Protein AF-A0A936ER77-F1 (afdb_monomer_lite)

Radius of gyration: 37.89 Å; chains: 1; bounding box: 84×66×121 Å

Secondary structure (DSSP, 8-state):
-EE-TTTGGGT-EEPPPHHHHHHHTTS---EEEEEE----GGGGGGGGS-S--S-GGGSHHHHHTTHHHHHHHT-B-TTT--BSS-GGGEEEEEE---TTS-SSSPEEPTTSSEEPPHHHHHHHHHHHHHHH-HHHHHHHHTT---EEEEEEETHHHHHHHHHHHHS-HHHHTTEEEEEEE---TTHHHHHHHHHHHHHTPPEEETTEEE-HHHHSTTTHHHH----TTTS-GGGSTTTGGGB-HHHH-TT--HHHHHHHHHHHS-HHHHHHHHTGGGTT---GGGEEEEE---------------SSTHHHHHHHHHHHHHS-HHHHHHHHHHHHB-TTS--B-SSSBHHHHTTBTBS--EEEE-TT--THHHHTS-GGG--HHHHHHHHHHHHHHHHHTTTTSGGGSPPEEEEEEEEE-SSEEEEEEEEE-GGGTT-GGGGGGGEEEEEEEESSTTSPB-TT---EE-TTSEEEEEEEGGGS-SEEEEEEEEETTS-EEEEEEEEPPS------B-SSS--EEEE-TTSEEEEEEEEEEGGGTEEEEEEEEEE--SSTTPPEEEEEEEEEEETTEEE----EEEEEEEEPPPEEEETTEEEEEEEEEES--EEEEEETTEEEEEEEE-PPEEEES-SSS---EEEEEEESTTSSS-EEEEEEE-PPP-

pLDDT: mean 75.34, std 16.14, range [36.5, 98.31]

Foldseek 3Di:
DAQDPVCNVVVDDDDDDPVRVVVLLQQAAAEEEEEFEAAADVCLQAPPDPVVCPDLVVGPLLSCLCVLLVVLQQDADPPPRHGLFQNSNYHYHYDRDHQNFAAFDFDAPPPGDTDDHLLLVLQVVLVVCCVVSLLNVLCLVLVPNYLYEYEAEACSLSSVLSNLLNHDPSVNVNHQAYEYEYHALQALLLLLVLLCLVLQFWFDDPNDTDRSVPPDPPPSVSRHDPYLRRADQCLPPVNVVFWPCCVGGVVCDPVNSVVSSPSRHRPSLVCSLQCCVPRDDQCALRYEYEDEFAPAAQDDDDDDDDDDCPVVVVVSVVSLVVDGSLNVQLNSLCNTGDDVQSTDLSRYGPCSSQSPNGPHYDHHYPYNLSLCQQSVDDPVSHDPVNSVSSNVVSVVSCVSSVSSPQQSHGWAKAPWDWDDDDQKIKTKIFTDRSVCPVPLLQVVSFFPAKFKAPPDPVHDTLVQFHWDAGSSRIIMGMGGPVSDDAFKIWIWGQTSSRHTHIDIDGPHDLDDFDDWDWPDDDWDWDADSQQKIKIKDWDAPDVNQKIKIKIKIWHADPALPFWTKIKIFIWIDGNNHTDQDDKFFAKKWWWHAWHDPDPPWIKIFTDMDGRADWDWDQDPRHIMTIHTGNGDIDTDDDRPDDWTKIWIWMAQRRHDRDIDITITTGDDDD

Sequence (670 aa):
MVADPAQAKTGGRRPATAAELAAMARQPICNLVLLVHGHNEPEKRGNYVQGDAASPWMFSYKKLVWDQLYEQALSTDLITDQPLYPHACTAFYEFIYPSYRAIFSPVSAKGGGVQETLGEALGRLVGEEIKRNSQLSRMLDNGMPLNTVIVGHSQGGLVARAGLRFMPTKFKASVKRLVTWGTPHHGAALVSMRYAMQAGHDLVIDGHRMPLQNLLQAGVTWIQLDTPGTRDLRLSLRQKDKMNLRAMFPSLDAGAETALAPTLYSANLDEFNTNIGTREIDPGPHYSFLTGTKQRSASVELEDASGWWLKFRGQQVSKFKASTGTEQGTTLNRLLLKSPYQASDGAAPLFSQQAAGLYGPEAIDMGDTDHEQFYGAEPAQRNADSLRKGRLTAERTLHEGRLDRTENTCPSIQGLALSAGSGTVTVAGRAFFPALASAPAKTGALIARVEARAGTSSGSVIGALVFQHDASGQFSATASAAAVPTGTVAVVVVLKDGSELLASVEKASPSDFDAVRVFEQPWTVTENREGRMRAEMSRSYNGAALQCSLTVDWTLPSSHNQPLQMRIVRLLKRDGVTQNDTFFLKYLSYMSRVMPVGNGQFATRIGDVIDPSSTRTNTAQGNQLDLSYLAPERAESSYYERQPTLYIEVDGLCGGLTKTQIRFDYKPPG

Structure (mmCIF, N/CA/C/O backbone):
data_AF-A0A936ER77-F1
#
_entry.id   AF-A0A936ER77-F1
#
loop_
_atom_site.group_PDB
_atom_site.id
_atom_site.type_symbol
_atom_site.label_atom_id
_atom_site.label_alt_id
_atom_site.label_comp_id
_atom_site.label_asym_id
_atom_site.label_entity_id
_atom_site.label_seq_id
_atom_site.pdbx_PDB_ins_code
_atom_site.Cartn_x
_atom_site.Cartn_y
_atom_site.Cartn_z
_atom_site.occupancy
_atom_site.B_iso_or_equiv
_atom_site.auth_seq_id
_atom_site.auth_comp_id
_atom_site.auth_asym_id
_atom_site.auth_atom_id
_atom_site.pdbx_PDB_model_num
ATOM 1 N N . MET A 1 1 ? 11.651 -9.146 4.382 1.00 60.44 1 MET A N 1
ATOM 2 C CA . MET A 1 1 ? 12.754 -8.513 5.143 1.00 60.44 1 MET A CA 1
ATOM 3 C C . MET A 1 1 ? 12.128 -7.582 6.167 1.00 60.44 1 MET A C 1
ATOM 5 O O . MET A 1 1 ? 11.093 -7.011 5.859 1.00 60.44 1 MET A O 1
ATOM 9 N N . VAL A 1 2 ? 12.716 -7.438 7.349 1.00 64.75 2 VAL A N 1
ATOM 10 C CA . VAL A 1 2 ? 12.317 -6.457 8.376 1.00 64.75 2 VAL A CA 1
ATOM 11 C C . VAL A 1 2 ? 13.469 -5.488 8.615 1.00 64.75 2 VAL A C 1
ATOM 13 O O . VAL A 1 2 ? 14.614 -5.804 8.272 1.00 64.75 2 VAL A O 1
ATOM 16 N N . ALA A 1 3 ? 13.182 -4.313 9.179 1.00 64.56 3 ALA A N 1
ATOM 17 C CA . ALA A 1 3 ? 14.230 -3.398 9.620 1.00 64.56 3 ALA A CA 1
ATOM 18 C C . ALA A 1 3 ? 15.158 -4.128 10.602 1.00 64.56 3 ALA A C 1
ATOM 20 O O . ALA A 1 3 ? 14.692 -4.784 11.533 1.00 64.56 3 ALA A O 1
ATOM 21 N N . ASP A 1 4 ? 16.466 -4.055 10.369 1.00 69.50 4 ASP A N 1
ATOM 22 C CA . ASP A 1 4 ? 17.445 -4.595 11.304 1.00 69.50 4 ASP A CA 1
ATOM 23 C C . ASP A 1 4 ? 17.577 -3.618 12.477 1.00 69.50 4 ASP A C 1
ATOM 25 O O . ASP A 1 4 ? 18.067 -2.513 12.260 1.00 69.50 4 ASP A O 1
ATOM 29 N N . PRO A 1 5 ? 17.194 -3.978 13.715 1.00 72.12 5 PRO A N 1
ATOM 30 C CA . PRO A 1 5 ? 17.275 -3.062 14.851 1.00 72.12 5 PRO A CA 1
ATOM 31 C C . PRO A 1 5 ? 18.683 -2.487 15.074 1.00 72.12 5 PRO A C 1
ATOM 33 O O . PRO A 1 5 ? 18.813 -1.353 15.529 1.00 72.12 5 PRO A O 1
ATOM 36 N N . ALA A 1 6 ? 19.736 -3.232 14.715 1.00 70.06 6 ALA A N 1
ATOM 37 C CA . ALA A 1 6 ? 21.124 -2.800 14.866 1.00 70.06 6 ALA A CA 1
ATOM 38 C C . ALA A 1 6 ? 21.574 -1.802 13.785 1.00 70.06 6 ALA A C 1
ATOM 40 O O . ALA A 1 6 ? 22.541 -1.068 13.983 1.00 70.06 6 ALA A O 1
ATOM 41 N N . GLN A 1 7 ? 20.883 -1.764 12.642 1.00 54.34 7 GLN A N 1
ATOM 42 C CA . GLN A 1 7 ? 21.231 -0.937 11.480 1.00 54.34 7 GLN A CA 1
ATOM 43 C C . GLN A 1 7 ? 20.038 -0.121 10.949 1.00 54.34 7 GLN A C 1
ATOM 45 O O . GLN A 1 7 ? 20.095 0.434 9.854 1.00 54.34 7 GLN A O 1
ATOM 50 N N . ALA A 1 8 ? 18.950 -0.011 11.717 1.00 50.28 8 ALA A N 1
ATOM 51 C CA . ALA A 1 8 ? 17.698 0.595 11.263 1.00 50.28 8 ALA A CA 1
ATOM 52 C C . ALA A 1 8 ? 17.884 2.067 10.875 1.00 50.28 8 ALA A C 1
ATOM 54 O O . ALA A 1 8 ? 17.328 2.521 9.880 1.00 50.28 8 ALA A O 1
ATOM 55 N N . LYS A 1 9 ? 18.747 2.791 11.604 1.00 40.53 9 LYS A N 1
ATOM 56 C CA . LYS A 1 9 ? 19.084 4.200 11.331 1.00 40.53 9 LYS A CA 1
ATOM 57 C C . LYS A 1 9 ? 19.788 4.420 9.987 1.00 40.53 9 LYS A C 1
ATOM 59 O O . LYS A 1 9 ? 19.796 5.541 9.498 1.00 40.53 9 LYS A O 1
ATOM 64 N N . THR A 1 10 ? 20.384 3.380 9.402 1.00 42.66 10 THR A N 1
ATOM 65 C CA . THR A 1 10 ? 21.043 3.424 8.086 1.00 42.66 10 THR A CA 1
ATOM 66 C C . THR A 1 10 ? 20.256 2.658 7.018 1.00 42.66 10 THR A C 1
ATOM 68 O O . THR A 1 10 ? 20.802 2.337 5.963 1.00 42.66 10 THR A O 1
ATOM 71 N N . GLY A 1 11 ? 18.987 2.324 7.289 1.00 45.50 11 GLY A N 1
ATOM 72 C CA . GLY A 1 11 ? 18.130 1.575 6.367 1.00 45.50 11 GLY A CA 1
ATOM 73 C C . GLY A 1 11 ? 18.498 0.093 6.236 1.00 45.50 11 GLY A C 1
ATOM 74 O O . GLY A 1 11 ? 18.083 -0.571 5.285 1.00 45.50 11 GLY A O 1
ATOM 75 N N . GLY A 1 12 ? 19.292 -0.454 7.164 1.00 50.81 12 GLY A N 1
ATOM 76 C CA . GLY A 1 12 ? 19.636 -1.873 7.191 1.00 50.81 12 GLY A CA 1
ATOM 77 C C . GLY A 1 12 ? 18.395 -2.754 7.341 1.00 50.81 12 GLY A C 1
ATOM 78 O O . GLY A 1 12 ? 17.533 -2.506 8.185 1.00 50.81 12 GLY A O 1
ATOM 79 N N . ARG A 1 13 ? 18.301 -3.799 6.513 1.00 60.59 13 ARG A N 1
ATOM 80 C CA . ARG A 1 13 ? 17.217 -4.787 6.546 1.00 60.59 13 ARG A CA 1
ATOM 81 C C . ARG A 1 13 ? 17.801 -6.182 6.704 1.00 60.59 13 ARG A C 1
ATOM 83 O O . ARG A 1 13 ? 18.823 -6.491 6.093 1.00 60.59 13 ARG A O 1
ATOM 90 N N . ARG A 1 14 ? 17.108 -7.045 7.443 1.00 68.88 14 ARG A N 1
ATOM 91 C CA . ARG A 1 14 ? 17.451 -8.466 7.610 1.00 68.88 14 ARG A CA 1
ATOM 92 C C . ARG A 1 14 ? 16.256 -9.373 7.302 1.00 68.88 14 ARG A C 1
ATOM 94 O O . ARG A 1 14 ? 15.116 -8.897 7.281 1.00 68.88 14 ARG A O 1
ATOM 101 N N . PRO A 1 15 ? 16.465 -10.678 7.066 1.00 71.50 15 PRO A N 1
ATOM 102 C CA . PRO A 1 15 ? 15.365 -11.632 7.054 1.00 71.50 15 PRO A CA 1
ATOM 103 C C . PRO A 1 15 ? 14.565 -11.556 8.361 1.00 71.50 15 PRO A C 1
ATOM 105 O O . PRO A 1 15 ? 15.124 -11.345 9.442 1.00 71.50 15 PRO A O 1
ATOM 108 N N . ALA A 1 16 ? 13.247 -11.693 8.245 1.00 74.25 16 ALA A N 1
ATOM 109 C CA . ALA A 1 16 ? 12.366 -11.772 9.401 1.00 74.25 16 ALA A CA 1
ATOM 110 C C . ALA A 1 16 ? 12.601 -13.097 10.137 1.00 74.25 16 ALA A C 1
ATOM 112 O O . ALA A 1 16 ? 12.781 -14.142 9.511 1.00 74.25 16 ALA A O 1
ATOM 113 N N . THR A 1 17 ? 12.592 -13.054 11.463 1.00 83.12 17 THR A N 1
ATOM 114 C CA . THR A 1 17 ? 12.542 -14.251 12.304 1.00 83.12 17 THR A CA 1
ATOM 115 C C . THR A 1 17 ? 11.193 -14.953 12.140 1.00 83.12 17 THR A C 1
ATOM 117 O O . THR A 1 17 ? 10.215 -14.352 11.696 1.00 83.12 17 THR A O 1
ATOM 120 N N . ALA A 1 18 ? 11.100 -16.222 12.546 1.00 82.81 18 ALA A N 1
ATOM 121 C CA . ALA A 1 18 ? 9.833 -16.957 12.513 1.00 82.81 18 ALA A CA 1
ATOM 122 C C . ALA A 1 18 ? 8.724 -16.263 13.331 1.00 82.81 18 ALA A C 1
ATOM 124 O O . ALA A 1 18 ? 7.569 -16.254 12.915 1.00 82.81 18 ALA A O 1
ATOM 125 N N . ALA A 1 19 ? 9.079 -15.638 14.460 1.00 83.56 19 ALA A N 1
ATOM 126 C CA . ALA A 1 19 ? 8.141 -14.882 15.287 1.00 83.56 19 ALA A CA 1
ATOM 127 C C . ALA A 1 19 ? 7.652 -13.603 14.586 1.00 83.56 19 ALA A C 1
ATOM 129 O O . ALA A 1 19 ? 6.457 -13.320 14.596 1.00 83.56 19 ALA A O 1
ATOM 130 N N . GLU A 1 20 ? 8.551 -12.864 13.929 1.00 83.88 20 GLU A N 1
ATOM 131 C CA . GLU A 1 20 ? 8.187 -11.678 13.143 1.00 83.88 20 GLU A CA 1
ATOM 132 C C . GLU A 1 20 ? 7.315 -12.050 11.941 1.00 83.88 20 GLU A C 1
ATOM 134 O O . GLU A 1 20 ? 6.312 -11.391 11.703 1.00 83.88 20 GLU A O 1
ATOM 139 N N . LEU A 1 21 ? 7.624 -13.142 11.235 1.00 81.75 21 LEU A N 1
ATOM 140 C CA . LEU A 1 21 ? 6.772 -13.657 10.157 1.00 81.75 21 LEU A CA 1
ATOM 141 C C . LEU A 1 21 ? 5.381 -14.042 10.667 1.00 81.75 21 LEU A C 1
ATOM 143 O O . LEU A 1 21 ? 4.385 -13.709 10.031 1.00 81.75 21 LEU A O 1
ATOM 147 N N . ALA A 1 22 ? 5.297 -14.703 11.824 1.00 81.88 22 ALA A N 1
ATOM 148 C CA . ALA A 1 22 ? 4.021 -15.058 12.437 1.00 81.88 22 ALA A CA 1
ATOM 149 C C . ALA A 1 22 ? 3.213 -13.821 12.866 1.00 81.88 22 ALA A C 1
ATOM 151 O O . ALA A 1 22 ? 1.989 -13.835 12.762 1.00 81.88 22 ALA A O 1
ATOM 152 N N . ALA A 1 23 ? 3.877 -12.757 13.327 1.00 82.94 23 ALA A N 1
ATOM 153 C CA . ALA A 1 23 ? 3.233 -11.488 13.657 1.00 82.94 23 ALA A CA 1
ATOM 154 C C . ALA A 1 23 ? 2.762 -10.741 12.397 1.00 82.94 23 ALA A C 1
ATOM 156 O O . ALA A 1 23 ? 1.615 -10.304 12.343 1.00 82.94 23 ALA A O 1
ATOM 157 N N . MET A 1 24 ? 3.605 -10.658 11.364 1.00 83.31 24 MET A N 1
ATOM 158 C CA . MET A 1 24 ? 3.265 -10.053 10.071 1.00 83.31 24 MET A CA 1
ATOM 159 C C . MET A 1 24 ? 2.093 -10.775 9.398 1.00 83.31 24 MET A C 1
ATOM 161 O O . MET A 1 24 ? 1.203 -10.121 8.873 1.00 83.31 24 MET A O 1
ATOM 165 N N . ALA A 1 25 ? 2.030 -12.107 9.487 1.00 85.06 25 ALA A N 1
ATOM 166 C CA . ALA A 1 25 ? 0.930 -12.900 8.931 1.00 85.06 25 ALA A CA 1
ATOM 167 C C . ALA A 1 25 ? -0.437 -12.634 9.597 1.00 85.06 25 ALA A C 1
ATOM 169 O O . ALA A 1 25 ? -1.467 -13.049 9.066 1.00 85.06 25 ALA A O 1
ATOM 170 N N . ARG A 1 26 ? -0.462 -11.971 10.765 1.00 88.50 26 ARG A N 1
ATOM 171 C CA . ARG A 1 26 ? -1.700 -11.517 11.423 1.00 88.50 26 ARG A CA 1
ATOM 172 C C . ARG A 1 26 ? -2.106 -10.109 11.002 1.00 88.50 26 ARG A C 1
ATOM 174 O O . ARG A 1 26 ? -3.239 -9.722 11.263 1.00 88.50 26 ARG A O 1
ATOM 181 N N . GLN A 1 27 ? -1.223 -9.338 10.374 1.00 91.12 27 GLN A N 1
ATOM 182 C CA . GLN A 1 27 ? -1.553 -7.990 9.925 1.00 91.12 27 GLN A CA 1
ATOM 183 C C . GLN A 1 27 ? -2.417 -8.062 8.661 1.00 91.12 27 GLN A C 1
ATOM 185 O O . GLN A 1 27 ? -2.110 -8.845 7.757 1.00 91.12 27 GLN A O 1
ATOM 190 N N . PRO A 1 28 ? -3.503 -7.278 8.572 1.00 93.75 28 PRO A N 1
ATOM 191 C CA . PRO A 1 28 ? -4.310 -7.233 7.363 1.00 93.75 28 PRO A CA 1
ATOM 192 C C . PRO A 1 28 ? -3.503 -6.600 6.230 1.00 93.75 28 PRO A C 1
ATOM 194 O O . PRO A 1 28 ? -2.889 -5.552 6.414 1.00 93.75 28 PRO A O 1
ATOM 197 N N . ILE A 1 29 ? -3.532 -7.211 5.047 1.00 94.00 29 ILE A N 1
ATOM 198 C CA . ILE A 1 29 ? -2.879 -6.668 3.853 1.00 94.00 29 ILE A CA 1
ATOM 199 C C . ILE A 1 29 ? -3.962 -6.107 2.936 1.00 94.00 29 ILE A C 1
ATOM 201 O O . ILE A 1 29 ? -4.903 -6.809 2.579 1.00 94.00 29 ILE A O 1
ATOM 205 N N . CYS A 1 30 ? -3.826 -4.840 2.553 1.00 93.06 30 CYS A N 1
ATOM 206 C CA . CYS A 1 30 ? -4.753 -4.173 1.639 1.00 93.06 30 CYS A CA 1
ATOM 207 C C . CYS A 1 30 ? -4.073 -3.618 0.381 1.00 93.06 30 CYS A C 1
ATOM 209 O O . CYS A 1 30 ? -4.704 -3.499 -0.673 1.00 93.06 30 CYS A O 1
ATOM 211 N N . ASN A 1 31 ? -2.753 -3.426 0.447 1.00 95.06 31 ASN A N 1
ATOM 212 C CA . ASN A 1 31 ? -1.911 -3.095 -0.694 1.00 95.06 31 ASN A CA 1
ATOM 213 C C . ASN A 1 31 ? -0.804 -4.140 -0.852 1.00 95.06 31 ASN A C 1
ATOM 215 O O . ASN A 1 31 ? -0.164 -4.532 0.124 1.00 95.06 31 ASN A O 1
ATOM 219 N N . LEU A 1 32 ? -0.545 -4.556 -2.090 1.00 94.94 32 LEU A N 1
ATOM 220 C CA . LEU A 1 32 ? 0.610 -5.376 -2.445 1.00 94.94 32 LEU A CA 1
ATOM 221 C C . LEU A 1 32 ? 1.404 -4.649 -3.518 1.00 94.94 32 LEU A C 1
ATOM 223 O O . LEU A 1 32 ? 0.884 -4.402 -4.602 1.00 94.94 32 LEU A O 1
ATOM 227 N N . VAL A 1 33 ? 2.666 -4.349 -3.236 1.00 95.00 33 VAL A N 1
ATOM 228 C CA . VAL A 1 33 ? 3.574 -3.694 -4.175 1.00 95.00 33 VAL A CA 1
ATOM 229 C C . VAL A 1 33 ? 4.663 -4.681 -4.585 1.00 95.00 33 VAL A C 1
ATOM 231 O O . VAL A 1 33 ? 5.485 -5.091 -3.768 1.00 95.00 33 VAL A O 1
ATOM 234 N N . LEU A 1 34 ? 4.666 -5.075 -5.856 1.00 94.56 34 LEU A N 1
ATOM 235 C CA . LEU A 1 34 ? 5.691 -5.930 -6.450 1.00 94.56 34 LEU A CA 1
ATOM 236 C C . LEU A 1 34 ? 6.722 -5.069 -7.181 1.00 94.56 34 LEU A C 1
ATOM 238 O O . LEU A 1 34 ? 6.455 -4.546 -8.261 1.00 94.56 34 LEU A O 1
ATOM 242 N N . LEU A 1 35 ? 7.904 -4.950 -6.593 1.00 92.25 35 LEU A N 1
ATOM 243 C CA . LEU A 1 35 ? 9.039 -4.204 -7.115 1.00 92.25 35 LEU A CA 1
ATOM 244 C C . LEU A 1 35 ? 9.880 -5.104 -8.020 1.00 92.25 35 LEU A C 1
ATOM 246 O O . LEU A 1 35 ? 10.417 -6.125 -7.588 1.00 92.25 35 LEU A O 1
ATOM 250 N N . VAL A 1 36 ? 10.008 -4.727 -9.285 1.00 89.50 36 VAL A N 1
ATOM 251 C CA . VAL A 1 36 ? 10.768 -5.456 -10.299 1.00 89.50 36 VAL A CA 1
ATOM 252 C C . VAL A 1 36 ? 12.022 -4.660 -10.621 1.00 89.50 36 VAL A C 1
ATOM 254 O O . VAL A 1 36 ? 11.962 -3.565 -11.184 1.00 89.50 36 VAL A O 1
ATOM 257 N N . HIS A 1 37 ? 13.165 -5.211 -10.216 1.00 82.12 37 HIS A N 1
ATOM 258 C CA . HIS A 1 37 ? 14.458 -4.540 -10.315 1.00 82.12 37 HIS A CA 1
ATOM 259 C C . HIS A 1 37 ? 14.911 -4.350 -11.757 1.00 82.12 37 HIS A C 1
ATOM 261 O O . HIS A 1 37 ? 14.527 -5.105 -12.638 1.00 82.12 37 HIS A O 1
ATOM 267 N N . GLY A 1 38 ? 15.760 -3.351 -11.972 1.00 74.19 38 GLY A N 1
ATOM 268 C CA . GLY A 1 38 ? 16.434 -3.114 -13.242 1.00 74.19 38 GLY A CA 1
ATOM 269 C C . GLY A 1 38 ? 17.762 -3.857 -13.375 1.00 74.19 38 GLY A C 1
ATOM 270 O O . GLY A 1 38 ? 18.167 -4.649 -12.520 1.00 74.19 38 GLY A O 1
ATOM 271 N N . HIS A 1 39 ? 18.463 -3.555 -14.466 1.00 67.38 39 HIS A N 1
ATOM 272 C CA . HIS A 1 39 ? 19.821 -4.032 -14.709 1.00 67.38 39 HIS A CA 1
ATOM 273 C C . HIS A 1 39 ? 20.793 -3.470 -13.662 1.00 67.38 39 HIS A C 1
ATOM 275 O O . HIS A 1 39 ? 20.674 -2.314 -13.274 1.00 67.38 39 HIS A O 1
ATOM 281 N N . ASN A 1 40 ? 21.781 -4.258 -13.237 1.00 60.97 40 ASN A N 1
ATOM 282 C CA . ASN A 1 40 ? 22.775 -3.829 -12.254 1.00 60.97 40 ASN A CA 1
ATOM 283 C C . ASN A 1 40 ? 24.153 -3.546 -12.861 1.00 60.97 40 ASN A C 1
ATOM 285 O O . ASN A 1 40 ? 24.655 -4.277 -13.708 1.00 60.97 40 ASN A O 1
ATOM 289 N N . GLU A 1 41 ? 24.795 -2.489 -12.379 1.00 50.66 41 GLU A N 1
ATOM 290 C CA . GLU A 1 41 ? 25.992 -1.920 -12.983 1.00 50.66 41 GLU A CA 1
ATOM 291 C C . GLU A 1 41 ? 27.279 -2.760 -12.848 1.00 50.66 41 GLU A C 1
ATOM 293 O O . GLU A 1 41 ? 28.010 -2.883 -13.822 1.00 50.66 41 GLU A O 1
ATOM 298 N N . PRO A 1 42 ? 27.596 -3.422 -11.726 1.00 48.72 42 PRO A N 1
ATOM 299 C CA . PRO A 1 42 ? 28.717 -4.366 -11.677 1.00 48.72 42 PRO A CA 1
ATOM 300 C C . PRO A 1 42 ? 28.546 -5.597 -12.583 1.00 48.72 42 PRO A C 1
ATOM 302 O O . PRO A 1 42 ? 29.535 -6.237 -12.939 1.00 48.72 42 PRO A O 1
ATOM 305 N N . GLU A 1 43 ? 27.317 -5.911 -13.013 1.00 50.12 43 GLU A N 1
ATOM 306 C CA . GLU A 1 43 ? 27.040 -6.977 -13.985 1.00 50.12 43 GLU A CA 1
ATOM 307 C C . GLU A 1 43 ? 27.367 -6.538 -15.438 1.00 50.12 43 GLU A C 1
ATOM 309 O O . GLU A 1 43 ? 27.332 -7.381 -16.331 1.00 50.12 43 GLU A O 1
ATOM 314 N N . LYS A 1 44 ? 27.802 -5.276 -15.675 1.00 48.84 44 LYS A N 1
ATOM 315 C CA . LYS A 1 44 ? 28.220 -4.669 -16.973 1.00 48.84 44 LYS A CA 1
ATOM 316 C C . LYS A 1 44 ? 29.190 -5.521 -17.810 1.00 48.84 44 LYS A C 1
ATOM 318 O O . LYS A 1 44 ? 29.221 -5.393 -19.030 1.00 48.84 44 LYS A O 1
ATOM 323 N N . ARG A 1 45 ? 29.981 -6.394 -17.178 1.00 45.03 45 ARG A N 1
ATOM 324 C CA . ARG A 1 45 ? 30.941 -7.301 -17.845 1.00 45.03 45 ARG A CA 1
ATOM 325 C C . ARG A 1 45 ? 30.275 -8.496 -18.549 1.00 45.03 45 ARG A C 1
ATOM 327 O O . ARG A 1 45 ? 30.952 -9.254 -19.240 1.00 45.03 45 ARG A O 1
ATOM 334 N N . GLY A 1 46 ? 28.962 -8.664 -18.411 1.00 42.31 46 GLY A N 1
ATOM 335 C CA . GLY A 1 46 ? 28.178 -9.644 -19.154 1.00 42.31 46 GLY A CA 1
ATOM 336 C C . GLY A 1 46 ? 28.423 -11.095 -18.806 1.00 42.31 46 GLY A C 1
ATOM 337 O O . GLY A 1 46 ? 28.821 -11.410 -17.691 1.00 42.31 46 GLY A O 1
ATOM 338 N N . ASN A 1 47 ? 28.209 -11.972 -19.794 1.00 39.38 47 ASN A N 1
ATOM 339 C CA . ASN A 1 47 ? 28.400 -13.428 -19.702 1.00 39.38 47 ASN A CA 1
ATOM 340 C C . ASN A 1 47 ? 29.828 -13.857 -19.282 1.00 39.38 47 ASN A C 1
ATOM 342 O O . ASN A 1 47 ? 30.106 -15.054 -19.218 1.00 39.38 47 ASN A O 1
ATOM 346 N N . TYR A 1 48 ? 30.743 -12.904 -19.066 1.00 36.84 48 TYR A N 1
ATOM 347 C CA . TYR A 1 48 ? 32.153 -13.116 -18.745 1.00 36.84 48 TYR A CA 1
ATOM 348 C C . TYR A 1 48 ? 32.479 -13.019 -17.251 1.00 36.84 48 TYR A C 1
ATOM 350 O O . TYR A 1 48 ? 33.574 -13.416 -16.860 1.00 36.84 48 TYR A O 1
ATOM 358 N N . VAL A 1 49 ? 31.568 -12.524 -16.406 1.00 41.84 49 VAL A N 1
ATOM 359 C CA . VAL A 1 49 ? 31.685 -12.734 -14.955 1.00 41.84 49 VAL A CA 1
ATOM 360 C C . VAL A 1 49 ? 30.988 -14.052 -14.672 1.00 41.84 49 VAL A C 1
ATOM 362 O O . VAL A 1 49 ? 29.810 -14.200 -15.001 1.00 41.84 49 VAL A O 1
ATOM 365 N N . GLN A 1 50 ? 31.707 -15.024 -14.104 1.00 41.19 50 GLN A N 1
ATOM 366 C CA . GLN A 1 50 ? 31.037 -16.178 -13.514 1.00 41.19 50 GLN A CA 1
ATOM 367 C C . GLN A 1 50 ? 29.943 -15.656 -12.578 1.00 41.19 50 GLN A C 1
ATOM 369 O O . GLN A 1 50 ? 30.125 -14.640 -11.904 1.00 41.19 50 GLN A O 1
ATOM 374 N N . GLY A 1 51 ? 28.785 -16.312 -12.574 1.00 44.69 51 GLY A N 1
ATOM 375 C CA . GLY A 1 51 ? 27.674 -16.013 -11.672 1.00 44.69 51 GLY A CA 1
ATOM 376 C C . GLY A 1 51 ? 28.004 -16.305 -10.203 1.00 44.69 51 GLY A C 1
ATOM 377 O O . GLY A 1 51 ? 27.199 -16.924 -9.521 1.00 44.69 51 GLY A O 1
ATOM 378 N N . ASP A 1 52 ? 29.172 -15.880 -9.720 1.00 40.56 52 ASP A N 1
ATOM 379 C CA . ASP A 1 52 ? 29.722 -16.178 -8.398 1.00 40.56 52 ASP A CA 1
ATOM 380 C C . ASP A 1 52 ? 29.032 -15.385 -7.289 1.00 40.56 52 ASP A C 1
ATOM 382 O O . ASP A 1 52 ? 29.154 -15.713 -6.109 1.00 40.56 52 ASP A O 1
ATOM 386 N N . ALA A 1 53 ? 28.235 -14.372 -7.634 1.00 46.84 53 ALA A N 1
ATOM 387 C CA . ALA A 1 53 ? 27.273 -13.845 -6.687 1.00 46.84 53 ALA A CA 1
ATOM 388 C C . ALA A 1 53 ? 26.086 -14.816 -6.615 1.00 46.84 53 ALA A C 1
ATOM 390 O O . ALA A 1 53 ? 25.078 -14.623 -7.293 1.00 46.84 53 ALA A O 1
ATOM 391 N N . ALA A 1 54 ? 26.166 -15.800 -5.712 1.00 49.72 54 ALA A N 1
ATOM 392 C CA . ALA A 1 54 ? 25.041 -16.644 -5.273 1.00 49.72 54 ALA A CA 1
ATOM 393 C C . ALA A 1 54 ? 23.810 -15.837 -4.782 1.00 49.72 54 ALA A C 1
ATOM 395 O O . ALA A 1 54 ? 22.759 -16.395 -4.475 1.00 49.72 54 ALA A O 1
ATOM 396 N N . SER A 1 55 ? 23.954 -14.512 -4.723 1.00 57.06 55 SER A N 1
ATOM 397 C CA . SER A 1 55 ? 23.123 -13.566 -4.011 1.00 57.06 55 SER A CA 1
ATOM 398 C C . SER A 1 55 ? 23.045 -12.242 -4.790 1.00 57.06 55 SER A C 1
ATOM 400 O O . SER A 1 55 ? 23.799 -11.314 -4.490 1.00 57.06 55 SER A O 1
ATOM 402 N N . PRO A 1 56 ? 22.154 -12.089 -5.790 1.00 53.50 56 PRO A N 1
ATOM 403 C CA . PRO A 1 56 ? 22.016 -10.847 -6.560 1.00 53.50 56 PRO A CA 1
ATOM 404 C C . PRO A 1 56 ? 21.596 -9.628 -5.711 1.00 53.50 56 PRO A C 1
ATOM 406 O O . PRO A 1 56 ? 21.660 -8.504 -6.198 1.00 53.50 56 PRO A O 1
ATOM 409 N N . TRP A 1 57 ? 21.215 -9.821 -4.443 1.00 56.50 57 TRP A N 1
ATOM 410 C CA . TRP A 1 57 ? 20.986 -8.764 -3.447 1.00 56.50 57 TRP A CA 1
ATOM 411 C C . TRP A 1 57 ? 22.271 -8.171 -2.837 1.00 56.50 57 TRP A C 1
ATOM 413 O O . TRP A 1 57 ? 22.199 -7.185 -2.111 1.00 56.50 57 TRP A O 1
ATOM 423 N N . MET A 1 58 ? 23.449 -8.741 -3.116 1.00 51.44 58 MET A N 1
ATOM 424 C CA . MET A 1 58 ? 24.739 -8.240 -2.608 1.00 51.44 58 MET A CA 1
ATOM 425 C C . MET A 1 58 ? 25.209 -6.951 -3.296 1.00 51.44 58 MET A C 1
ATOM 427 O O . MET A 1 58 ? 26.182 -6.335 -2.863 1.00 51.44 58 MET A O 1
ATOM 431 N N . PHE A 1 59 ? 24.537 -6.528 -4.365 1.00 59.75 59 PHE A N 1
ATOM 432 C CA . PHE A 1 59 ? 24.903 -5.329 -5.104 1.00 59.75 59 PHE A CA 1
ATOM 433 C C . PHE A 1 59 ? 24.224 -4.085 -4.525 1.00 59.75 59 PHE A C 1
ATOM 435 O O . PHE A 1 59 ? 23.000 -4.031 -4.392 1.00 59.75 59 PHE A O 1
ATOM 442 N N . SER A 1 60 ? 25.032 -3.062 -4.229 1.00 60.09 60 SER A N 1
ATOM 443 C CA . SER A 1 60 ? 24.595 -1.800 -3.617 1.00 60.09 60 SER A CA 1
ATOM 444 C C . SER A 1 60 ? 23.472 -1.122 -4.398 1.00 60.09 60 SER A C 1
ATOM 446 O O . SER A 1 60 ? 22.513 -0.658 -3.797 1.00 60.09 60 SER A O 1
ATOM 448 N N . TYR A 1 61 ? 23.530 -1.125 -5.730 1.00 62.69 61 TYR A N 1
ATOM 449 C CA . TYR A 1 61 ? 22.480 -0.551 -6.571 1.00 62.69 61 TYR A CA 1
ATOM 450 C C . TYR A 1 61 ? 21.107 -1.198 -6.331 1.00 62.69 61 TYR A C 1
ATOM 452 O O . TYR A 1 61 ? 20.144 -0.482 -6.068 1.00 62.69 61 TYR A O 1
ATOM 460 N N . LYS A 1 62 ? 21.017 -2.539 -6.333 1.00 65.44 62 LYS A N 1
ATOM 461 C CA . LYS A 1 62 ? 19.746 -3.245 -6.084 1.00 65.44 62 LYS A CA 1
ATOM 462 C C . LYS A 1 62 ? 19.259 -3.029 -4.652 1.00 65.44 62 LYS A C 1
ATOM 464 O O . LYS A 1 62 ? 18.064 -2.949 -4.425 1.00 65.44 62 LYS A O 1
ATOM 469 N N . LYS A 1 63 ? 20.159 -2.854 -3.683 1.00 63.88 63 LYS A N 1
ATOM 470 C CA . LYS A 1 63 ? 19.757 -2.465 -2.325 1.00 63.88 63 LYS A CA 1
ATOM 471 C C . LYS A 1 63 ? 19.143 -1.058 -2.289 1.00 63.88 63 LYS A C 1
ATOM 473 O O . LYS A 1 63 ? 18.117 -0.865 -1.655 1.00 63.88 63 LYS A O 1
ATOM 478 N N . LEU A 1 64 ? 19.762 -0.099 -2.978 1.00 69.19 64 LEU A N 1
ATOM 479 C CA . LEU A 1 64 ? 19.462 1.327 -2.820 1.00 69.19 64 LEU A CA 1
ATOM 480 C C . LEU A 1 64 ? 18.322 1.840 -3.716 1.00 69.19 64 LEU A C 1
ATOM 482 O O . LEU A 1 64 ? 17.750 2.890 -3.432 1.00 69.19 64 LEU A O 1
ATOM 486 N N . VAL A 1 65 ? 18.003 1.144 -4.811 1.00 73.31 65 VAL A N 1
ATOM 487 C CA . VAL A 1 65 ? 17.039 1.621 -5.822 1.00 73.31 65 VAL A CA 1
ATOM 488 C C . VAL A 1 65 ? 15.619 1.809 -5.277 1.00 73.31 65 VAL A C 1
ATOM 490 O O . VAL A 1 65 ? 14.866 2.630 -5.782 1.00 73.31 65 VAL A O 1
ATOM 493 N N . TRP A 1 66 ? 15.242 1.098 -4.218 1.00 81.81 66 TRP A N 1
ATOM 494 C CA . TRP A 1 66 ? 13.907 1.224 -3.631 1.00 81.81 66 TRP A CA 1
ATOM 495 C C . TRP A 1 66 ? 13.890 2.007 -2.321 1.00 81.81 66 TRP A C 1
ATOM 497 O O . TRP A 1 66 ? 12.814 2.241 -1.784 1.00 81.81 66 TRP A O 1
ATOM 507 N N . ASP A 1 67 ? 15.036 2.462 -1.808 1.00 78.94 67 ASP A N 1
ATOM 508 C CA . ASP A 1 67 ? 15.095 3.103 -0.488 1.00 78.94 67 ASP A CA 1
ATOM 509 C C . ASP A 1 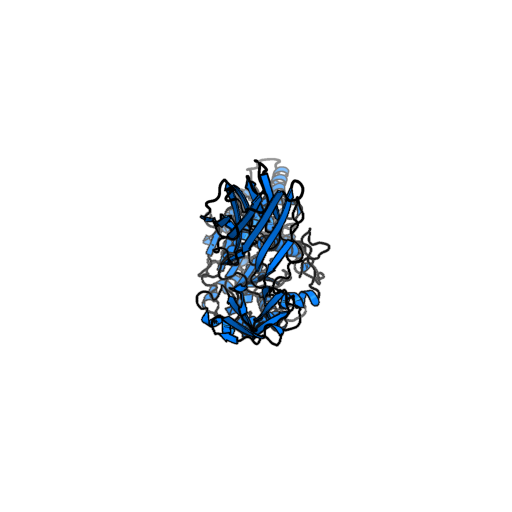67 ? 14.246 4.369 -0.410 1.00 78.94 67 ASP A C 1
ATOM 511 O O . ASP A 1 67 ? 13.483 4.518 0.535 1.00 78.94 67 ASP A O 1
ATOM 515 N N . GLN A 1 68 ? 14.276 5.222 -1.437 1.00 81.69 68 GLN A N 1
ATOM 516 C CA . GLN A 1 68 ? 13.407 6.405 -1.470 1.00 81.69 68 GLN A CA 1
ATOM 517 C C . GLN A 1 68 ? 11.919 6.038 -1.571 1.00 81.69 68 GLN A C 1
ATOM 519 O O . GLN A 1 68 ? 11.086 6.755 -1.029 1.00 81.69 68 GLN A O 1
ATOM 524 N N . LEU A 1 69 ? 11.573 4.911 -2.207 1.00 86.38 69 LEU A N 1
ATOM 525 C CA . LEU A 1 69 ? 10.191 4.422 -2.241 1.00 86.38 69 LEU A CA 1
ATOM 526 C C . LEU A 1 69 ? 9.740 3.961 -0.852 1.00 86.38 69 LEU A C 1
ATOM 528 O O . LEU A 1 69 ? 8.640 4.297 -0.424 1.00 86.38 69 LEU A O 1
ATOM 532 N N . TYR A 1 70 ? 10.597 3.228 -0.141 1.00 85.56 70 TYR A N 1
ATOM 533 C CA . TYR A 1 70 ? 10.324 2.779 1.220 1.00 85.56 70 TYR A CA 1
ATOM 534 C C . TYR A 1 70 ? 10.253 3.942 2.211 1.00 85.56 70 TYR A C 1
ATOM 536 O O . TYR A 1 70 ? 9.317 3.998 3.002 1.00 85.56 70 TYR A O 1
ATOM 544 N N . GLU A 1 71 ? 11.198 4.882 2.151 1.00 84.00 71 GLU A N 1
ATOM 545 C CA . GLU A 1 71 ? 11.180 6.102 2.966 1.00 84.00 71 GLU A CA 1
ATOM 546 C C . GLU A 1 71 ? 9.904 6.907 2.720 1.00 84.00 71 GLU A C 1
ATOM 548 O O . GLU A 1 71 ? 9.234 7.301 3.672 1.00 84.00 71 GLU A O 1
ATOM 553 N N . GLN A 1 72 ? 9.518 7.085 1.454 1.00 87.56 72 GLN A N 1
ATOM 554 C CA . GLN A 1 72 ? 8.298 7.807 1.119 1.00 87.56 72 GLN A CA 1
ATOM 555 C C . GLN A 1 72 ? 7.042 7.058 1.578 1.00 87.56 72 GLN A C 1
ATOM 557 O O . GLN A 1 72 ? 6.132 7.681 2.115 1.00 87.56 72 GLN A O 1
ATOM 562 N N . ALA A 1 73 ? 6.983 5.730 1.453 1.00 87.88 73 ALA A N 1
ATOM 563 C CA . ALA A 1 73 ? 5.845 4.948 1.940 1.00 87.88 73 ALA A CA 1
ATOM 564 C C . ALA A 1 73 ? 5.672 5.034 3.471 1.00 87.88 73 ALA A C 1
ATOM 566 O O . ALA A 1 73 ? 4.559 4.893 3.970 1.00 87.88 73 ALA A O 1
ATOM 567 N N . LEU A 1 74 ? 6.758 5.277 4.212 1.00 87.69 74 LEU A N 1
ATOM 568 C CA . LEU A 1 74 ? 6.760 5.442 5.671 1.00 87.69 74 LEU A CA 1
ATOM 569 C C . LEU A 1 74 ? 6.611 6.900 6.132 1.00 87.69 74 LEU A C 1
ATOM 571 O O . LEU A 1 74 ? 6.618 7.158 7.334 1.00 87.69 74 LEU A O 1
ATOM 575 N N . SER A 1 75 ? 6.507 7.849 5.203 1.00 83.88 75 SER A N 1
ATOM 576 C CA . SER A 1 75 ? 6.433 9.271 5.536 1.00 83.88 75 SER A CA 1
ATOM 577 C C . SER A 1 75 ? 5.125 9.642 6.244 1.00 83.88 75 SER A C 1
ATOM 579 O O . SER A 1 75 ? 4.069 9.043 6.009 1.00 83.88 75 SER A O 1
ATOM 581 N N . THR A 1 76 ? 5.205 10.644 7.118 1.00 84.31 76 THR A N 1
ATOM 582 C CA . THR A 1 76 ? 4.068 11.227 7.834 1.00 84.31 76 THR A CA 1
ATOM 583 C C . THR A 1 76 ? 3.839 12.671 7.405 1.00 84.31 76 THR A C 1
ATOM 585 O O . THR A 1 76 ? 4.750 13.366 6.945 1.00 84.31 76 THR A O 1
ATOM 588 N N . ASP A 1 77 ? 2.595 13.118 7.527 1.00 83.62 77 ASP A N 1
ATOM 589 C CA . ASP A 1 77 ? 2.221 14.510 7.354 1.00 83.62 77 ASP A CA 1
ATOM 590 C C . ASP A 1 77 ? 2.808 15.345 8.500 1.00 83.62 77 ASP A C 1
ATOM 592 O O . ASP A 1 77 ? 2.626 15.033 9.676 1.00 83.62 77 ASP A O 1
ATOM 596 N N . LEU A 1 78 ? 3.511 16.427 8.159 1.00 79.25 78 LEU A N 1
ATOM 597 C CA . LEU A 1 78 ? 4.261 17.231 9.130 1.00 79.25 78 LEU A CA 1
ATOM 598 C C . LEU A 1 78 ? 3.375 17.988 10.132 1.00 79.25 78 LEU A C 1
ATOM 600 O O . LEU A 1 78 ? 3.887 18.466 11.142 1.00 79.25 78 LEU A O 1
ATOM 604 N N . ILE A 1 79 ? 2.079 18.151 9.847 1.00 79.25 79 ILE A N 1
ATOM 605 C CA . ILE A 1 79 ? 1.145 18.914 10.685 1.00 79.25 79 ILE A CA 1
ATOM 606 C C . ILE A 1 79 ? 0.366 17.975 11.606 1.00 79.25 79 ILE A C 1
ATOM 608 O O . ILE A 1 79 ? 0.149 18.285 12.775 1.00 79.25 79 ILE A O 1
ATOM 612 N N . THR A 1 80 ? -0.078 16.839 11.076 1.00 81.31 80 THR A N 1
ATOM 613 C CA . THR A 1 80 ? -0.980 15.906 11.765 1.00 81.31 80 THR A CA 1
ATOM 614 C C . THR A 1 80 ? -0.270 14.689 12.358 1.00 81.31 80 THR A C 1
ATOM 616 O O . THR A 1 80 ? -0.900 13.930 13.097 1.00 81.31 80 THR A O 1
ATOM 619 N N . ASP A 1 81 ? 1.010 14.489 12.021 1.00 81.75 81 ASP A N 1
ATOM 620 C CA . ASP A 1 81 ? 1.815 13.295 12.325 1.00 81.75 81 ASP A CA 1
ATOM 621 C C . ASP A 1 81 ? 1.157 11.980 11.857 1.00 81.75 81 ASP A C 1
ATOM 623 O O . ASP A 1 81 ? 1.481 10.883 12.311 1.00 81.75 81 ASP A O 1
ATOM 627 N N . GLN A 1 82 ? 0.198 12.075 10.930 1.00 81.88 82 GLN A N 1
ATOM 628 C CA . GLN A 1 82 ? -0.485 10.916 10.372 1.00 81.88 82 GLN A CA 1
ATOM 629 C C . GLN A 1 82 ? 0.319 10.327 9.213 1.00 81.88 82 GLN A C 1
ATOM 631 O O . GLN A 1 82 ? 0.903 11.079 8.430 1.00 81.88 82 GLN A O 1
ATOM 636 N N . PRO A 1 83 ? 0.333 8.995 9.039 1.00 85.75 83 PRO A N 1
ATOM 637 C CA . PRO A 1 83 ? 0.946 8.374 7.871 1.00 85.75 83 PRO A CA 1
ATOM 638 C C . PRO A 1 83 ? 0.351 8.905 6.560 1.00 85.75 83 PRO A C 1
ATOM 640 O O . PRO A 1 83 ? -0.866 8.889 6.387 1.00 85.75 83 PRO A O 1
ATOM 643 N N . LEU A 1 84 ? 1.206 9.313 5.616 1.00 86.38 84 LEU A N 1
ATOM 644 C CA . LEU A 1 84 ? 0.777 9.729 4.272 1.00 86.38 84 LEU A CA 1
ATOM 645 C C . LEU A 1 84 ? 0.286 8.543 3.434 1.00 86.38 84 LEU A C 1
ATOM 647 O O . LEU A 1 84 ? -0.573 8.695 2.569 1.00 86.38 84 LEU A O 1
ATOM 651 N N . TYR A 1 85 ? 0.816 7.352 3.717 1.00 91.44 85 TYR A N 1
ATOM 652 C CA . TYR A 1 85 ? 0.454 6.106 3.052 1.00 91.44 85 TYR A CA 1
ATOM 653 C C . TYR A 1 85 ? 0.136 5.016 4.086 1.00 91.44 85 TYR A C 1
ATOM 655 O O . TYR A 1 85 ? 0.705 5.008 5.185 1.00 91.44 85 TYR A O 1
ATOM 663 N N . PRO A 1 86 ? -0.729 4.043 3.743 1.00 90.56 86 PRO A N 1
ATOM 664 C CA . PRO A 1 86 ? -1.171 2.973 4.637 1.00 90.56 86 PRO A CA 1
ATOM 665 C C . PRO A 1 86 ? -0.106 1.871 4.784 1.00 90.56 86 PRO A C 1
ATOM 667 O O . PRO A 1 86 ? -0.342 0.694 4.495 1.00 90.56 86 PRO A O 1
ATOM 670 N N . HIS A 1 87 ? 1.098 2.232 5.232 1.00 86.56 87 HIS A N 1
ATOM 671 C CA . HIS A 1 87 ? 2.233 1.313 5.334 1.00 86.56 87 HIS A CA 1
ATOM 672 C C . HIS A 1 87 ? 1.957 0.114 6.255 1.00 86.56 87 HIS A C 1
ATOM 674 O O . HIS A 1 87 ? 2.475 -0.970 6.007 1.00 86.56 87 HIS A O 1
ATOM 680 N N . ALA A 1 88 ? 1.082 0.266 7.255 1.00 86.56 88 ALA A N 1
ATOM 681 C CA . ALA A 1 88 ? 0.700 -0.807 8.174 1.00 86.56 88 ALA A CA 1
ATOM 682 C C . ALA A 1 88 ? -0.105 -1.957 7.525 1.00 86.56 88 ALA A C 1
ATOM 684 O O . ALA A 1 88 ? -0.129 -3.046 8.092 1.00 86.56 88 ALA A O 1
ATOM 685 N N . CYS A 1 89 ? -0.739 -1.747 6.358 1.00 92.00 89 CYS A N 1
ATOM 686 C CA . CYS A 1 89 ? -1.396 -2.810 5.570 1.00 92.00 89 CYS A CA 1
ATOM 687 C C . CYS A 1 89 ? -0.707 -3.072 4.215 1.00 92.00 89 CYS A C 1
ATOM 689 O O . CYS A 1 89 ? -1.288 -3.725 3.339 1.00 92.00 89 CYS A O 1
ATOM 691 N N . THR A 1 90 ? 0.483 -2.511 3.979 1.00 92.62 90 THR A N 1
ATOM 692 C CA . THR A 1 90 ? 1.152 -2.591 2.673 1.00 92.62 90 THR A CA 1
ATOM 693 C C . THR A 1 90 ? 2.260 -3.635 2.697 1.00 92.62 90 THR A C 1
ATOM 695 O O . THR A 1 90 ? 3.222 -3.520 3.452 1.00 92.62 90 THR A O 1
ATOM 698 N N . ALA A 1 91 ? 2.153 -4.640 1.829 1.00 91.12 91 ALA A N 1
ATOM 699 C CA . ALA A 1 91 ? 3.176 -5.660 1.647 1.00 91.12 91 ALA A CA 1
ATOM 700 C C . ALA A 1 91 ? 4.042 -5.357 0.419 1.00 91.12 91 ALA A C 1
ATOM 702 O O . ALA A 1 91 ? 3.525 -5.201 -0.687 1.00 91.12 91 ALA A O 1
ATOM 703 N N . PHE A 1 92 ? 5.363 -5.333 0.601 1.00 89.31 92 PHE A N 1
ATOM 704 C CA . PHE A 1 92 ? 6.327 -5.169 -0.487 1.00 89.31 92 PHE A CA 1
ATOM 705 C C . PHE A 1 92 ? 7.012 -6.495 -0.820 1.00 89.31 92 PHE A C 1
ATOM 707 O O . PHE A 1 92 ? 7.545 -7.174 0.060 1.00 89.31 92 PHE A O 1
ATOM 714 N N . TYR A 1 93 ? 7.029 -6.830 -2.106 1.00 89.94 93 TYR A N 1
ATOM 715 C CA . TYR A 1 93 ? 7.748 -7.968 -2.666 1.00 89.94 93 TYR A CA 1
ATOM 716 C C . TYR A 1 93 ? 8.786 -7.456 -3.651 1.00 89.94 93 TYR A C 1
ATOM 718 O O . TYR A 1 93 ? 8.494 -6.572 -4.448 1.00 89.94 93 TYR A O 1
ATOM 726 N N . GLU A 1 94 ? 9.984 -8.029 -3.634 1.00 87.12 94 GLU A N 1
ATOM 727 C CA . GLU A 1 94 ? 11.049 -7.645 -4.558 1.00 87.12 94 GLU A CA 1
ATOM 728 C C . GLU A 1 94 ? 11.427 -8.824 -5.450 1.00 87.12 94 GLU A C 1
ATOM 730 O O . GLU A 1 94 ? 11.882 -9.863 -4.968 1.00 87.12 94 GLU A O 1
ATOM 735 N N . PHE A 1 95 ? 11.288 -8.654 -6.764 1.00 87.12 95 PHE A N 1
ATOM 736 C CA . PHE A 1 95 ? 11.864 -9.570 -7.736 1.00 87.12 95 PHE A CA 1
ATOM 737 C C . PHE A 1 95 ? 13.256 -9.092 -8.141 1.00 87.12 95 PHE A C 1
ATOM 739 O O . PHE A 1 95 ? 13.421 -8.194 -8.972 1.00 87.12 95 PHE A O 1
ATOM 746 N N . ILE A 1 96 ? 14.263 -9.720 -7.537 1.00 79.56 96 ILE A N 1
ATOM 747 C CA . ILE A 1 96 ? 15.678 -9.469 -7.799 1.00 79.56 96 ILE A CA 1
ATOM 748 C C . ILE A 1 96 ? 16.200 -10.581 -8.708 1.00 79.56 96 ILE A C 1
ATOM 750 O O . ILE A 1 96 ? 16.218 -11.750 -8.325 1.00 79.56 96 ILE A O 1
ATOM 754 N N . TYR A 1 97 ? 16.668 -10.223 -9.902 1.00 74.44 97 TYR A N 1
ATOM 755 C CA . TYR A 1 97 ? 17.144 -11.183 -10.897 1.00 74.44 97 TYR A CA 1
ATOM 756 C C . TYR A 1 97 ? 18.535 -10.821 -11.435 1.00 74.44 97 TYR A C 1
ATOM 758 O O . TYR A 1 97 ? 18.937 -9.657 -11.364 1.00 74.44 97 TYR A O 1
ATOM 766 N N . PRO A 1 98 ? 19.303 -11.795 -11.958 1.00 66.69 98 PRO A N 1
ATOM 767 C CA . PRO A 1 98 ? 20.544 -11.515 -12.673 1.00 66.69 98 PRO A CA 1
ATOM 768 C C . PRO A 1 98 ? 20.257 -10.912 -14.052 1.00 66.69 98 PRO A C 1
ATOM 770 O O . PRO A 1 98 ? 19.478 -11.454 -14.837 1.00 66.69 98 PRO A O 1
ATOM 773 N N . SER A 1 99 ? 20.924 -9.810 -14.370 1.00 63.34 99 SER A N 1
ATOM 774 C CA . SER A 1 99 ? 20.614 -8.955 -15.521 1.00 63.34 99 SER A CA 1
ATOM 775 C C . SER A 1 99 ? 21.137 -9.494 -16.861 1.00 63.34 99 SER A C 1
ATOM 777 O O . SER A 1 99 ? 20.843 -8.924 -17.908 1.00 63.34 99 SER A O 1
ATOM 779 N N . TYR A 1 100 ? 21.906 -10.590 -16.843 1.00 60.66 100 TYR A N 1
ATOM 780 C CA . TYR A 1 100 ? 22.429 -11.268 -18.038 1.00 60.66 100 TYR A CA 1
ATOM 781 C C . TYR A 1 100 ? 21.451 -12.288 -18.654 1.00 60.66 100 TYR A C 1
ATOM 783 O O . TYR A 1 100 ? 21.704 -12.791 -19.747 1.00 60.66 100 TYR A O 1
ATOM 791 N N . ARG A 1 101 ? 20.339 -12.622 -17.979 1.00 63.75 101 ARG A N 1
ATOM 792 C CA . ARG A 1 101 ? 19.309 -13.524 -18.528 1.00 63.75 101 ARG A CA 1
ATOM 793 C C . ARG A 1 101 ? 18.461 -12.807 -19.578 1.00 63.75 101 ARG A C 1
ATOM 795 O O . ARG A 1 101 ? 18.158 -11.622 -19.454 1.00 63.75 101 ARG A O 1
ATOM 802 N N . ALA A 1 102 ? 18.020 -13.542 -20.595 1.00 65.50 102 ALA A N 1
ATOM 803 C CA . ALA A 1 102 ? 17.130 -12.984 -21.605 1.00 65.50 102 ALA A CA 1
ATOM 804 C C . ALA A 1 102 ? 15.728 -12.695 -21.045 1.00 65.50 102 ALA A C 1
ATOM 806 O O . ALA A 1 102 ? 15.164 -13.473 -20.275 1.00 65.50 102 ALA A O 1
ATOM 807 N N . ILE A 1 103 ? 15.153 -11.569 -21.479 1.00 66.94 103 ILE A N 1
ATOM 808 C CA . ILE A 1 103 ? 13.805 -11.136 -21.086 1.00 66.94 103 ILE A CA 1
ATOM 809 C C . ILE A 1 103 ? 12.721 -11.883 -21.876 1.00 66.94 103 ILE A C 1
ATOM 811 O O . ILE A 1 103 ? 11.742 -12.317 -21.277 1.00 66.94 103 ILE A O 1
ATOM 815 N N . PHE A 1 104 ? 12.890 -12.022 -23.200 1.00 59.03 104 PHE A N 1
ATOM 816 C CA . PHE A 1 104 ? 11.815 -12.455 -24.113 1.00 59.03 104 PHE A CA 1
ATOM 817 C C . PHE A 1 104 ? 12.072 -13.773 -24.844 1.00 59.03 104 PHE A C 1
ATOM 819 O O . PHE A 1 104 ? 11.118 -14.431 -25.243 1.00 59.03 104 PHE A O 1
ATOM 826 N N . SER A 1 105 ? 13.336 -14.140 -25.063 1.00 56.31 105 SER A N 1
ATOM 827 C CA . SER A 1 105 ? 13.688 -15.274 -25.918 1.00 56.31 105 SER A CA 1
ATOM 828 C C . SER A 1 105 ? 14.458 -16.318 -25.126 1.00 56.31 105 SER A C 1
ATOM 830 O O . SER A 1 105 ? 15.424 -15.955 -24.451 1.00 56.31 105 SER A O 1
ATOM 832 N N . PRO A 1 106 ? 14.083 -17.600 -25.229 1.00 51.91 106 PRO A N 1
ATOM 833 C CA . PRO A 1 106 ? 14.872 -18.665 -24.653 1.00 51.91 106 PRO A CA 1
ATOM 834 C C . PRO A 1 106 ? 16.255 -18.692 -25.315 1.00 51.91 106 PRO A C 1
ATOM 836 O O . PRO A 1 106 ? 16.371 -18.828 -26.532 1.00 51.91 106 PRO A O 1
ATOM 839 N N . VAL A 1 107 ? 17.314 -18.531 -24.523 1.00 46.78 107 VAL A N 1
ATOM 840 C CA . VAL A 1 107 ? 18.701 -18.664 -24.996 1.00 46.78 107 VAL A CA 1
ATOM 841 C C . VAL A 1 107 ? 19.171 -20.080 -24.716 1.00 46.78 107 VAL A C 1
ATOM 843 O O . VAL A 1 107 ? 18.894 -20.637 -23.650 1.00 46.78 107 VAL A O 1
ATOM 846 N N . SER A 1 108 ? 19.898 -20.664 -25.668 1.00 41.03 108 SER A N 1
ATOM 847 C CA . SER A 1 108 ? 20.583 -21.934 -25.432 1.00 41.03 108 SER A CA 1
ATOM 848 C C . SER A 1 108 ? 21.595 -21.744 -24.300 1.00 41.03 108 SER A C 1
ATOM 850 O O . SER A 1 108 ? 22.501 -20.916 -24.402 1.00 41.03 108 SER A O 1
ATOM 852 N N . ALA A 1 109 ? 21.425 -22.486 -23.207 1.00 44.12 109 ALA A N 1
ATOM 853 C CA . ALA A 1 109 ? 22.369 -22.516 -22.104 1.00 44.12 109 ALA A CA 1
ATOM 854 C C . ALA A 1 109 ? 23.724 -23.024 -22.610 1.00 44.12 109 ALA A C 1
ATOM 856 O O . ALA A 1 109 ? 23.798 -23.981 -23.388 1.00 44.12 109 ALA A O 1
ATOM 857 N N . LYS A 1 110 ? 24.813 -22.425 -22.125 1.00 37.78 110 LYS A N 1
ATOM 858 C CA . LYS A 1 110 ? 26.160 -22.963 -22.331 1.00 37.78 110 LYS A CA 1
ATOM 859 C C . LYS A 1 110 ? 26.226 -24.324 -21.613 1.00 37.78 110 LYS A C 1
ATOM 861 O O . LYS A 1 110 ? 26.297 -24.353 -20.391 1.00 37.78 110 LYS A O 1
ATOM 866 N N . GLY A 1 111 ? 26.118 -25.426 -22.363 1.00 45.41 111 GLY A N 1
ATOM 867 C CA . GLY A 1 111 ? 26.031 -26.793 -21.817 1.00 45.41 111 GLY A CA 1
ATOM 868 C C . GLY A 1 111 ? 24.832 -27.633 -22.283 1.00 45.41 111 GLY A C 1
ATOM 869 O O . GLY A 1 111 ? 24.748 -28.794 -21.902 1.00 45.41 111 GLY A O 1
ATOM 870 N N . GLY A 1 112 ? 23.947 -27.091 -23.131 1.00 40.12 112 GLY A N 1
ATOM 871 C CA . GLY A 1 112 ? 22.778 -27.807 -23.654 1.00 40.12 112 GLY A CA 1
ATOM 872 C C . GLY A 1 112 ? 21.549 -27.639 -22.756 1.00 40.12 112 GLY A C 1
ATOM 873 O O . GLY A 1 112 ? 21.584 -27.934 -21.568 1.00 40.12 112 GLY A O 1
ATOM 874 N N . GLY A 1 113 ? 20.464 -27.116 -23.330 1.00 54.28 113 GLY A N 1
ATOM 875 C CA . GLY A 1 113 ? 19.219 -26.793 -22.627 1.00 54.28 113 GLY A CA 1
ATOM 876 C C . GLY A 1 113 ? 18.737 -25.375 -22.930 1.00 54.28 113 GLY A C 1
ATOM 877 O O . GLY A 1 113 ? 19.513 -24.515 -23.342 1.00 54.28 113 GLY A O 1
ATOM 878 N N . VAL A 1 114 ? 17.444 -25.129 -22.747 1.00 58.38 114 VAL A N 1
ATOM 879 C CA . VAL A 1 114 ? 16.820 -23.815 -22.930 1.00 58.38 114 VAL A CA 1
ATOM 880 C C . VAL A 1 114 ? 16.746 -23.110 -21.574 1.00 58.38 114 VAL A C 1
ATOM 882 O O . VAL A 1 114 ? 16.166 -23.656 -20.638 1.00 58.38 114 VAL A O 1
ATOM 885 N N . GLN A 1 115 ? 17.337 -21.917 -21.441 1.00 62.00 115 GLN A N 1
ATOM 886 C CA . GLN A 1 115 ? 17.181 -21.123 -20.218 1.00 62.00 115 GLN A CA 1
ATOM 887 C C . GLN A 1 115 ? 15.807 -20.446 -20.182 1.00 62.00 115 GLN A C 1
ATOM 889 O O . GLN A 1 115 ? 15.426 -19.767 -21.135 1.00 62.00 115 GLN A O 1
ATOM 894 N N . GLU A 1 116 ? 15.110 -20.594 -19.052 1.00 72.06 116 GLU A N 1
ATOM 895 C CA . GLU A 1 116 ? 13.886 -19.856 -18.714 1.00 72.06 116 GLU A CA 1
ATOM 896 C C . GLU A 1 116 ? 14.128 -18.340 -18.854 1.00 72.06 116 GLU A C 1
ATOM 898 O O . GLU A 1 116 ? 15.153 -17.812 -18.397 1.00 72.06 116 GLU A O 1
ATOM 903 N N . THR A 1 117 ? 13.180 -17.628 -19.456 1.00 76.38 117 THR A N 1
ATOM 904 C CA . THR A 1 117 ? 13.229 -16.168 -19.599 1.00 76.38 117 THR A CA 1
ATOM 905 C C . THR A 1 117 ? 12.924 -15.457 -18.277 1.00 76.38 117 THR A C 1
ATOM 907 O O . THR A 1 117 ? 12.346 -16.030 -17.354 1.00 76.38 117 THR A O 1
ATOM 910 N N . LEU A 1 118 ? 13.289 -14.179 -18.150 1.00 79.19 118 LEU A N 1
ATOM 911 C CA . LEU A 1 118 ? 12.987 -13.406 -16.936 1.00 79.19 118 LEU A CA 1
ATOM 912 C C . LEU A 1 118 ? 11.478 -13.223 -16.700 1.00 79.19 118 LEU A C 1
ATOM 914 O O . LEU A 1 118 ? 11.050 -13.189 -15.548 1.00 79.19 118 LEU A O 1
ATOM 918 N N . GLY A 1 119 ? 10.674 -13.144 -17.766 1.00 80.25 119 GLY A N 1
ATOM 919 C CA . GLY A 1 119 ? 9.213 -13.105 -17.654 1.00 80.25 119 GLY A CA 1
ATOM 920 C C . GLY A 1 119 ? 8.635 -14.409 -17.092 1.00 80.25 119 GLY A C 1
ATOM 921 O O . GLY A 1 119 ? 7.838 -14.372 -16.155 1.00 80.25 119 GLY A O 1
ATOM 922 N N . GLU A 1 120 ? 9.072 -15.559 -17.611 1.00 82.19 120 GLU A N 1
ATOM 923 C CA . GLU A 1 120 ? 8.675 -16.879 -17.093 1.00 82.19 120 GLU A CA 1
ATOM 924 C C . GLU A 1 120 ? 9.113 -17.060 -15.637 1.00 82.19 120 GLU A C 1
ATOM 926 O O . GLU A 1 120 ? 8.308 -17.471 -14.801 1.00 82.19 120 GLU A O 1
ATOM 931 N N . ALA A 1 121 ? 10.346 -16.658 -15.311 1.00 86.12 121 ALA A N 1
ATOM 932 C CA . ALA A 1 121 ? 10.878 -16.714 -13.954 1.00 86.12 121 ALA A CA 1
ATOM 933 C C . ALA A 1 121 ? 10.033 -15.900 -12.969 1.00 86.12 121 ALA A C 1
ATOM 935 O O . ALA A 1 121 ? 9.705 -16.390 -11.889 1.00 86.12 121 ALA A O 1
ATOM 936 N N . LEU A 1 122 ? 9.659 -14.671 -13.344 1.00 88.75 122 LEU A N 1
ATOM 937 C CA . LEU A 1 122 ? 8.790 -13.823 -12.532 1.00 88.75 122 LEU A CA 1
ATOM 938 C C . LEU A 1 122 ? 7.420 -14.484 -12.321 1.00 88.75 122 LEU A C 1
ATOM 940 O O . LEU A 1 122 ? 6.959 -14.586 -11.185 1.00 88.75 122 LEU A O 1
ATOM 944 N N . GLY A 1 123 ? 6.789 -14.981 -13.389 1.00 88.75 123 GLY A N 1
ATOM 945 C CA . GLY A 1 123 ? 5.502 -15.677 -13.300 1.00 88.75 123 GLY A CA 1
ATOM 946 C C . GLY A 1 123 ? 5.553 -16.912 -12.397 1.00 88.75 123 GLY A C 1
ATOM 947 O O . GLY A 1 123 ? 4.697 -17.078 -11.523 1.00 88.75 123 GLY A O 1
ATOM 948 N N . ARG A 1 124 ? 6.595 -17.741 -12.544 1.00 91.38 124 ARG A N 1
ATOM 949 C CA . ARG A 1 124 ? 6.832 -18.918 -11.700 1.00 91.38 124 ARG A CA 1
ATOM 950 C C . ARG A 1 124 ? 7.022 -18.535 -10.237 1.00 91.38 124 ARG A C 1
ATOM 952 O O . ARG A 1 124 ? 6.382 -19.140 -9.384 1.00 91.38 124 ARG A O 1
ATOM 959 N N . LEU A 1 125 ? 7.862 -17.543 -9.938 1.00 91.88 125 LEU A N 1
ATOM 960 C CA . LEU A 1 125 ? 8.142 -17.128 -8.560 1.00 91.88 125 LEU A CA 1
ATOM 961 C C . LEU A 1 125 ? 6.922 -16.513 -7.876 1.00 91.88 125 LEU A C 1
ATOM 963 O O . LEU A 1 125 ? 6.684 -16.810 -6.712 1.00 91.88 125 LEU A O 1
ATOM 967 N N . VAL A 1 126 ? 6.100 -15.743 -8.597 1.00 92.62 126 VAL A N 1
ATOM 968 C CA . VAL A 1 126 ? 4.789 -15.309 -8.084 1.00 92.62 126 VAL A CA 1
ATOM 969 C C . VAL A 1 126 ? 3.914 -16.526 -7.768 1.00 92.62 126 VAL A C 1
ATOM 971 O O . VAL A 1 126 ? 3.301 -16.589 -6.706 1.00 92.62 126 VAL A O 1
ATOM 974 N N . GLY A 1 127 ? 3.886 -17.529 -8.650 1.00 93.12 127 GLY A N 1
ATOM 975 C CA . GLY A 1 127 ? 3.164 -18.779 -8.405 1.00 93.12 127 GLY A CA 1
ATOM 976 C C . GLY A 1 127 ? 3.686 -19.578 -7.204 1.00 93.12 127 GLY A C 1
ATOM 977 O O . GLY A 1 127 ? 2.895 -20.163 -6.467 1.00 93.12 127 GLY A O 1
ATOM 978 N N . GLU A 1 128 ? 4.998 -19.609 -6.987 1.00 93.12 128 GLU A N 1
ATOM 979 C CA . GLU A 1 128 ? 5.618 -20.239 -5.818 1.00 93.12 128 GLU A CA 1
ATOM 980 C C . GLU A 1 128 ? 5.320 -19.474 -4.529 1.00 93.12 128 GLU A C 1
ATOM 982 O O . GLU A 1 128 ? 5.012 -20.103 -3.518 1.00 93.12 128 GLU A O 1
ATOM 987 N N . GLU A 1 129 ? 5.360 -18.143 -4.566 1.00 91.19 129 GLU A N 1
ATOM 988 C CA . GLU A 1 129 ? 5.050 -17.304 -3.410 1.00 91.19 129 GLU A CA 1
ATOM 989 C C . GLU A 1 129 ? 3.596 -17.486 -2.979 1.00 91.19 129 GLU A C 1
ATOM 991 O O . GLU A 1 129 ? 3.341 -17.729 -1.806 1.00 91.19 129 GLU A O 1
ATOM 996 N N . ILE A 1 130 ? 2.647 -17.506 -3.920 1.00 93.31 130 ILE A N 1
ATOM 997 C CA . ILE A 1 130 ? 1.237 -17.802 -3.616 1.00 93.31 130 ILE A CA 1
ATOM 998 C C . ILE A 1 130 ? 1.095 -19.169 -2.931 1.00 93.31 130 ILE A C 1
ATOM 1000 O O . ILE A 1 130 ? 0.311 -19.305 -2.001 1.00 93.31 130 ILE A O 1
ATOM 1004 N N . LYS A 1 131 ? 1.869 -20.184 -3.340 1.00 92.81 131 LYS A N 1
ATOM 1005 C CA . LYS A 1 131 ? 1.827 -21.520 -2.715 1.00 92.81 131 LYS A CA 1
ATOM 1006 C C . LYS A 1 131 ? 2.439 -21.548 -1.313 1.00 92.81 131 LYS A C 1
ATOM 1008 O O . LYS A 1 131 ? 1.982 -22.316 -0.472 1.00 92.81 131 LYS A O 1
ATOM 1013 N N . ARG A 1 132 ? 3.502 -20.775 -1.073 1.00 90.00 132 ARG A N 1
ATOM 1014 C CA . ARG A 1 132 ? 4.242 -20.766 0.203 1.00 90.00 132 ARG A CA 1
ATOM 1015 C C . ARG A 1 132 ? 3.620 -19.825 1.232 1.00 90.00 132 ARG A C 1
ATOM 1017 O O . ARG A 1 132 ? 3.693 -20.095 2.428 1.00 90.00 132 ARG A O 1
ATOM 1024 N N . ASN A 1 133 ? 3.000 -18.745 0.776 1.00 89.88 133 ASN A N 1
ATOM 1025 C CA . ASN A 1 133 ? 2.394 -17.724 1.610 1.00 89.88 133 ASN A CA 1
ATOM 1026 C C . ASN A 1 133 ? 0.894 -17.992 1.777 1.00 89.88 133 ASN A C 1
ATOM 1028 O O . ASN A 1 133 ? 0.063 -17.614 0.949 1.00 89.88 133 ASN A O 1
ATOM 1032 N N . SER A 1 134 ? 0.543 -18.655 2.880 1.00 91.31 134 SER A N 1
ATOM 1033 C CA . SER A 1 134 ? -0.837 -19.057 3.171 1.00 91.31 134 SER A CA 1
ATOM 1034 C C . SER A 1 134 ? -1.796 -17.877 3.348 1.00 91.31 134 SER A C 1
ATOM 1036 O O . SER A 1 134 ? -2.991 -18.029 3.089 1.00 91.31 134 SER A O 1
ATOM 1038 N N . GLN A 1 135 ? -1.311 -16.706 3.772 1.00 93.00 135 GLN A N 1
ATOM 1039 C CA . GLN A 1 135 ? -2.126 -15.496 3.822 1.00 93.00 135 GLN A CA 1
ATOM 1040 C C . GLN A 1 135 ? -2.457 -15.040 2.401 1.00 93.00 135 GLN A C 1
ATOM 1042 O O . GLN A 1 135 ? -3.633 -14.975 2.060 1.00 93.00 135 GLN A O 1
ATOM 1047 N N . LEU A 1 136 ? -1.450 -14.833 1.544 1.00 92.50 136 LEU A N 1
ATOM 1048 C CA . LEU A 1 136 ? -1.660 -14.400 0.158 1.00 92.50 136 LEU A CA 1
ATOM 1049 C C . LEU A 1 136 ? -2.550 -15.375 -0.629 1.00 92.50 136 LEU A C 1
ATOM 1051 O O . LEU A 1 136 ? -3.463 -14.932 -1.324 1.00 92.50 136 LEU A O 1
ATOM 1055 N N . SER A 1 137 ? -2.343 -16.692 -0.490 1.00 94.19 137 SER A N 1
ATOM 1056 C CA . SER A 1 137 ? -3.232 -17.686 -1.115 1.00 94.19 137 SER A CA 1
ATOM 1057 C C . SER A 1 137 ? -4.675 -17.485 -0.674 1.00 94.19 137 SER A C 1
ATOM 1059 O O . SER A 1 137 ? -5.560 -17.331 -1.511 1.00 94.19 137 SER A O 1
ATOM 1061 N N . ARG A 1 138 ? -4.921 -17.423 0.642 1.00 95.06 138 ARG A N 1
ATOM 1062 C CA . ARG A 1 138 ? -6.276 -17.254 1.177 1.00 95.06 138 ARG A CA 1
ATOM 1063 C C . ARG A 1 138 ? -6.875 -15.902 0.812 1.00 95.06 138 ARG A C 1
ATOM 1065 O O . ARG A 1 138 ? -8.084 -15.843 0.612 1.00 95.06 138 ARG A O 1
ATOM 1072 N N . MET A 1 139 ? -6.074 -14.845 0.693 1.00 94.81 139 MET A N 1
ATOM 1073 C CA . MET A 1 139 ? -6.549 -13.548 0.216 1.00 94.81 139 MET A CA 1
ATOM 1074 C C . MET A 1 139 ? -7.121 -13.658 -1.196 1.00 94.81 139 MET A C 1
ATOM 1076 O O . MET A 1 139 ? -8.246 -13.224 -1.440 1.00 94.81 139 MET A O 1
ATOM 1080 N N . LEU A 1 140 ? -6.369 -14.287 -2.103 1.00 94.19 140 LEU A N 1
ATOM 1081 C CA . LEU A 1 140 ? -6.791 -14.500 -3.487 1.00 94.19 140 LEU A CA 1
ATOM 1082 C C . LEU A 1 140 ? -7.980 -15.470 -3.580 1.00 94.19 140 LEU A C 1
ATOM 1084 O O . LEU A 1 140 ? -8.899 -15.235 -4.360 1.00 94.19 140 LEU A O 1
ATOM 1088 N N . ASP A 1 141 ? -7.992 -16.536 -2.777 1.00 94.62 141 ASP A N 1
ATOM 1089 C CA . ASP A 1 141 ? -9.048 -17.556 -2.790 1.00 94.62 141 ASP A CA 1
ATOM 1090 C C . ASP A 1 141 ? -10.376 -17.057 -2.206 1.00 94.62 141 ASP A C 1
ATOM 1092 O O . ASP A 1 141 ? -11.440 -17.449 -2.682 1.00 94.62 141 ASP A O 1
ATOM 1096 N N . ASN A 1 142 ? -10.329 -16.172 -1.205 1.00 94.44 142 ASN A N 1
ATOM 1097 C CA . ASN A 1 142 ? -11.519 -15.592 -0.575 1.00 94.44 142 ASN A CA 1
ATOM 1098 C C . ASN A 1 142 ? -11.929 -14.239 -1.176 1.00 94.44 142 ASN A C 1
ATOM 1100 O O . ASN A 1 142 ? -12.866 -13.618 -0.677 1.00 94.44 142 ASN A O 1
ATOM 1104 N N . GLY A 1 143 ? -11.248 -13.774 -2.230 1.00 92.69 143 GLY A N 1
ATOM 1105 C CA . GLY A 1 143 ? -11.559 -12.500 -2.880 1.00 92.69 143 GLY A CA 1
ATOM 1106 C C . GLY A 1 143 ? -11.417 -11.297 -1.945 1.00 92.69 143 GLY A C 1
ATOM 1107 O O . GLY A 1 143 ? -12.221 -10.366 -2.020 1.00 92.69 143 GLY A O 1
ATOM 1108 N N . MET A 1 144 ? -10.425 -11.325 -1.049 1.00 94.81 144 MET A N 1
ATOM 1109 C CA . MET A 1 144 ? -10.129 -10.197 -0.166 1.00 94.81 144 MET A CA 1
ATOM 1110 C C . MET A 1 144 ? -9.801 -8.953 -1.014 1.00 94.81 144 MET A C 1
ATOM 1112 O O . MET A 1 144 ? -9.085 -9.080 -2.014 1.00 94.81 144 MET A O 1
ATOM 1116 N N . PRO A 1 145 ? -10.293 -7.751 -0.653 1.00 92.88 145 PRO A N 1
ATOM 1117 C CA . PRO A 1 145 ? -9.956 -6.527 -1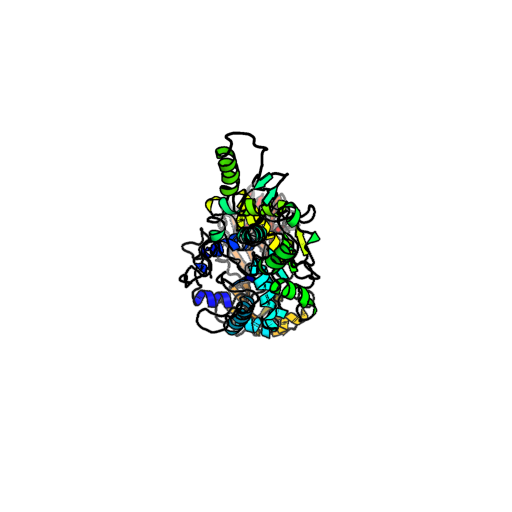.370 1.00 92.88 145 PRO A CA 1
ATOM 1118 C C . PRO A 1 145 ? -8.444 -6.294 -1.359 1.00 92.88 145 PRO A C 1
ATOM 1120 O O . PRO A 1 145 ? -7.840 -6.179 -0.296 1.00 92.88 145 PRO A O 1
ATOM 1123 N N . LEU A 1 146 ? -7.841 -6.238 -2.547 1.00 92.56 146 LEU A N 1
ATOM 1124 C CA . LEU A 1 146 ? -6.398 -6.109 -2.706 1.00 92.56 146 LEU A CA 1
ATOM 1125 C C . LEU A 1 146 ? -6.063 -5.144 -3.844 1.00 92.56 146 LEU A C 1
ATOM 1127 O O . LEU A 1 146 ? -6.437 -5.371 -4.999 1.00 92.56 146 LEU A O 1
ATOM 1131 N N . ASN A 1 147 ? -5.322 -4.089 -3.514 1.00 93.00 147 ASN A N 1
ATOM 1132 C CA . ASN A 1 147 ? -4.692 -3.207 -4.486 1.00 93.00 147 ASN A CA 1
ATOM 1133 C C . ASN A 1 147 ? -3.300 -3.750 -4.835 1.00 93.00 147 ASN A C 1
ATOM 1135 O O . ASN A 1 147 ? -2.330 -3.500 -4.118 1.00 93.00 147 ASN A O 1
ATOM 1139 N N . THR A 1 148 ? -3.195 -4.546 -5.904 1.00 93.25 148 THR A N 1
ATOM 1140 C CA . THR A 1 148 ? -1.894 -5.031 -6.383 1.00 93.25 148 THR A CA 1
ATOM 1141 C C . THR A 1 148 ? -1.294 -4.049 -7.386 1.00 93.25 148 THR A C 1
ATOM 1143 O O . THR A 1 148 ? -1.846 -3.829 -8.466 1.00 93.25 148 THR A O 1
ATOM 1146 N N . VAL A 1 149 ? -0.134 -3.498 -7.045 1.00 93.38 149 VAL A N 1
ATOM 1147 C CA . VAL A 1 149 ? 0.654 -2.586 -7.874 1.00 93.38 149 VAL A CA 1
ATOM 1148 C C . VAL A 1 149 ? 1.958 -3.274 -8.249 1.00 93.38 149 VAL A C 1
ATOM 1150 O O . VAL A 1 149 ? 2.649 -3.821 -7.393 1.00 93.38 149 VAL A O 1
ATOM 1153 N N . ILE A 1 150 ? 2.315 -3.240 -9.527 1.00 93.31 150 ILE A N 1
ATOM 1154 C CA . ILE A 1 150 ? 3.633 -3.673 -9.991 1.00 93.31 150 ILE A CA 1
ATOM 1155 C C . ILE A 1 150 ? 4.432 -2.421 -10.330 1.00 93.31 150 ILE A C 1
ATOM 1157 O O . ILE A 1 150 ? 3.959 -1.584 -11.094 1.00 93.31 150 ILE A O 1
ATOM 1161 N N . VAL A 1 151 ? 5.633 -2.294 -9.772 1.00 92.12 151 VAL A N 1
ATOM 1162 C CA . VAL A 1 151 ? 6.547 -1.186 -10.056 1.00 92.12 151 VAL A CA 1
ATOM 1163 C C . VAL A 1 151 ? 7.796 -1.745 -10.715 1.00 92.12 151 VAL A C 1
ATOM 1165 O O . VAL A 1 151 ? 8.495 -2.559 -10.119 1.00 92.12 151 VAL A O 1
ATOM 1168 N N . GLY A 1 152 ? 8.079 -1.335 -11.946 1.00 88.94 152 GLY A N 1
ATOM 1169 C CA . GLY A 1 152 ? 9.266 -1.770 -12.679 1.00 88.94 152 GLY A CA 1
ATOM 1170 C C . GLY A 1 152 ? 10.255 -0.633 -12.876 1.00 88.94 152 GLY A C 1
ATOM 1171 O O . GLY A 1 152 ? 9.897 0.383 -13.466 1.00 88.94 152 GLY A O 1
ATOM 1172 N N . HIS A 1 153 ? 11.499 -0.829 -12.442 1.00 83.19 153 HIS A N 1
ATOM 1173 C CA . HIS A 1 153 ? 12.584 0.109 -12.719 1.00 83.19 153 HIS A CA 1
ATOM 1174 C C . HIS A 1 153 ? 13.427 -0.345 -13.917 1.00 83.19 153 HIS A C 1
ATOM 1176 O O . HIS A 1 153 ? 13.869 -1.495 -13.956 1.00 83.19 153 HIS A O 1
ATOM 1182 N N . SER A 1 154 ? 13.727 0.553 -14.858 1.00 77.06 154 SER A N 1
ATOM 1183 C CA . SER A 1 154 ? 14.606 0.295 -16.002 1.00 77.06 154 SER A CA 1
ATOM 1184 C C . SER A 1 154 ? 14.135 -0.947 -16.779 1.00 77.06 154 SER A C 1
ATOM 1186 O O . SER A 1 154 ? 12.949 -1.087 -17.087 1.00 77.06 154 SER A O 1
ATOM 1188 N N . GLN A 1 155 ? 15.017 -1.913 -17.061 1.00 75.44 155 GLN A N 1
ATOM 1189 C CA . GLN A 1 155 ? 14.634 -3.188 -17.694 1.00 75.44 155 GLN A CA 1
ATOM 1190 C C . GLN A 1 155 ? 13.579 -3.986 -16.908 1.00 75.44 155 GLN A C 1
ATOM 1192 O O . GLN A 1 155 ? 12.885 -4.817 -17.497 1.00 75.44 155 GLN A O 1
ATOM 1197 N N . GLY A 1 156 ? 13.414 -3.710 -15.614 1.00 80.44 156 GLY A N 1
ATOM 1198 C CA . GLY A 1 156 ? 12.376 -4.296 -14.781 1.00 80.44 156 GLY A CA 1
ATOM 1199 C C . GLY A 1 156 ? 10.966 -3.980 -15.274 1.00 80.44 156 GLY A C 1
ATOM 1200 O O . GLY A 1 156 ? 10.081 -4.821 -15.149 1.00 80.44 156 GLY A O 1
ATOM 1201 N N . GLY A 1 157 ? 10.754 -2.834 -15.933 1.00 81.31 157 GLY A N 1
ATOM 1202 C CA . GLY A 1 157 ? 9.479 -2.524 -16.585 1.00 81.31 157 GLY A CA 1
ATOM 1203 C C . GLY A 1 157 ? 9.133 -3.510 -17.706 1.00 81.31 157 GLY A C 1
ATOM 1204 O O . GLY A 1 157 ? 8.011 -4.013 -17.777 1.00 81.31 157 GLY A O 1
ATOM 1205 N N . LEU A 1 158 ? 10.111 -3.876 -18.541 1.00 76.88 158 LEU A N 1
ATOM 1206 C CA . LEU A 1 158 ? 9.932 -4.894 -19.583 1.00 76.88 158 LEU A CA 1
ATOM 1207 C C . LEU A 1 158 ? 9.718 -6.290 -18.993 1.00 76.88 158 LEU A C 1
ATOM 1209 O O . LEU A 1 158 ? 8.862 -7.035 -19.470 1.00 76.88 158 LEU A O 1
ATOM 1213 N N . VAL A 1 159 ? 10.466 -6.633 -17.943 1.00 81.44 159 VAL A N 1
ATOM 1214 C CA . VAL A 1 159 ? 10.318 -7.911 -17.235 1.00 81.44 159 VAL A CA 1
ATOM 1215 C C . VAL A 1 159 ? 8.942 -8.023 -16.584 1.00 81.44 159 VAL A C 1
ATOM 1217 O O . VAL A 1 159 ? 8.306 -9.063 -16.715 1.00 81.44 159 VAL A O 1
ATOM 1220 N N . ALA A 1 160 ? 8.439 -6.960 -15.954 1.00 84.94 160 ALA A N 1
ATOM 1221 C CA . ALA A 1 160 ? 7.100 -6.909 -15.375 1.00 84.94 160 ALA A CA 1
ATOM 1222 C C . ALA A 1 160 ? 6.017 -7.147 -16.439 1.00 84.94 160 ALA A C 1
ATOM 1224 O O . ALA A 1 160 ? 5.151 -8.008 -16.272 1.00 84.94 160 ALA A O 1
ATOM 1225 N N . ARG A 1 161 ? 6.115 -6.444 -17.575 1.00 79.88 161 ARG A N 1
ATOM 1226 C CA . ARG A 1 161 ? 5.199 -6.611 -18.715 1.00 79.88 161 ARG A CA 1
ATOM 1227 C C . ARG A 1 161 ? 5.241 -8.032 -19.275 1.00 79.88 161 ARG A C 1
ATOM 1229 O O . ARG A 1 161 ? 4.198 -8.593 -19.604 1.00 79.88 161 ARG A O 1
ATOM 1236 N N . ALA A 1 162 ? 6.429 -8.625 -19.387 1.00 77.50 162 ALA A N 1
ATOM 1237 C CA . ALA A 1 162 ? 6.578 -10.006 -19.835 1.00 77.50 162 ALA A CA 1
ATOM 1238 C C . ALA A 1 162 ? 6.017 -10.999 -18.810 1.00 77.50 162 ALA A C 1
ATOM 1240 O O . ALA A 1 162 ? 5.286 -11.915 -19.179 1.00 77.50 162 ALA A O 1
ATOM 1241 N N . GLY A 1 163 ? 6.299 -10.784 -17.525 1.00 81.12 163 GLY A N 1
ATOM 1242 C CA . GLY A 1 163 ? 5.868 -11.640 -16.427 1.00 81.12 163 GLY A CA 1
ATOM 1243 C C . GLY A 1 163 ? 4.356 -11.712 -16.268 1.00 81.12 163 GLY A C 1
ATOM 1244 O O . GLY A 1 163 ? 3.842 -12.796 -16.011 1.00 81.12 163 GLY A O 1
ATOM 1245 N N . LEU A 1 164 ? 3.623 -10.622 -16.523 1.00 79.94 164 LEU A N 1
ATOM 1246 C CA . LEU A 1 164 ? 2.152 -10.619 -16.514 1.00 79.94 164 LEU A CA 1
ATOM 1247 C C . LEU A 1 164 ? 1.539 -11.720 -17.400 1.00 79.94 164 LEU A C 1
ATOM 1249 O O . LEU A 1 164 ? 0.472 -12.247 -17.081 1.00 79.94 164 LEU A O 1
ATOM 1253 N N . ARG A 1 165 ? 2.222 -12.127 -18.480 1.00 76.88 165 ARG A N 1
ATOM 1254 C CA . ARG A 1 165 ? 1.790 -13.235 -19.353 1.00 76.88 165 ARG A CA 1
ATOM 1255 C C . ARG A 1 165 ? 1.807 -14.583 -18.636 1.00 76.88 165 ARG A C 1
ATOM 1257 O O . ARG A 1 165 ? 0.917 -15.396 -18.861 1.00 76.88 165 ARG A O 1
ATOM 1264 N N . PHE A 1 166 ? 2.773 -14.778 -17.746 1.00 82.44 166 PHE A N 1
ATOM 1265 C CA . PHE A 1 166 ? 3.043 -16.038 -17.057 1.00 82.44 166 PHE A CA 1
ATOM 1266 C C . PHE A 1 166 ? 2.529 -16.067 -15.612 1.00 82.44 166 PHE A C 1
ATOM 1268 O O . PHE A 1 166 ? 2.483 -17.131 -15.000 1.00 82.44 166 PHE A O 1
ATOM 1275 N N . MET A 1 167 ? 2.137 -14.918 -15.051 1.00 87.31 167 MET A N 1
ATOM 1276 C CA . MET A 1 167 ? 1.566 -14.852 -13.707 1.00 87.31 167 MET A CA 1
ATOM 1277 C C . MET A 1 167 ? 0.239 -15.629 -13.622 1.00 87.31 167 MET A C 1
ATOM 1279 O O . MET A 1 167 ? -0.574 -15.558 -14.554 1.00 87.31 167 MET A O 1
ATOM 1283 N N . PRO A 1 168 ? -0.029 -16.313 -12.491 1.00 89.94 168 PRO A N 1
ATOM 1284 C CA . PRO A 1 168 ? -1.289 -17.017 -12.270 1.00 89.94 168 PRO A CA 1
ATOM 1285 C C . PRO A 1 168 ? -2.509 -16.106 -12.442 1.00 89.94 168 PRO A C 1
ATOM 1287 O O . PRO A 1 168 ? -2.518 -14.978 -11.950 1.00 89.94 168 PRO A O 1
ATOM 1290 N N . THR A 1 169 ? -3.574 -16.613 -13.072 1.00 87.12 169 THR A N 1
ATOM 1291 C CA . THR A 1 169 ? -4.788 -15.837 -13.398 1.00 87.12 169 THR A CA 1
ATOM 1292 C C . THR A 1 169 ? -5.402 -15.139 -12.184 1.00 87.12 169 THR A C 1
ATOM 1294 O O . THR A 1 169 ? -5.772 -13.972 -12.279 1.00 87.12 169 THR A O 1
ATOM 1297 N N . LYS A 1 170 ? -5.453 -15.810 -11.023 1.00 88.38 170 LYS A N 1
ATOM 1298 C CA . LYS A 1 170 ? -5.988 -15.229 -9.778 1.00 88.38 170 LYS A CA 1
ATOM 1299 C C . LYS A 1 170 ? -5.209 -13.991 -9.321 1.00 88.38 170 LYS A C 1
ATOM 1301 O O . LYS A 1 170 ? -5.817 -12.995 -8.960 1.00 88.38 170 LYS A O 1
ATOM 1306 N N . PHE A 1 171 ? -3.878 -14.043 -9.376 1.00 90.25 171 PHE A N 1
ATOM 1307 C CA . PHE A 1 171 ? -3.027 -12.898 -9.039 1.00 90.25 171 PHE A CA 1
ATOM 1308 C C . PHE A 1 171 ? -3.132 -11.804 -10.099 1.00 90.25 171 PHE A C 1
ATOM 1310 O O . PHE A 1 171 ? -3.269 -10.630 -9.790 1.00 90.25 171 PHE A O 1
ATOM 1317 N N . LYS A 1 172 ? -3.141 -12.189 -11.377 1.00 85.62 172 LYS A N 1
ATOM 1318 C CA . LYS A 1 172 ? -3.294 -11.250 -12.491 1.00 85.62 172 LYS A CA 1
ATOM 1319 C C . LYS A 1 172 ? -4.576 -10.416 -12.370 1.00 85.62 172 LYS A C 1
ATOM 1321 O O . LYS A 1 172 ? -4.537 -9.219 -12.615 1.00 85.62 172 LYS A O 1
ATOM 1326 N N . ALA A 1 173 ? -5.677 -11.020 -11.918 1.00 84.44 173 ALA A N 1
ATOM 1327 C CA . ALA A 1 173 ? -6.948 -10.332 -11.684 1.00 84.44 173 ALA A CA 1
ATOM 1328 C C . ALA A 1 173 ? -6.912 -9.303 -10.531 1.00 84.44 173 ALA A C 1
ATOM 1330 O O . ALA A 1 173 ? -7.761 -8.406 -10.482 1.00 84.44 173 ALA A O 1
ATOM 1331 N N . SER A 1 174 ? -5.951 -9.402 -9.602 1.00 87.38 174 SER A N 1
ATOM 1332 C CA . SER A 1 174 ? -5.777 -8.416 -8.529 1.00 87.38 174 SER A CA 1
ATOM 1333 C C . SER A 1 174 ? -4.906 -7.225 -8.939 1.00 87.38 174 SER A C 1
ATOM 1335 O O . SER A 1 174 ? -4.986 -6.186 -8.284 1.00 87.38 174 SER A O 1
ATOM 1337 N N . VAL A 1 175 ? -4.127 -7.328 -10.027 1.00 89.06 175 VAL A N 1
ATOM 1338 C CA . VAL A 1 175 ? -3.277 -6.239 -10.543 1.00 89.06 175 VAL A CA 1
ATOM 1339 C C . VAL A 1 175 ? -4.140 -5.050 -10.968 1.00 89.06 175 VAL A C 1
ATOM 1341 O O . VAL A 1 175 ? -4.946 -5.144 -11.890 1.00 89.06 175 VAL A O 1
ATOM 1344 N N . LYS A 1 176 ? -3.974 -3.917 -10.278 1.00 87.12 176 LYS A N 1
ATOM 1345 C CA . LYS A 1 176 ? -4.697 -2.661 -10.534 1.00 87.12 176 LYS A CA 1
ATOM 1346 C C . LYS A 1 176 ? -3.880 -1.657 -11.323 1.00 87.12 176 LYS A C 1
ATOM 1348 O O . LYS A 1 176 ? -4.466 -0.836 -12.029 1.00 87.12 176 LYS A O 1
ATOM 1353 N N . ARG A 1 177 ? -2.555 -1.690 -11.165 1.00 88.06 177 ARG A N 1
ATOM 1354 C CA . ARG A 1 177 ? -1.622 -0.746 -11.783 1.00 88.06 177 ARG A CA 1
ATOM 1355 C C . ARG A 1 177 ? -0.289 -1.410 -12.098 1.00 88.06 177 ARG A C 1
ATOM 1357 O O . ARG A 1 177 ? 0.233 -2.188 -11.299 1.00 88.06 177 ARG A O 1
ATOM 1364 N N . LEU A 1 178 ? 0.273 -1.036 -13.240 1.00 88.38 178 LEU A N 1
ATOM 1365 C CA . LEU A 1 178 ? 1.679 -1.220 -13.564 1.00 88.38 178 LEU A CA 1
ATOM 1366 C C . LEU A 1 178 ? 2.296 0.170 -13.729 1.00 88.38 178 LEU A C 1
ATOM 1368 O O . LEU A 1 178 ? 1.925 0.904 -14.641 1.00 88.38 178 LEU A O 1
ATOM 1372 N N . VAL A 1 179 ? 3.232 0.520 -12.855 1.00 89.12 179 VAL A N 1
ATOM 1373 C CA . VAL A 1 179 ? 3.978 1.777 -12.921 1.00 89.12 179 VAL A CA 1
ATOM 1374 C C . VAL A 1 179 ? 5.406 1.449 -13.315 1.00 89.12 179 VAL A C 1
ATOM 1376 O O . VAL A 1 179 ? 6.047 0.598 -12.704 1.00 89.12 179 VAL A O 1
ATOM 1379 N N . THR A 1 180 ? 5.923 2.087 -14.357 1.00 85.81 180 THR A N 1
ATOM 1380 C CA . THR A 1 180 ? 7.311 1.863 -14.777 1.00 85.81 180 THR A CA 1
ATOM 1381 C C . THR A 1 180 ? 8.031 3.172 -15.002 1.00 85.81 180 THR A C 1
ATOM 1383 O O . THR A 1 180 ? 7.419 4.155 -15.410 1.00 85.81 180 THR A O 1
ATOM 1386 N N . TRP A 1 181 ? 9.324 3.177 -14.715 1.00 82.25 181 TRP A N 1
ATOM 1387 C CA . TRP A 1 181 ? 10.208 4.322 -14.891 1.00 82.25 181 TRP A CA 1
ATOM 1388 C C . TRP A 1 181 ? 11.654 3.838 -14.979 1.00 82.25 181 TRP A C 1
ATOM 1390 O O . TRP A 1 181 ? 11.941 2.680 -14.674 1.00 82.25 181 TRP A O 1
ATOM 1400 N N . GLY A 1 182 ? 12.565 4.706 -15.401 1.00 70.50 182 GLY A N 1
ATOM 1401 C CA . GLY A 1 182 ? 13.959 4.361 -15.660 1.00 70.50 182 GLY A CA 1
ATOM 1402 C C . GLY A 1 182 ? 14.164 3.703 -17.014 1.00 70.50 182 GLY A C 1
ATOM 1403 O O . GLY A 1 182 ? 13.271 3.057 -17.577 1.00 70.50 182 GLY A O 1
ATOM 1404 N N . THR A 1 183 ? 15.384 3.805 -17.521 1.00 60.31 183 THR A N 1
ATOM 1405 C CA . THR A 1 183 ? 15.808 3.090 -18.724 1.00 60.31 183 THR A CA 1
ATOM 1406 C C . THR A 1 183 ? 17.234 2.534 -18.552 1.00 60.31 183 THR A C 1
ATOM 1408 O O . THR A 1 183 ? 17.883 2.753 -17.532 1.00 60.31 183 THR A O 1
ATOM 1411 N N . PRO A 1 184 ? 17.740 1.657 -19.437 1.00 57.50 184 PRO A N 1
ATOM 1412 C CA . PRO A 1 184 ? 19.063 1.056 -19.234 1.00 57.50 184 PRO A CA 1
ATOM 1413 C C . PRO A 1 184 ? 20.185 2.088 -19.439 1.00 57.50 184 PRO A C 1
ATOM 1415 O O . PRO A 1 184 ? 20.299 2.619 -20.537 1.00 57.50 184 PRO A O 1
ATOM 1418 N N . HIS A 1 185 ? 21.074 2.296 -18.458 1.00 50.41 185 HIS A N 1
ATOM 1419 C CA . HIS A 1 185 ? 22.043 3.418 -18.394 1.00 50.41 185 HIS A CA 1
ATOM 1420 C C . HIS A 1 185 ? 23.062 3.562 -19.553 1.00 50.41 185 HIS A C 1
ATOM 1422 O O . HIS A 1 185 ? 23.830 4.520 -19.570 1.00 50.41 185 HIS A O 1
ATOM 1428 N N . HIS A 1 186 ? 23.096 2.636 -20.519 1.00 52.44 186 HIS A N 1
ATOM 1429 C CA . HIS A 1 186 ? 23.953 2.734 -21.710 1.00 52.44 18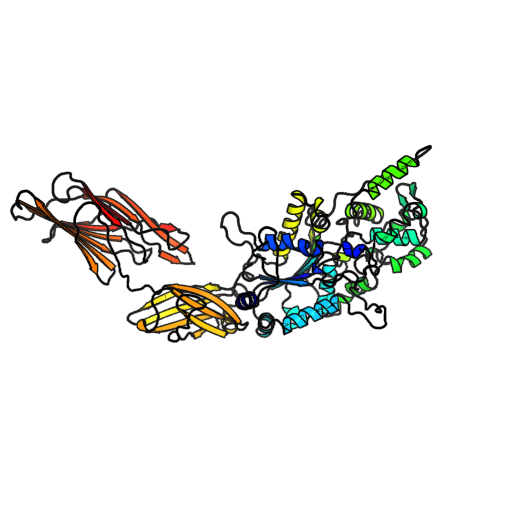6 HIS A CA 1
ATOM 1430 C C . HIS A 1 186 ? 23.194 2.722 -23.043 1.00 52.44 186 HIS A C 1
ATOM 1432 O O . HIS A 1 186 ? 23.830 2.819 -24.077 1.00 52.44 186 HIS A O 1
ATOM 1438 N N . GLY A 1 187 ? 21.865 2.637 -23.065 1.00 55.03 187 GLY A N 1
ATOM 1439 C CA . GLY A 1 187 ? 21.048 3.013 -24.224 1.00 55.03 187 GLY A CA 1
ATOM 1440 C C . GLY A 1 187 ? 21.249 2.335 -25.564 1.00 55.03 187 GLY A C 1
ATOM 1441 O O . GLY A 1 187 ? 22.264 1.729 -25.890 1.00 55.03 187 GLY A O 1
ATOM 1442 N N . ALA A 1 188 ? 20.255 2.520 -26.418 1.00 57.16 188 ALA A N 1
ATOM 1443 C CA . ALA A 1 188 ? 20.335 2.063 -27.792 1.00 57.16 188 ALA A CA 1
ATOM 1444 C C . ALA A 1 188 ? 21.311 2.866 -28.656 1.00 57.16 188 ALA A C 1
ATOM 1446 O O . ALA A 1 188 ? 21.806 2.345 -29.651 1.00 57.16 188 ALA A O 1
ATOM 1447 N N . ALA A 1 189 ? 21.619 4.114 -28.292 1.00 58.16 189 ALA A N 1
ATOM 1448 C CA . ALA A 1 189 ? 22.562 4.940 -29.038 1.00 58.16 189 ALA A CA 1
ATOM 1449 C C . ALA A 1 189 ? 24.006 4.417 -28.956 1.00 58.16 189 ALA A C 1
ATOM 1451 O O . ALA A 1 189 ? 24.667 4.330 -29.989 1.00 58.16 189 ALA A O 1
ATOM 1452 N N . LEU A 1 190 ? 24.485 3.997 -27.774 1.00 59.88 190 LEU A N 1
ATOM 1453 C CA . LEU A 1 190 ? 25.816 3.381 -27.654 1.00 59.88 190 LEU A CA 1
ATOM 1454 C C . LEU A 1 190 ? 25.851 1.992 -28.300 1.00 59.88 190 LEU A C 1
ATOM 1456 O O . LEU A 1 190 ? 26.838 1.670 -28.959 1.00 59.88 190 LEU A O 1
ATOM 1460 N N . VAL A 1 191 ? 24.758 1.217 -28.217 1.00 63.09 191 VAL A N 1
ATOM 1461 C CA . VAL A 1 191 ? 24.609 -0.033 -28.985 1.00 63.09 191 VAL A CA 1
ATOM 1462 C C . VAL A 1 191 ? 24.746 0.265 -30.478 1.00 63.09 191 VAL A C 1
ATOM 1464 O O . VAL A 1 191 ? 25.463 -0.433 -31.195 1.00 63.09 191 VAL A O 1
ATOM 1467 N N . SER A 1 192 ? 24.115 1.347 -30.933 1.00 62.06 192 SER A N 1
ATOM 1468 C CA . SER A 1 192 ? 24.140 1.744 -32.335 1.00 62.06 192 SER A CA 1
ATOM 1469 C C . SER A 1 192 ? 25.516 2.159 -32.809 1.00 62.06 192 SER A C 1
ATOM 1471 O O . SER A 1 192 ? 25.989 1.673 -33.836 1.00 62.06 192 SER A O 1
ATOM 1473 N N . MET A 1 193 ? 26.200 2.988 -32.024 1.00 65.50 193 MET A N 1
ATOM 1474 C CA . MET A 1 193 ? 27.584 3.347 -32.294 1.00 65.50 193 MET A CA 1
ATOM 1475 C C . MET A 1 193 ? 28.502 2.134 -32.267 1.00 65.50 193 MET A C 1
ATOM 1477 O O . MET A 1 193 ? 29.345 2.012 -33.145 1.00 65.50 193 MET A O 1
ATOM 1481 N N . ARG A 1 194 ? 28.333 1.206 -31.319 1.00 68.38 194 ARG A N 1
ATOM 1482 C CA . ARG A 1 194 ? 29.125 -0.026 -31.265 1.00 68.38 194 ARG A CA 1
ATOM 1483 C C . ARG A 1 194 ? 28.981 -0.834 -32.547 1.00 68.38 194 ARG A C 1
ATOM 1485 O O . ARG A 1 194 ? 29.993 -1.247 -33.109 1.00 68.38 194 ARG A O 1
ATOM 1492 N N . TYR A 1 195 ? 27.756 -1.081 -33.004 1.00 67.38 195 TYR A N 1
ATOM 1493 C CA . TYR A 1 195 ? 27.552 -1.863 -34.220 1.00 67.38 195 TYR A CA 1
ATOM 1494 C C . TYR A 1 195 ? 28.049 -1.119 -35.462 1.00 67.38 195 TYR A C 1
ATOM 1496 O O . TYR A 1 195 ? 28.712 -1.729 -36.296 1.00 67.38 195 TYR A O 1
ATOM 1504 N N . ALA A 1 196 ? 27.857 0.202 -35.539 1.00 64.19 196 ALA A N 1
ATOM 1505 C CA . ALA A 1 196 ? 28.442 1.024 -36.599 1.00 64.19 196 ALA A CA 1
ATOM 1506 C C . ALA A 1 196 ? 29.985 0.982 -36.590 1.00 64.19 196 ALA A C 1
ATOM 1508 O O . ALA A 1 196 ? 30.609 0.876 -37.645 1.00 64.19 196 ALA A O 1
ATOM 1509 N N . MET A 1 197 ? 30.610 0.980 -35.406 1.00 65.56 197 MET A N 1
ATOM 1510 C CA . MET A 1 197 ? 32.060 0.835 -35.236 1.00 65.56 197 MET A CA 1
ATOM 1511 C C . MET A 1 197 ? 32.566 -0.539 -35.675 1.00 65.56 197 MET A C 1
ATOM 1513 O O . MET A 1 197 ? 33.640 -0.632 -36.266 1.00 65.56 197 MET A O 1
ATOM 1517 N N . GLN A 1 198 ? 31.810 -1.604 -35.395 1.00 63.56 198 GLN A N 1
ATOM 1518 C CA . GLN A 1 198 ? 32.138 -2.958 -35.847 1.00 63.56 198 GLN A CA 1
ATOM 1519 C C . GLN A 1 198 ? 31.970 -3.120 -37.364 1.00 63.56 198 GLN A C 1
ATOM 1521 O O . GLN A 1 198 ? 32.732 -3.864 -37.972 1.00 63.56 198 GLN A O 1
ATOM 1526 N N . ALA A 1 199 ? 31.020 -2.404 -37.970 1.00 65.56 199 ALA A N 1
ATOM 1527 C CA . ALA A 1 199 ? 30.808 -2.386 -39.418 1.00 65.56 199 ALA A CA 1
ATOM 1528 C C . ALA A 1 199 ? 31.750 -1.433 -40.177 1.00 65.56 199 ALA A C 1
ATOM 1530 O O . ALA A 1 199 ? 31.877 -1.540 -41.391 1.00 65.56 199 ALA A O 1
ATOM 1531 N N . GLY A 1 200 ? 32.456 -0.545 -39.468 1.00 68.00 200 GLY A N 1
ATOM 1532 C CA . GLY A 1 200 ? 33.507 0.300 -40.033 1.00 68.00 200 GLY A CA 1
ATOM 1533 C C . GLY A 1 200 ? 33.043 1.613 -40.651 1.00 68.00 200 GLY A C 1
ATOM 1534 O O . GLY A 1 200 ? 33.675 2.106 -41.581 1.00 68.00 200 GLY A O 1
ATOM 1535 N N . HIS A 1 201 ? 31.965 2.195 -40.127 1.00 75.38 201 HIS A N 1
ATOM 1536 C CA . HIS A 1 201 ? 31.472 3.492 -40.583 1.00 75.38 201 HIS A CA 1
ATOM 1537 C C . HIS A 1 201 ? 32.046 4.646 -39.757 1.00 75.38 201 HIS A C 1
ATOM 1539 O O . HIS A 1 201 ? 32.106 4.587 -38.526 1.00 75.38 201 HIS A O 1
ATOM 1545 N N . ASP A 1 202 ? 32.407 5.729 -40.443 1.00 71.31 202 ASP A N 1
ATOM 1546 C CA . ASP A 1 202 ? 32.835 6.966 -39.795 1.00 71.31 202 ASP A CA 1
ATOM 1547 C C . ASP A 1 202 ? 31.642 7.843 -39.437 1.00 71.31 202 ASP A C 1
ATOM 1549 O O . ASP A 1 202 ? 30.710 7.997 -40.231 1.00 71.31 202 ASP A O 1
ATOM 1553 N N . LEU A 1 203 ? 31.709 8.440 -38.249 1.00 71.56 203 LEU A N 1
ATOM 1554 C CA . LEU A 1 203 ? 30.715 9.386 -37.763 1.00 71.56 203 LEU A CA 1
ATOM 1555 C C . LEU A 1 203 ? 31.019 10.780 -38.310 1.00 71.56 203 LEU A C 1
ATOM 1557 O O . LEU A 1 203 ? 32.165 11.227 -38.259 1.00 71.56 203 LEU A O 1
ATOM 1561 N N . VAL A 1 204 ? 29.998 11.470 -38.803 1.00 72.06 204 VAL A N 1
ATOM 1562 C CA . VAL A 1 204 ? 30.077 12.851 -39.276 1.00 72.06 204 VAL A CA 1
ATOM 1563 C C . VAL A 1 204 ? 29.134 13.714 -38.452 1.00 72.06 204 VAL A C 1
ATOM 1565 O O . VAL A 1 204 ? 27.936 13.455 -38.409 1.00 72.06 204 VAL A O 1
ATOM 1568 N N . ILE A 1 205 ? 29.675 14.742 -37.803 1.00 69.62 205 ILE A N 1
ATOM 1569 C CA . ILE A 1 205 ? 28.904 15.749 -37.061 1.00 69.62 205 ILE A CA 1
ATOM 1570 C C . ILE A 1 205 ? 29.328 17.110 -37.610 1.00 69.62 205 ILE A C 1
ATOM 1572 O O . ILE A 1 205 ? 30.523 17.372 -37.725 1.00 69.62 205 ILE A O 1
ATOM 1576 N N . ASP A 1 206 ? 28.364 17.936 -38.017 1.00 67.94 206 ASP A N 1
ATOM 1577 C CA . ASP A 1 206 ? 28.596 19.286 -38.555 1.00 67.94 206 ASP A CA 1
ATOM 1578 C C . ASP A 1 206 ? 29.687 19.344 -39.642 1.00 67.94 206 ASP A C 1
ATOM 1580 O O . ASP A 1 206 ? 30.562 20.203 -39.635 1.00 67.94 206 ASP A O 1
ATOM 1584 N N . GLY A 1 207 ? 29.685 18.370 -40.561 1.00 64.75 207 GLY A N 1
ATOM 1585 C CA . GLY A 1 207 ? 30.655 18.273 -41.664 1.00 64.75 207 GLY A CA 1
ATOM 1586 C C . GLY A 1 207 ? 32.022 17.681 -41.294 1.00 64.75 207 GLY A C 1
ATOM 1587 O O . GLY A 1 207 ? 32.819 17.378 -42.182 1.00 64.75 207 GLY A O 1
ATOM 1588 N N . HIS A 1 208 ? 32.286 17.428 -40.012 1.00 66.44 208 HIS A N 1
ATOM 1589 C CA . HIS A 1 208 ? 33.560 16.903 -39.531 1.00 66.44 208 HIS A CA 1
ATOM 1590 C C . HIS A 1 208 ? 33.528 15.379 -39.419 1.00 66.44 208 HIS A C 1
ATOM 1592 O O . HIS A 1 208 ? 32.695 14.809 -38.715 1.00 66.44 208 HIS A O 1
ATOM 1598 N N . ARG A 1 209 ? 34.476 14.708 -40.084 1.00 66.69 209 ARG A N 1
ATOM 1599 C CA . ARG A 1 209 ? 34.602 13.244 -40.077 1.00 66.69 209 ARG A CA 1
ATOM 1600 C C . ARG A 1 209 ? 35.441 12.762 -38.893 1.00 66.69 209 ARG A C 1
ATOM 1602 O O . ARG A 1 209 ? 36.621 13.098 -38.769 1.00 66.69 209 ARG A O 1
ATOM 1609 N N . MET A 1 210 ? 34.844 11.922 -38.057 1.00 65.06 210 MET A N 1
ATOM 1610 C CA . MET A 1 210 ? 35.485 11.244 -36.938 1.00 65.06 210 MET A CA 1
ATOM 1611 C C . MET A 1 210 ? 35.746 9.773 -37.305 1.00 65.06 210 MET A C 1
ATOM 1613 O O . MET A 1 210 ? 34.794 8.992 -37.385 1.00 65.06 210 MET A O 1
ATOM 1617 N N . PRO A 1 211 ? 37.018 9.369 -37.515 1.00 60.75 211 PRO A N 1
ATOM 1618 C CA . PRO A 1 211 ? 37.365 7.984 -37.810 1.00 60.75 211 PRO A CA 1
ATOM 1619 C C . PRO A 1 211 ? 37.233 7.126 -36.547 1.00 60.75 211 PRO A C 1
ATOM 1621 O O . PRO A 1 211 ? 38.170 6.992 -35.752 1.00 60.75 211 PRO A O 1
ATOM 1624 N N . LEU A 1 212 ? 36.033 6.586 -36.327 1.00 58.66 212 LEU A N 1
ATOM 1625 C CA . LEU A 1 212 ? 35.657 5.917 -35.079 1.00 58.66 212 LEU A CA 1
ATOM 1626 C C . LEU A 1 212 ? 36.427 4.611 -34.840 1.00 58.66 212 LEU A C 1
ATOM 1628 O O . LEU A 1 212 ? 36.673 4.256 -33.683 1.00 58.66 212 LEU A O 1
ATOM 1632 N N . GLN A 1 213 ? 36.849 3.928 -35.910 1.00 56.16 213 GLN A N 1
ATOM 1633 C CA . GLN A 1 213 ? 37.605 2.673 -35.829 1.00 56.16 213 GLN A CA 1
ATOM 1634 C C . GLN A 1 213 ? 38.912 2.809 -35.031 1.00 56.16 213 GLN A C 1
ATOM 1636 O O . GLN A 1 213 ? 39.274 1.885 -34.312 1.00 56.16 213 GLN A O 1
ATOM 1641 N N . ASN A 1 214 ? 39.581 3.967 -35.079 1.00 52.03 214 ASN A N 1
ATOM 1642 C CA . ASN A 1 214 ? 40.914 4.138 -34.485 1.00 52.03 214 ASN A CA 1
ATOM 1643 C C . ASN A 1 214 ? 40.900 4.675 -33.041 1.00 52.03 214 ASN A C 1
ATOM 1645 O O . ASN A 1 214 ? 41.890 4.547 -32.328 1.00 52.03 214 ASN A O 1
ATOM 1649 N N . LEU A 1 215 ? 39.801 5.295 -32.596 1.00 50.25 215 LEU A N 1
ATOM 1650 C CA . LEU A 1 215 ? 39.750 6.048 -31.332 1.00 50.25 215 LEU A CA 1
ATOM 1651 C C . LEU A 1 215 ? 39.133 5.270 -30.159 1.00 50.25 215 LEU A C 1
ATOM 1653 O O . LEU A 1 215 ? 39.427 5.574 -29.003 1.00 50.25 215 LEU A O 1
ATOM 1657 N N . LEU A 1 216 ? 38.256 4.296 -30.427 1.00 51.19 216 LEU A N 1
ATOM 1658 C CA . LEU A 1 216 ? 37.335 3.768 -29.408 1.00 51.19 216 LEU A CA 1
ATOM 1659 C C . LEU A 1 216 ? 37.160 2.240 -29.429 1.00 51.19 216 LEU A C 1
ATOM 1661 O O . LEU A 1 216 ? 36.430 1.708 -28.589 1.00 51.19 216 LEU A O 1
ATOM 1665 N N . GLN A 1 217 ? 37.844 1.522 -30.328 1.00 48.03 217 GLN A N 1
ATOM 1666 C CA . GLN A 1 217 ? 37.693 0.070 -30.517 1.00 48.03 217 GLN A CA 1
ATOM 1667 C C . GLN A 1 217 ? 37.991 -0.748 -29.251 1.00 48.03 217 GLN A C 1
ATOM 1669 O O . GLN A 1 217 ? 37.410 -1.814 -29.074 1.00 48.03 217 GLN A O 1
ATOM 1674 N N . ALA A 1 218 ? 38.841 -0.225 -28.359 1.00 48.06 218 ALA A N 1
ATOM 1675 C CA . ALA A 1 218 ? 39.148 -0.820 -27.061 1.00 48.06 218 ALA A CA 1
ATOM 1676 C C . ALA A 1 218 ? 38.249 -0.321 -25.918 1.00 48.06 218 ALA A C 1
ATOM 1678 O O . ALA A 1 218 ? 38.223 -0.958 -24.882 1.00 48.06 218 ALA A O 1
ATOM 1679 N N . GLY A 1 219 ? 37.548 0.812 -26.052 1.00 48.59 219 GLY A N 1
ATOM 1680 C CA . GLY A 1 219 ? 36.689 1.366 -24.994 1.00 48.59 219 GLY A CA 1
ATOM 1681 C C . GLY A 1 219 ? 35.244 0.881 -25.096 1.00 48.59 219 GLY A C 1
ATOM 1682 O O . GLY A 1 219 ? 34.658 0.454 -24.110 1.00 48.59 219 GLY A O 1
ATOM 1683 N N . VAL A 1 220 ? 34.684 0.882 -26.307 1.00 49.12 220 VAL A N 1
ATOM 1684 C CA . VAL A 1 220 ? 33.267 0.567 -26.569 1.00 49.12 220 VAL A CA 1
ATOM 1685 C C . VAL A 1 220 ? 32.962 -0.933 -26.448 1.00 49.12 220 VAL A C 1
ATOM 1687 O O . VAL A 1 220 ? 31.843 -1.314 -26.112 1.00 49.12 220 VAL A O 1
ATOM 1690 N N . THR A 1 221 ? 33.962 -1.801 -26.623 1.00 47.50 221 THR A N 1
ATOM 1691 C CA . THR A 1 221 ? 33.861 -3.253 -26.378 1.00 47.50 221 THR A CA 1
ATOM 1692 C C . THR A 1 221 ? 33.614 -3.604 -24.909 1.00 47.50 221 THR A C 1
ATOM 1694 O O . THR A 1 221 ? 32.966 -4.615 -24.650 1.00 47.50 221 THR A O 1
ATOM 1697 N N . TRP A 1 222 ? 34.074 -2.782 -23.956 1.00 45.12 222 TRP A N 1
ATOM 1698 C CA . TRP A 1 222 ? 33.878 -3.010 -22.513 1.00 45.12 222 TRP A CA 1
ATOM 1699 C C . TRP A 1 222 ? 32.615 -2.360 -21.941 1.00 45.12 222 TRP A C 1
ATOM 1701 O O . TRP A 1 222 ? 32.217 -2.696 -20.829 1.00 45.12 222 TRP A O 1
ATOM 1711 N N . ILE A 1 223 ? 32.002 -1.419 -22.664 1.00 46.94 223 ILE A N 1
ATOM 1712 C CA . ILE A 1 223 ? 30.959 -0.542 -22.110 1.00 46.94 223 ILE A CA 1
ATOM 1713 C C . ILE A 1 223 ? 29.564 -1.187 -22.138 1.00 46.94 223 ILE A C 1
ATOM 1715 O O . ILE A 1 223 ? 28.683 -0.720 -21.417 1.00 46.94 223 ILE A O 1
ATOM 1719 N N . GLN A 1 224 ? 29.320 -2.263 -22.909 1.00 50.59 224 GLN A N 1
ATOM 1720 C CA . GLN A 1 224 ? 27.930 -2.676 -23.127 1.00 50.59 224 GLN A CA 1
ATOM 1721 C C . GLN A 1 224 ? 27.632 -4.164 -23.338 1.00 50.59 224 GLN A C 1
ATOM 1723 O O . GLN A 1 224 ? 28.260 -4.874 -24.127 1.00 50.59 224 GLN A O 1
ATOM 1728 N N . LEU A 1 225 ? 26.552 -4.580 -22.678 1.00 50.41 225 LEU A N 1
ATOM 1729 C CA . LEU A 1 225 ? 25.879 -5.864 -22.786 1.00 50.41 225 LEU A CA 1
ATOM 1730 C C . LEU A 1 225 ? 24.752 -5.830 -23.827 1.00 50.41 225 LEU A C 1
ATOM 1732 O O . LEU A 1 225 ? 23.906 -4.933 -23.815 1.00 50.41 225 LEU A O 1
ATOM 1736 N N . ASP A 1 226 ? 24.711 -6.846 -24.689 1.00 51.66 226 ASP A N 1
ATOM 1737 C CA . ASP A 1 226 ? 23.586 -7.103 -25.590 1.00 51.66 226 ASP A CA 1
ATOM 1738 C C . ASP A 1 226 ? 22.445 -7.744 -24.788 1.00 51.66 226 ASP A C 1
ATOM 1740 O O . ASP A 1 226 ? 22.406 -8.957 -24.586 1.00 51.66 226 ASP A O 1
ATOM 1744 N N . THR A 1 227 ? 21.560 -6.907 -24.242 1.00 54.62 227 THR A N 1
ATOM 1745 C CA . THR A 1 227 ? 20.369 -7.354 -23.510 1.00 54.62 227 THR A CA 1
ATOM 1746 C C . THR A 1 227 ? 19.117 -6.925 -24.269 1.00 54.62 227 THR A C 1
ATOM 1748 O O . THR A 1 227 ? 19.107 -5.863 -24.888 1.00 54.62 227 THR A O 1
ATOM 1751 N N . PRO A 1 228 ? 18.012 -7.686 -24.221 1.00 50.53 228 PRO A N 1
ATOM 1752 C CA . PRO A 1 228 ? 16.840 -7.390 -25.049 1.00 50.53 228 PRO A CA 1
ATOM 1753 C C . PRO A 1 228 ? 16.197 -6.009 -24.823 1.00 50.53 228 PRO A C 1
ATOM 1755 O O . PRO A 1 228 ? 15.431 -5.561 -25.671 1.00 50.53 228 PRO A O 1
ATOM 1758 N N . GLY A 1 229 ? 16.497 -5.338 -23.702 1.00 52.56 229 GLY A N 1
ATOM 1759 C CA . GLY A 1 229 ? 16.021 -3.989 -23.387 1.00 52.56 229 GLY A CA 1
ATOM 1760 C C . GLY A 1 229 ? 16.942 -2.841 -23.820 1.00 52.56 229 GLY A C 1
ATOM 1761 O O . GLY A 1 229 ? 16.537 -1.692 -23.669 1.00 52.56 229 GLY A O 1
ATOM 1762 N N . THR A 1 230 ? 18.158 -3.109 -24.319 1.00 56.88 230 THR A N 1
ATOM 1763 C CA . THR A 1 230 ? 19.098 -2.063 -24.781 1.00 56.88 230 THR A CA 1
ATOM 1764 C C . THR A 1 230 ? 18.962 -1.723 -26.266 1.00 56.88 230 THR A C 1
ATOM 1766 O O . THR A 1 230 ? 19.516 -0.717 -26.693 1.00 56.88 230 THR A O 1
ATOM 1769 N N . ARG A 1 231 ? 18.218 -2.507 -27.056 1.00 62.88 231 ARG A N 1
ATOM 1770 C CA . ARG A 1 231 ? 17.967 -2.257 -28.489 1.00 62.88 231 ARG A CA 1
ATOM 1771 C C . ARG A 1 231 ? 16.694 -1.415 -28.688 1.00 62.88 231 ARG A C 1
ATOM 1773 O O . ARG A 1 231 ? 15.684 -1.684 -28.043 1.00 62.88 231 ARG A O 1
ATOM 1780 N N . ASP A 1 232 ? 16.724 -0.415 -29.576 1.00 61.38 232 ASP A N 1
ATOM 1781 C CA . ASP A 1 232 ? 15.589 0.501 -29.820 1.00 61.38 232 ASP A CA 1
ATOM 1782 C C . ASP A 1 232 ? 14.654 -0.025 -30.913 1.00 61.38 232 ASP A C 1
ATOM 1784 O O . ASP A 1 232 ? 15.082 -0.353 -32.018 1.00 61.38 232 ASP A O 1
ATOM 1788 N N . LEU A 1 233 ? 13.351 -0.000 -30.661 1.00 61.72 233 LEU A N 1
ATOM 1789 C CA . LEU A 1 233 ? 12.305 -0.230 -31.654 1.00 61.72 233 LEU A CA 1
ATOM 1790 C C . LEU A 1 233 ? 12.281 0.819 -32.765 1.00 61.72 233 LEU A C 1
ATOM 1792 O O . LEU A 1 233 ? 11.819 0.525 -33.865 1.00 61.72 233 LEU A O 1
ATOM 1796 N N . ARG A 1 234 ? 12.802 2.029 -32.536 1.00 62.22 234 ARG A N 1
ATOM 1797 C CA . ARG A 1 234 ? 12.916 3.051 -33.595 1.00 62.22 234 ARG A CA 1
ATOM 1798 C C . ARG A 1 234 ? 13.961 2.720 -34.651 1.00 62.22 234 ARG A C 1
ATOM 1800 O O . ARG A 1 234 ? 13.911 3.287 -35.736 1.00 62.22 234 ARG A O 1
ATOM 1807 N N . LEU A 1 235 ? 14.846 1.768 -34.359 1.00 61.72 235 LEU A N 1
ATOM 1808 C CA . LEU A 1 235 ? 15.787 1.199 -35.323 1.00 61.72 235 LEU A CA 1
ATOM 1809 C C . LEU A 1 235 ? 15.117 0.145 -36.222 1.00 61.72 235 LEU A C 1
ATOM 1811 O O . LEU A 1 235 ? 15.759 -0.400 -37.116 1.00 61.72 235 LEU A O 1
ATOM 1815 N N . SER A 1 236 ? 13.820 -0.130 -36.024 1.00 67.06 236 SER A N 1
ATOM 1816 C CA . SER A 1 236 ? 13.009 -0.860 -36.998 1.00 67.06 236 SER A CA 1
ATOM 1817 C C . SER A 1 236 ? 13.040 -0.141 -38.344 1.00 67.06 236 SER A C 1
ATOM 1819 O O . SER A 1 236 ? 12.867 1.078 -38.411 1.00 67.06 236 SER A O 1
ATOM 1821 N N . LEU A 1 237 ? 13.122 -0.902 -39.439 1.00 61.66 237 LEU A N 1
ATOM 1822 C CA . LEU A 1 237 ? 12.964 -0.371 -40.799 1.00 61.66 237 LEU A CA 1
ATOM 1823 C C . LEU A 1 237 ? 11.658 0.431 -40.970 1.00 61.66 237 LEU A C 1
ATOM 1825 O O . LEU A 1 237 ? 11.603 1.341 -41.794 1.00 61.66 237 LEU A O 1
ATOM 1829 N N . ARG A 1 238 ? 10.624 0.137 -40.164 1.00 66.50 238 ARG A N 1
ATOM 1830 C CA . ARG A 1 238 ? 9.329 0.845 -40.149 1.00 66.50 238 ARG A CA 1
ATOM 1831 C C . ARG A 1 238 ? 9.382 2.229 -39.494 1.00 66.50 238 ARG A C 1
ATOM 1833 O O . ARG A 1 238 ? 8.449 3.005 -39.643 1.00 66.50 238 ARG A O 1
ATOM 1840 N N . GLN A 1 239 ? 10.431 2.519 -38.729 1.00 70.44 239 GLN A N 1
ATOM 1841 C CA . GLN A 1 239 ? 10.591 3.741 -37.936 1.00 70.44 239 GLN A CA 1
ATOM 1842 C C . GLN A 1 239 ? 11.866 4.517 -38.313 1.00 70.44 239 GLN A C 1
ATOM 1844 O O . GLN A 1 239 ? 12.173 5.526 -37.677 1.00 70.44 239 GLN A O 1
ATOM 1849 N N . LYS A 1 240 ? 12.572 4.093 -39.375 1.00 68.56 240 LYS A N 1
ATOM 1850 C CA . LYS A 1 240 ? 13.833 4.680 -39.864 1.00 68.56 240 LYS A CA 1
ATOM 1851 C C . LYS A 1 240 ? 13.772 6.195 -40.070 1.00 68.56 240 LYS A C 1
ATOM 1853 O O . LYS A 1 240 ? 14.759 6.888 -39.850 1.00 68.56 240 LYS A O 1
ATOM 1858 N N . ASP A 1 241 ? 12.600 6.728 -40.412 1.00 74.12 241 ASP A N 1
ATOM 1859 C CA . ASP A 1 241 ? 12.413 8.159 -40.654 1.00 74.12 241 ASP A CA 1
ATOM 1860 C C . ASP A 1 241 ? 12.548 9.006 -39.383 1.00 74.12 241 ASP A C 1
ATOM 1862 O O . ASP A 1 241 ? 12.718 10.221 -39.485 1.00 74.12 241 ASP A O 1
ATOM 1866 N N . LYS A 1 242 ? 12.533 8.385 -38.197 1.00 76.19 242 LYS A N 1
ATOM 1867 C CA . LYS A 1 242 ? 12.795 9.029 -36.901 1.00 76.19 242 LYS A CA 1
ATOM 1868 C C . LYS A 1 242 ? 14.290 9.174 -36.600 1.00 76.19 242 LYS A C 1
ATOM 1870 O O . LYS A 1 242 ? 14.665 9.983 -35.749 1.00 76.19 242 LYS A O 1
ATOM 1875 N N . MET A 1 243 ? 15.128 8.410 -37.297 1.00 74.50 243 MET A N 1
ATOM 1876 C CA . MET A 1 243 ? 16.573 8.351 -37.107 1.00 74.50 243 MET A CA 1
ATOM 1877 C C . MET A 1 243 ? 17.303 9.320 -38.046 1.00 74.50 243 MET A C 1
ATOM 1879 O O . MET A 1 243 ? 16.842 9.622 -39.147 1.00 74.50 243 MET A O 1
ATOM 1883 N N . ASN A 1 244 ? 18.486 9.761 -37.631 1.00 77.75 244 ASN A N 1
ATOM 1884 C CA . ASN A 1 244 ? 19.409 10.591 -38.404 1.00 77.75 244 ASN A CA 1
ATOM 1885 C C . ASN A 1 244 ? 20.632 9.793 -38.912 1.00 77.75 244 ASN A C 1
ATOM 1887 O O . ASN A 1 244 ? 21.697 10.354 -39.165 1.00 77.75 244 ASN A O 1
ATOM 1891 N N . LEU A 1 245 ? 20.495 8.465 -39.042 1.00 74.75 245 LEU A N 1
ATOM 1892 C CA . LEU A 1 245 ? 21.611 7.542 -39.299 1.00 74.75 245 LEU A CA 1
ATOM 1893 C C . LEU A 1 245 ? 22.414 7.890 -40.556 1.00 74.75 245 LEU A C 1
ATOM 1895 O O . LEU A 1 245 ? 23.633 7.879 -40.497 1.00 74.75 245 LEU A O 1
ATOM 1899 N N . ARG A 1 246 ? 21.766 8.253 -41.668 1.00 76.56 246 ARG A N 1
ATOM 1900 C CA . ARG A 1 246 ? 22.474 8.589 -42.919 1.00 76.56 246 ARG A CA 1
ATOM 1901 C C . ARG A 1 246 ? 23.229 9.914 -42.866 1.00 76.56 246 ARG A C 1
ATOM 1903 O O . ARG A 1 246 ? 24.244 10.050 -43.536 1.00 76.56 246 ARG A O 1
ATOM 1910 N N . ALA A 1 247 ? 22.753 10.883 -42.083 1.00 78.31 247 ALA A N 1
ATOM 1911 C CA . ALA A 1 247 ? 23.489 12.131 -41.889 1.00 78.31 247 ALA A CA 1
ATOM 1912 C C . ALA A 1 247 ? 24.712 11.908 -40.992 1.00 78.31 247 ALA A C 1
ATOM 1914 O O . ALA A 1 247 ? 25.772 12.469 -41.243 1.00 78.31 247 ALA A O 1
ATOM 1915 N N . MET A 1 248 ? 24.562 11.056 -39.973 1.00 76.56 248 MET A N 1
ATOM 1916 C CA . MET A 1 248 ? 25.631 10.715 -39.034 1.00 76.56 248 MET A CA 1
ATOM 1917 C C . MET A 1 248 ? 26.644 9.733 -39.621 1.00 76.56 248 MET A C 1
ATOM 1919 O O . MET A 1 248 ? 27.822 9.817 -39.305 1.00 76.56 248 MET A O 1
ATOM 1923 N N . PHE A 1 249 ? 26.225 8.839 -40.511 1.00 78.06 249 PHE A N 1
ATOM 1924 C CA . PHE A 1 249 ? 27.085 7.871 -41.185 1.00 78.06 249 PHE A CA 1
ATOM 1925 C C . PHE A 1 249 ? 26.867 7.959 -42.701 1.00 78.06 249 PHE A C 1
ATOM 1927 O O . PHE A 1 249 ? 26.201 7.100 -43.275 1.00 78.06 249 PHE A O 1
ATOM 1934 N N . PRO A 1 250 ? 27.437 8.963 -43.394 1.00 77.38 250 PRO A N 1
ATOM 1935 C CA . PRO A 1 250 ? 27.238 9.133 -44.839 1.00 77.38 250 PRO A CA 1
ATOM 1936 C C . PRO A 1 250 ? 27.764 7.965 -45.684 1.00 77.38 250 PRO A C 1
ATOM 1938 O O . PRO A 1 250 ? 27.379 7.807 -46.837 1.00 77.38 250 PRO A O 1
ATOM 1941 N N . SER A 1 251 ? 28.651 7.145 -45.108 1.00 77.38 251 SER A N 1
ATOM 1942 C CA . SER A 1 251 ? 29.165 5.910 -45.715 1.00 77.38 251 SER A CA 1
ATOM 1943 C C . SER A 1 251 ? 28.230 4.703 -45.556 1.00 77.38 251 SER A C 1
ATOM 1945 O O . SER A 1 251 ? 28.541 3.629 -46.066 1.00 77.38 251 SER A O 1
ATOM 1947 N N . LEU A 1 252 ? 27.114 4.847 -44.835 1.00 78.19 252 LEU A N 1
ATOM 1948 C CA . LEU A 1 252 ? 26.120 3.798 -44.642 1.00 78.19 252 LEU A CA 1
ATOM 1949 C C . LEU A 1 252 ? 25.153 3.776 -45.834 1.00 78.19 252 LEU A C 1
ATOM 1951 O O . LEU A 1 252 ? 24.239 4.598 -45.927 1.00 78.19 252 LEU A O 1
ATOM 1955 N N . ASP A 1 253 ? 25.352 2.832 -46.751 1.00 79.62 253 ASP A N 1
ATOM 1956 C CA . ASP A 1 253 ? 24.406 2.571 -47.836 1.00 79.62 253 ASP A CA 1
ATOM 1957 C C . ASP A 1 253 ? 23.220 1.698 -47.377 1.00 79.62 253 ASP A C 1
ATOM 1959 O O . ASP A 1 253 ? 23.176 1.197 -46.253 1.00 79.62 253 ASP A O 1
ATOM 1963 N N . ALA A 1 254 ? 22.227 1.508 -48.252 1.00 77.25 254 ALA A N 1
ATOM 1964 C CA . ALA A 1 254 ? 21.027 0.733 -47.926 1.00 77.25 254 ALA A CA 1
ATOM 1965 C C . ALA A 1 254 ? 21.312 -0.756 -47.632 1.00 77.25 254 ALA A C 1
ATOM 1967 O O . ALA A 1 254 ? 20.572 -1.380 -46.866 1.00 77.25 254 ALA A O 1
ATOM 1968 N N . GLY A 1 255 ? 22.361 -1.333 -48.226 1.00 76.81 255 GLY A N 1
ATOM 1969 C CA . GLY A 1 255 ? 22.768 -2.717 -47.989 1.00 76.81 255 GLY A CA 1
ATOM 1970 C C . GLY A 1 255 ? 23.429 -2.879 -46.621 1.00 76.81 255 GLY A C 1
ATOM 1971 O O . GLY A 1 255 ? 23.048 -3.762 -45.854 1.00 76.81 255 GLY A O 1
ATOM 1972 N N . ALA A 1 256 ? 24.346 -1.975 -46.276 1.00 74.12 256 ALA A N 1
ATOM 1973 C CA . ALA A 1 256 ? 24.995 -1.904 -44.971 1.00 74.12 256 ALA A CA 1
ATOM 1974 C C . ALA A 1 256 ? 23.992 -1.581 -43.849 1.00 74.12 256 ALA A C 1
ATOM 1976 O O . ALA A 1 256 ? 24.024 -2.204 -42.789 1.00 74.12 256 ALA A O 1
ATOM 1977 N N . GLU A 1 257 ? 23.036 -0.681 -44.101 1.00 73.19 257 GLU A N 1
ATOM 1978 C CA . GLU A 1 257 ? 21.927 -0.376 -43.188 1.00 73.19 257 GLU A CA 1
ATOM 1979 C C . GLU A 1 257 ? 21.072 -1.627 -42.918 1.00 73.19 257 GLU A C 1
ATOM 1981 O O . GLU A 1 257 ? 20.761 -1.936 -41.767 1.00 73.19 257 GLU A O 1
ATOM 1986 N N . THR A 1 258 ? 20.764 -2.406 -43.961 1.00 73.81 258 THR A N 1
ATOM 1987 C CA . THR A 1 258 ? 20.025 -3.675 -43.837 1.00 73.81 258 THR A CA 1
ATOM 1988 C C . THR A 1 258 ? 20.825 -4.734 -43.073 1.00 73.81 258 THR A C 1
ATOM 1990 O O . THR A 1 258 ? 20.248 -5.470 -42.277 1.00 73.81 258 THR A O 1
ATOM 1993 N N . ALA A 1 259 ? 22.145 -4.798 -43.264 1.00 72.81 259 ALA A N 1
ATOM 1994 C CA . ALA A 1 259 ? 23.021 -5.727 -42.548 1.00 72.81 259 ALA A CA 1
ATOM 1995 C C . ALA A 1 259 ? 23.172 -5.377 -41.055 1.00 72.81 259 ALA A C 1
ATOM 1997 O O . ALA A 1 259 ? 23.292 -6.272 -40.218 1.00 72.81 259 ALA A O 1
ATOM 1998 N N . LEU A 1 260 ? 23.130 -4.086 -40.712 1.00 67.75 260 LEU A N 1
ATOM 1999 C CA . LEU A 1 260 ? 23.174 -3.599 -39.332 1.00 67.75 260 LEU A CA 1
ATOM 2000 C C . LEU A 1 260 ? 21.814 -3.663 -38.623 1.00 67.75 260 LEU A C 1
ATOM 2002 O O . LEU A 1 260 ? 21.761 -3.767 -37.400 1.00 67.75 260 LEU A O 1
ATOM 2006 N N . ALA A 1 261 ? 20.697 -3.619 -39.350 1.00 67.19 261 ALA A N 1
ATOM 2007 C CA . ALA A 1 261 ? 19.369 -3.562 -38.738 1.00 67.19 261 ALA A CA 1
ATOM 2008 C C . ALA A 1 261 ? 19.097 -4.684 -37.700 1.00 67.19 261 ALA A C 1
ATOM 2010 O O . ALA A 1 261 ? 18.643 -4.357 -36.604 1.00 67.19 261 ALA A O 1
ATOM 2011 N N . PRO A 1 262 ? 19.421 -5.975 -37.931 1.00 64.00 262 PRO A N 1
ATOM 2012 C CA . PRO A 1 262 ? 19.164 -7.047 -36.959 1.00 64.00 262 PRO A CA 1
ATOM 2013 C C . PRO A 1 262 ? 19.986 -6.957 -35.665 1.00 64.00 262 PRO A C 1
ATOM 2015 O O . PRO A 1 262 ? 19.624 -7.572 -34.658 1.00 64.00 262 PRO A O 1
ATOM 2018 N N . THR A 1 263 ? 21.105 -6.228 -35.683 1.00 62.47 263 THR A N 1
ATOM 2019 C CA . THR A 1 263 ? 21.944 -6.021 -34.497 1.00 62.47 263 THR A CA 1
ATOM 2020 C C . THR A 1 263 ? 21.455 -4.821 -33.686 1.00 62.47 263 THR A C 1
ATOM 2022 O O . THR A 1 263 ? 21.429 -4.863 -32.460 1.00 62.47 263 THR A O 1
ATOM 2025 N N . LEU A 1 264 ? 20.958 -3.793 -34.371 1.00 63.41 264 LEU A N 1
ATOM 2026 C CA . LEU A 1 264 ? 20.449 -2.545 -33.806 1.00 63.41 264 LEU A CA 1
ATOM 2027 C C . LEU A 1 264 ? 19.031 -2.649 -33.228 1.00 63.41 264 LEU A C 1
ATOM 2029 O O . LEU A 1 264 ? 18.707 -2.000 -32.231 1.00 63.41 264 LEU A O 1
ATOM 2033 N N . TYR A 1 265 ? 18.188 -3.470 -33.847 1.00 67.81 265 TYR A N 1
ATOM 2034 C CA . TYR A 1 265 ? 16.769 -3.607 -33.538 1.00 67.81 265 TYR A CA 1
ATOM 2035 C C . TYR A 1 265 ? 16.460 -4.938 -32.834 1.00 67.81 265 TYR A C 1
ATOM 2037 O O . TYR A 1 265 ? 17.127 -5.958 -33.023 1.00 67.81 265 TYR A O 1
ATOM 2045 N N . SER A 1 266 ? 15.429 -4.927 -31.986 1.00 67.81 266 SER A N 1
ATOM 2046 C CA . SER A 1 266 ? 14.914 -6.124 -31.318 1.00 67.81 266 SER A CA 1
ATOM 2047 C C . SER A 1 266 ? 13.578 -6.531 -31.930 1.00 67.81 266 SER A C 1
ATOM 2049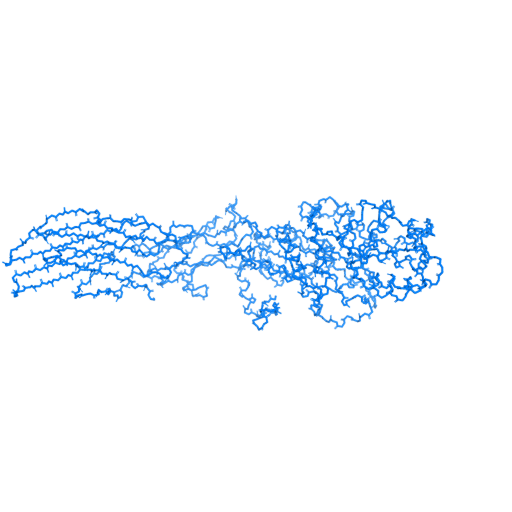 O O . SER A 1 266 ? 12.527 -6.033 -31.526 1.00 67.81 266 SER A O 1
ATOM 2051 N N . ALA A 1 267 ? 13.621 -7.478 -32.873 1.00 64.81 267 ALA A N 1
ATOM 2052 C CA . ALA A 1 267 ? 12.422 -8.079 -33.463 1.00 64.81 267 ALA A CA 1
ATOM 2053 C C . ALA A 1 267 ? 11.512 -8.701 -32.394 1.00 64.81 267 ALA A C 1
ATOM 2055 O O . ALA A 1 267 ? 10.298 -8.552 -32.449 1.00 64.81 267 ALA A O 1
ATOM 2056 N N . ASN A 1 268 ? 12.112 -9.303 -31.364 1.00 62.03 268 ASN A N 1
ATOM 2057 C CA . ASN A 1 268 ? 11.379 -9.900 -30.251 1.00 62.03 268 ASN A CA 1
ATOM 2058 C C . ASN A 1 268 ? 10.642 -8.852 -29.410 1.00 62.03 268 ASN A C 1
ATOM 2060 O O . ASN A 1 268 ? 9.532 -9.115 -28.964 1.00 62.03 268 ASN A O 1
ATOM 2064 N N . LEU A 1 269 ? 11.235 -7.672 -29.180 1.00 65.81 269 LEU A N 1
ATOM 2065 C CA . LEU A 1 269 ? 10.570 -6.588 -28.448 1.00 65.81 269 LEU A CA 1
ATOM 2066 C C . LEU A 1 269 ? 9.452 -5.948 -29.289 1.00 65.81 269 LEU A C 1
ATOM 2068 O O . LEU A 1 269 ? 8.422 -5.560 -28.743 1.00 65.81 269 LEU A O 1
ATOM 2072 N N . ASP A 1 270 ? 9.635 -5.853 -30.607 1.00 67.62 270 ASP A N 1
ATOM 2073 C CA . ASP A 1 270 ? 8.615 -5.320 -31.517 1.00 67.62 270 ASP A CA 1
ATOM 2074 C C . ASP A 1 270 ? 7.427 -6.273 -31.629 1.00 67.62 270 ASP A C 1
ATOM 2076 O O . ASP A 1 270 ? 6.284 -5.861 -31.470 1.00 67.62 270 ASP A O 1
ATOM 2080 N N . GLU A 1 271 ? 7.683 -7.571 -31.802 1.00 64.69 271 GLU A N 1
ATOM 2081 C CA . GLU A 1 271 ? 6.658 -8.615 -31.739 1.00 64.69 271 GLU A CA 1
ATOM 2082 C C . GLU A 1 271 ? 5.970 -8.617 -30.368 1.00 64.69 271 GLU A C 1
ATOM 2084 O O . GLU A 1 271 ? 4.742 -8.675 -30.264 1.00 64.69 271 GLU A O 1
ATOM 2089 N N . PHE A 1 272 ? 6.762 -8.486 -29.299 1.00 64.50 272 PHE A N 1
ATOM 2090 C CA . PHE A 1 272 ? 6.253 -8.389 -27.941 1.00 64.50 272 PHE A CA 1
ATOM 2091 C C . PHE A 1 272 ? 5.308 -7.202 -27.769 1.00 64.50 272 PHE A C 1
ATOM 2093 O O . PHE A 1 272 ? 4.307 -7.390 -27.087 1.00 64.50 272 PHE A O 1
ATOM 2100 N N . ASN A 1 273 ? 5.592 -6.037 -28.363 1.00 64.38 273 ASN A N 1
ATOM 2101 C CA . ASN A 1 273 ? 4.749 -4.840 -28.296 1.00 64.38 273 ASN A CA 1
ATOM 2102 C C . ASN A 1 273 ? 3.563 -4.880 -29.272 1.00 64.38 273 ASN A C 1
ATOM 2104 O O . ASN A 1 273 ? 2.494 -4.389 -28.941 1.00 64.38 273 ASN A O 1
ATOM 2108 N N . THR A 1 274 ? 3.705 -5.465 -30.457 1.00 60.88 274 THR A N 1
ATOM 2109 C CA . THR A 1 274 ? 2.660 -5.440 -31.499 1.00 60.88 274 THR A CA 1
ATOM 2110 C C . THR A 1 274 ? 1.571 -6.492 -31.290 1.00 60.88 274 THR A C 1
ATOM 2112 O O . THR A 1 274 ? 0.415 -6.244 -31.623 1.00 60.88 274 THR A O 1
ATOM 2115 N N . ASN A 1 275 ? 1.887 -7.633 -30.669 1.00 57.16 275 ASN A N 1
ATOM 2116 C CA . ASN A 1 275 ? 0.930 -8.731 -30.474 1.00 57.16 275 ASN A CA 1
ATOM 2117 C C . ASN A 1 275 ? 0.164 -8.694 -29.136 1.00 57.16 275 ASN A C 1
ATOM 2119 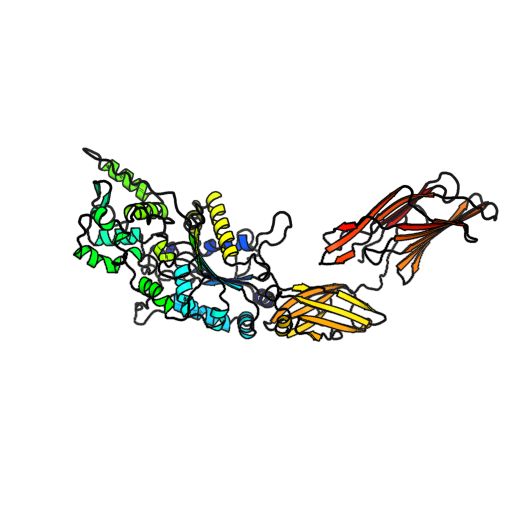O O . ASN A 1 275 ? -0.554 -9.642 -28.816 1.00 57.16 275 ASN A O 1
ATOM 2123 N N . ILE A 1 276 ? 0.270 -7.615 -28.353 1.00 51.22 276 ILE A N 1
ATOM 2124 C CA . ILE A 1 276 ? -0.408 -7.486 -27.045 1.00 51.22 276 ILE A CA 1
ATOM 2125 C C . ILE A 1 276 ? -1.935 -7.489 -27.181 1.00 51.22 276 ILE A C 1
ATOM 2127 O O . ILE A 1 276 ? -2.609 -8.132 -26.383 1.00 51.22 276 ILE A O 1
ATOM 2131 N N . GLY A 1 277 ? -2.480 -6.905 -28.253 1.00 42.78 277 GLY A N 1
ATOM 2132 C CA . GLY A 1 277 ? -3.927 -6.882 -28.509 1.00 42.78 277 GLY A CA 1
ATOM 2133 C C . GLY A 1 277 ? -4.562 -8.239 -28.849 1.00 42.78 277 GLY A C 1
ATOM 2134 O O . GLY A 1 277 ? -5.780 -8.326 -28.928 1.00 42.78 277 GLY A O 1
ATOM 2135 N N . THR A 1 278 ? -3.770 -9.301 -29.048 1.00 44.34 278 THR A N 1
ATOM 2136 C CA . THR A 1 278 ? -4.276 -10.641 -29.429 1.00 44.34 278 THR A CA 1
ATOM 2137 C C . THR A 1 278 ? -4.164 -11.688 -28.316 1.00 44.34 278 THR A C 1
ATOM 2139 O O . THR A 1 278 ? -4.639 -12.809 -28.484 1.00 44.34 278 THR A O 1
ATOM 2142 N N . ARG A 1 279 ? -3.548 -11.353 -27.171 1.00 47.00 279 ARG A N 1
ATOM 2143 C CA . ARG A 1 279 ? -3.315 -12.279 -26.049 1.00 47.00 279 ARG A CA 1
ATOM 2144 C C . ARG A 1 279 ? -3.688 -11.634 -24.714 1.00 47.00 279 ARG A C 1
ATOM 2146 O O . ARG A 1 279 ? -2.804 -11.118 -24.047 1.00 47.00 279 ARG A O 1
ATOM 2153 N N . GLU A 1 280 ? -4.974 -11.674 -24.354 1.00 45.62 280 GLU A N 1
ATOM 2154 C CA . GLU A 1 280 ? -5.573 -11.594 -22.993 1.00 45.62 280 GLU A CA 1
ATOM 2155 C C . GLU A 1 280 ? -4.995 -10.618 -21.938 1.00 45.62 280 GLU A C 1
ATOM 2157 O O . GLU A 1 280 ? -5.282 -10.749 -20.749 1.00 45.62 280 GLU A O 1
ATOM 2162 N N . ILE A 1 281 ? -4.175 -9.639 -22.312 1.00 46.62 281 ILE A N 1
ATOM 2163 C CA . ILE A 1 281 ? -3.604 -8.646 -21.402 1.00 46.62 281 ILE A CA 1
ATOM 2164 C C . ILE A 1 281 ? -3.476 -7.349 -22.185 1.00 46.62 281 ILE A C 1
ATOM 2166 O O . ILE A 1 281 ? -2.413 -7.018 -22.702 1.00 46.62 281 ILE A O 1
ATOM 2170 N N . ASP A 1 282 ? -4.574 -6.610 -22.258 1.00 48.34 282 ASP A N 1
ATOM 2171 C CA . ASP A 1 282 ? -4.483 -5.173 -22.441 1.00 48.34 282 ASP A CA 1
ATOM 2172 C C . ASP A 1 282 ? -4.067 -4.594 -21.076 1.00 48.34 282 ASP A C 1
ATOM 2174 O O . ASP A 1 282 ? -4.835 -4.725 -20.116 1.00 48.34 282 ASP A O 1
ATOM 2178 N N . PRO A 1 283 ? -2.865 -4.002 -20.912 1.00 50.34 283 PRO A N 1
ATOM 2179 C CA . PRO A 1 283 ? -2.590 -3.208 -19.718 1.00 50.34 283 PRO A CA 1
ATOM 2180 C C . PRO A 1 283 ? -3.616 -2.073 -19.542 1.00 50.34 283 PRO A C 1
ATOM 2182 O O . PRO A 1 283 ? -3.720 -1.518 -18.449 1.00 50.34 283 PRO A O 1
ATOM 2185 N N . GLY A 1 284 ? -4.396 -1.757 -20.584 1.00 49.19 284 GLY A N 1
ATOM 2186 C CA . GLY A 1 284 ? -5.547 -0.873 -20.544 1.00 49.19 284 GLY A CA 1
ATOM 2187 C C . GLY A 1 284 ? -5.166 0.522 -20.044 1.00 49.19 284 GLY A C 1
ATOM 2188 O O . GLY A 1 284 ? -3.994 0.899 -20.091 1.00 49.19 284 GLY A O 1
ATOM 2189 N N . PRO A 1 285 ? -6.110 1.284 -19.468 1.00 51.44 285 PRO A N 1
ATOM 2190 C CA . PRO A 1 285 ? -5.832 2.556 -18.787 1.00 51.44 285 PRO A CA 1
ATOM 2191 C C . PRO A 1 285 ? -5.079 2.373 -17.448 1.00 51.44 285 PRO A C 1
ATOM 2193 O O . PRO A 1 285 ? -5.178 3.209 -16.544 1.00 51.44 285 PRO A O 1
ATOM 2196 N N . HIS A 1 286 ? -4.397 1.239 -17.250 1.00 67.06 286 HIS A N 1
ATOM 2197 C CA . HIS A 1 286 ? -3.770 0.838 -15.991 1.00 67.06 286 HIS A CA 1
ATOM 2198 C C . HIS A 1 286 ? -2.243 0.801 -16.023 1.00 67.06 286 HIS A C 1
ATOM 2200 O O . HIS A 1 286 ? -1.629 0.411 -15.025 1.00 67.06 286 HIS A O 1
ATOM 2206 N N . TYR A 1 287 ? -1.643 1.256 -17.123 1.00 80.50 287 TYR A N 1
ATOM 2207 C CA . TYR A 1 287 ? -0.202 1.386 -17.277 1.00 80.50 287 TYR A CA 1
ATOM 2208 C C . TYR A 1 287 ? 0.239 2.849 -17.304 1.00 80.50 287 TYR A C 1
ATOM 2210 O O . TYR A 1 287 ? -0.136 3.603 -18.201 1.00 80.50 287 TYR A O 1
ATOM 2218 N N . SER A 1 288 ? 1.082 3.206 -16.337 1.00 83.88 288 SER A N 1
ATOM 2219 C CA . SER A 1 288 ? 1.703 4.526 -16.239 1.00 83.88 288 SER A CA 1
ATOM 2220 C C . SER A 1 288 ? 3.205 4.395 -16.495 1.00 83.88 288 SER A C 1
ATOM 2222 O O . SER A 1 288 ? 3.894 3.594 -15.849 1.00 83.88 288 SER A O 1
ATOM 2224 N N . PHE A 1 289 ? 3.727 5.190 -17.427 1.00 82.62 289 PHE A N 1
ATOM 2225 C CA . PHE A 1 289 ? 5.167 5.316 -17.654 1.00 82.62 289 PHE A CA 1
ATOM 2226 C C . PHE A 1 289 ? 5.619 6.701 -17.206 1.00 82.62 289 PHE A C 1
ATOM 2228 O O . PHE A 1 289 ? 5.256 7.699 -17.828 1.00 82.62 289 PHE A O 1
ATOM 2235 N N . LEU A 1 290 ? 6.385 6.770 -16.114 1.00 82.81 290 LEU A N 1
ATOM 2236 C CA . LEU A 1 290 ? 6.905 8.045 -15.627 1.00 82.81 290 LEU A CA 1
ATOM 2237 C C . LEU A 1 290 ? 8.143 8.409 -16.439 1.00 82.81 290 LEU A C 1
ATOM 2239 O O . LEU A 1 290 ? 9.144 7.687 -16.425 1.00 82.81 290 LEU A O 1
ATOM 2243 N N . THR A 1 291 ? 8.086 9.541 -17.129 1.00 76.19 291 THR A N 1
ATOM 2244 C CA . THR A 1 291 ? 9.195 10.053 -17.929 1.00 76.19 291 THR A CA 1
ATOM 2245 C C . THR A 1 291 ? 9.847 11.220 -17.210 1.00 76.19 291 THR A C 1
ATOM 2247 O O . THR A 1 291 ? 9.171 12.172 -16.842 1.00 76.19 291 THR A O 1
ATOM 2250 N N . GLY A 1 292 ? 11.163 11.165 -17.030 1.00 69.94 292 GLY A N 1
ATOM 2251 C CA . GLY A 1 292 ? 11.979 12.341 -16.732 1.00 69.94 292 GLY A CA 1
ATOM 2252 C C . GLY A 1 292 ? 12.784 12.681 -17.978 1.00 69.94 292 GLY A C 1
ATOM 2253 O O . GLY A 1 292 ? 13.291 11.771 -18.635 1.00 69.94 292 GLY A O 1
ATOM 2254 N N . THR A 1 293 ? 12.887 13.958 -18.343 1.00 64.25 293 THR A N 1
ATOM 2255 C CA . THR A 1 293 ? 13.715 14.355 -19.491 1.00 64.25 293 THR A CA 1
ATOM 2256 C C . THR A 1 293 ? 15.027 14.957 -19.018 1.00 64.25 293 THR A C 1
ATOM 2258 O O . THR A 1 293 ? 15.076 15.835 -18.157 1.00 64.25 293 THR A O 1
ATOM 2261 N N . LYS A 1 294 ? 16.135 14.475 -19.586 1.00 64.50 294 LYS A N 1
ATOM 2262 C CA . LYS A 1 294 ? 17.462 14.971 -19.240 1.00 64.50 294 LYS A CA 1
ATOM 2263 C C . LYS A 1 294 ? 17.824 16.167 -20.114 1.00 64.50 294 LYS A C 1
ATOM 2265 O O . LYS A 1 294 ? 18.107 16.032 -21.306 1.00 64.50 294 LYS A O 1
ATOM 2270 N N . GLN A 1 295 ? 17.893 17.353 -19.509 1.00 58.31 295 GLN A N 1
ATOM 2271 C CA . GLN A 1 295 ? 18.347 18.557 -20.215 1.00 58.31 295 GLN A CA 1
ATOM 2272 C C . GLN A 1 295 ? 19.874 18.594 -20.424 1.00 58.31 295 GLN A C 1
ATOM 2274 O O . GLN A 1 295 ? 20.344 19.164 -21.414 1.00 58.31 295 GLN A O 1
ATOM 2279 N N . ARG A 1 296 ? 20.659 17.963 -19.533 1.00 61.44 296 ARG A N 1
ATOM 2280 C CA . ARG A 1 296 ? 22.134 17.968 -19.581 1.00 61.44 296 ARG A CA 1
ATOM 2281 C C . ARG A 1 296 ? 22.690 16.958 -20.587 1.00 61.44 296 ARG A C 1
ATOM 2283 O O . ARG A 1 296 ? 22.438 15.759 -20.487 1.00 61.44 296 ARG A O 1
ATOM 2290 N N . SER A 1 297 ? 23.497 17.453 -21.516 1.00 63.75 297 SER A N 1
ATOM 2291 C CA . SER A 1 297 ? 24.215 16.688 -22.539 1.00 63.75 297 SER A CA 1
ATOM 2292 C C . SER A 1 297 ? 25.718 16.909 -22.392 1.00 63.75 297 SER A C 1
ATOM 2294 O O . SER A 1 297 ? 26.140 18.033 -22.122 1.00 63.75 297 SER A O 1
ATOM 2296 N N . ALA A 1 298 ? 26.527 15.875 -22.619 1.00 67.31 298 ALA A N 1
ATOM 2297 C CA . ALA A 1 298 ? 27.964 16.055 -22.804 1.00 67.31 298 ALA A CA 1
ATOM 2298 C C . ALA A 1 298 ? 28.217 16.946 -24.032 1.00 67.31 298 ALA A C 1
ATOM 2300 O O . ALA A 1 298 ? 27.611 16.724 -25.085 1.00 67.31 298 ALA A O 1
ATOM 2301 N N . SER A 1 299 ? 29.092 17.946 -23.925 1.00 60.56 299 SER A N 1
ATOM 2302 C CA . SER A 1 299 ? 29.463 18.749 -25.090 1.00 60.56 299 SER A CA 1
ATOM 2303 C C . SER A 1 299 ? 30.290 17.908 -26.065 1.00 60.56 299 SER A C 1
ATOM 2305 O O . SER A 1 299 ? 31.262 17.250 -25.690 1.00 60.56 299 SER A O 1
ATOM 2307 N N . VAL A 1 300 ? 29.876 17.919 -27.330 1.00 60.81 300 VAL A N 1
ATOM 2308 C CA . VAL A 1 300 ? 30.645 17.396 -28.461 1.00 60.81 300 VAL A CA 1
ATOM 2309 C C . VAL A 1 300 ? 30.802 18.570 -29.416 1.00 60.81 300 VAL A C 1
ATOM 2311 O O . VAL A 1 300 ? 29.993 18.761 -30.312 1.00 60.81 300 VAL A O 1
ATOM 2314 N N . GLU A 1 301 ? 31.792 19.417 -29.149 1.00 55.38 301 GLU A N 1
ATOM 2315 C CA . GLU A 1 301 ? 32.168 20.512 -30.046 1.00 55.38 301 GLU A CA 1
ATOM 2316 C C . GLU A 1 301 ? 33.288 20.010 -30.959 1.00 55.38 301 GLU A C 1
ATOM 2318 O O . GLU A 1 301 ? 34.369 19.632 -30.492 1.00 55.38 301 GLU A O 1
ATOM 2323 N N . LEU A 1 302 ? 33.001 19.952 -32.261 1.00 53.62 302 LEU A N 1
ATOM 2324 C CA . LEU A 1 302 ? 33.987 19.673 -33.297 1.00 53.62 302 LEU A CA 1
ATOM 2325 C C . LEU A 1 302 ? 34.364 21.005 -33.947 1.00 53.62 302 LEU A C 1
ATOM 2327 O O . LEU A 1 302 ? 33.570 21.579 -34.682 1.00 53.62 302 LEU A O 1
ATOM 2331 N N . GLU A 1 303 ? 35.553 21.517 -33.636 1.00 47.31 303 GLU A N 1
ATOM 2332 C CA . GLU A 1 303 ? 36.087 22.717 -34.288 1.00 47.31 303 GLU A CA 1
ATOM 2333 C C . GLU A 1 303 ? 36.863 22.364 -35.565 1.00 47.31 303 GLU A C 1
ATOM 2335 O O . GLU A 1 303 ? 37.559 21.340 -35.636 1.00 47.31 303 GLU A O 1
ATOM 2340 N N . ASP A 1 304 ? 36.760 23.259 -36.550 1.00 44.84 304 ASP A N 1
ATOM 2341 C CA . ASP A 1 304 ? 37.404 23.167 -37.859 1.00 44.84 304 ASP A CA 1
ATOM 2342 C C . ASP A 1 304 ? 38.921 23.350 -37.712 1.00 44.84 304 ASP A C 1
ATOM 2344 O O . ASP A 1 304 ? 39.404 24.350 -37.177 1.00 44.84 304 ASP A O 1
ATOM 2348 N N . ALA A 1 305 ? 39.697 22.343 -38.116 1.00 44.91 305 ALA A N 1
ATOM 2349 C CA . ALA A 1 305 ? 41.101 22.232 -37.726 1.00 44.91 305 ALA A CA 1
ATOM 2350 C C . ALA A 1 305 ? 42.049 22.255 -38.929 1.00 44.91 305 ALA A C 1
ATOM 2352 O O . ALA A 1 305 ? 42.243 21.244 -39.607 1.00 44.91 305 ALA A O 1
ATOM 2353 N N . SER A 1 306 ? 42.756 23.373 -39.095 1.00 41.66 306 SER A N 1
ATOM 2354 C CA . SER A 1 306 ? 44.033 23.429 -39.813 1.00 41.66 306 SER A CA 1
ATOM 2355 C C . SER A 1 306 ? 45.208 23.531 -38.823 1.00 41.66 306 SER A C 1
ATOM 2357 O O . SER A 1 306 ? 45.255 24.451 -38.007 1.00 41.66 306 SER A O 1
ATOM 2359 N N . GLY A 1 307 ? 46.188 22.620 -38.914 1.00 48.00 307 GLY A N 1
ATOM 2360 C CA . GLY A 1 307 ? 47.454 22.639 -38.145 1.00 48.00 307 GLY A CA 1
ATOM 2361 C C . GLY A 1 307 ? 47.463 21.771 -36.875 1.00 48.00 307 GLY A C 1
ATOM 2362 O O . GLY A 1 307 ? 46.478 21.099 -36.636 1.00 48.00 307 GLY A O 1
ATOM 2363 N N . TRP A 1 308 ? 48.570 21.777 -36.102 1.00 42.94 308 TRP A N 1
ATOM 2364 C CA . TRP A 1 308 ? 49.034 21.043 -34.875 1.00 42.94 308 TRP A CA 1
ATOM 2365 C C . TRP A 1 308 ? 48.054 20.470 -33.793 1.00 42.94 308 TRP A C 1
ATOM 2367 O O . TRP A 1 308 ? 48.470 20.036 -32.716 1.00 42.94 308 TRP A O 1
ATOM 2377 N N . TRP A 1 309 ? 46.764 20.385 -34.091 1.00 43.56 309 TRP A N 1
ATOM 2378 C CA . TRP A 1 309 ? 45.586 20.195 -33.245 1.00 43.56 309 TRP A CA 1
ATOM 2379 C C . TRP A 1 309 ? 45.254 18.747 -32.824 1.00 43.56 309 TRP A C 1
ATOM 2381 O O . TRP A 1 309 ? 44.205 18.506 -32.219 1.00 43.56 309 TRP A O 1
ATOM 2391 N N . LEU A 1 310 ? 46.129 17.757 -33.060 1.00 47.97 310 LEU A N 1
ATOM 2392 C CA . LEU A 1 310 ? 45.876 16.360 -32.646 1.00 47.97 310 LEU A CA 1
ATOM 2393 C C . LEU A 1 310 ? 45.705 16.221 -31.115 1.00 47.97 310 LEU A C 1
ATOM 2395 O O . LEU A 1 310 ? 44.893 15.422 -30.648 1.00 47.97 310 LEU A O 1
ATOM 2399 N N . LYS A 1 311 ? 46.415 17.047 -30.328 1.00 46.12 311 LYS A N 1
ATOM 2400 C CA . LYS A 1 311 ? 46.255 17.131 -28.861 1.00 46.12 311 LYS A CA 1
ATOM 2401 C C . LYS A 1 311 ? 44.900 17.717 -28.443 1.00 46.12 311 LYS A C 1
ATOM 2403 O O . LYS A 1 311 ? 44.346 17.282 -27.438 1.00 46.12 311 LYS A O 1
ATOM 2408 N N . PHE A 1 312 ? 44.347 18.646 -29.222 1.00 43.34 312 PHE A N 1
ATOM 2409 C CA . PHE A 1 312 ? 43.064 19.295 -28.936 1.00 43.34 312 PHE A CA 1
ATOM 2410 C C . PHE A 1 312 ? 41.871 18.377 -29.253 1.00 43.34 312 PHE A C 1
ATOM 2412 O O . PHE A 1 312 ? 40.948 18.279 -28.444 1.00 43.34 312 PHE A O 1
ATOM 2419 N N . ARG A 1 313 ? 41.936 17.587 -30.344 1.00 49.38 313 ARG A N 1
ATOM 2420 C CA . ARG A 1 313 ? 40.978 16.482 -30.587 1.00 49.38 313 ARG A CA 1
ATOM 2421 C C . ARG A 1 313 ? 40.992 15.465 -29.442 1.00 49.38 313 ARG A C 1
ATOM 2423 O O . ARG A 1 313 ? 39.936 15.016 -29.003 1.00 49.38 313 ARG A O 1
ATOM 2430 N N . GLY A 1 314 ? 42.182 15.147 -28.923 1.00 50.38 314 GLY A N 1
ATOM 2431 C CA . GLY A 1 314 ? 42.351 14.309 -27.734 1.00 50.38 314 GLY A CA 1
ATOM 2432 C C . GLY A 1 314 ? 41.673 14.896 -26.493 1.00 50.38 314 GLY A C 1
ATOM 2433 O O . GLY A 1 314 ? 41.002 14.162 -25.775 1.00 50.38 314 GLY A O 1
ATOM 2434 N N . GLN A 1 315 ? 41.782 16.210 -26.269 1.00 45.91 315 GLN A N 1
ATOM 2435 C CA . GLN A 1 315 ? 41.172 16.896 -25.124 1.00 45.91 315 GLN A CA 1
ATOM 2436 C C . GLN A 1 315 ? 39.638 16.975 -25.201 1.00 45.91 315 GLN A C 1
ATOM 2438 O O . GLN A 1 315 ? 38.982 16.742 -24.188 1.00 45.91 315 GLN A O 1
ATOM 2443 N N . GLN A 1 316 ? 39.035 17.215 -26.367 1.00 55.22 316 GLN A N 1
ATOM 2444 C CA . GLN A 1 316 ? 37.567 17.288 -26.483 1.00 55.22 316 GLN A CA 1
ATOM 2445 C C . GLN A 1 316 ? 36.904 15.898 -26.419 1.00 55.22 316 GLN A C 1
ATOM 2447 O O . GLN A 1 316 ? 35.943 15.706 -25.673 1.00 55.22 316 GLN A O 1
ATOM 2452 N N . VAL A 1 317 ? 37.490 14.878 -27.067 1.00 57.12 317 VAL A N 1
ATOM 2453 C CA . VAL A 1 317 ? 37.083 13.473 -26.856 1.00 57.12 317 VAL A CA 1
ATOM 2454 C C . VAL A 1 317 ? 37.337 13.048 -25.408 1.00 57.12 317 VAL A C 1
ATOM 2456 O O . VAL A 1 317 ? 36.553 12.277 -24.862 1.00 57.12 317 VAL A O 1
ATOM 2459 N N . SER A 1 318 ? 38.380 13.571 -24.746 1.00 56.59 318 SER A N 1
ATOM 2460 C CA . SER A 1 318 ? 38.609 13.311 -23.320 1.00 56.59 318 SER A CA 1
ATOM 2461 C C . SER A 1 318 ? 37.523 13.905 -22.428 1.00 56.59 318 SER A C 1
ATOM 2463 O O . SER A 1 318 ? 37.169 13.251 -21.457 1.00 56.59 318 SER A O 1
ATOM 2465 N N . LYS A 1 319 ? 36.938 15.066 -22.767 1.00 60.25 319 LYS A N 1
ATOM 2466 C CA . LYS A 1 319 ? 35.802 15.640 -22.022 1.00 60.25 319 LYS A CA 1
ATOM 2467 C C . LYS A 1 319 ? 34.538 14.806 -22.199 1.00 60.25 319 LYS A C 1
ATOM 2469 O O . LYS A 1 319 ? 33.897 14.474 -21.208 1.00 60.25 319 LYS A O 1
ATOM 2474 N N . PHE A 1 320 ? 34.230 14.386 -23.430 1.00 63.25 320 PHE A N 1
ATOM 2475 C CA . PHE A 1 320 ? 33.144 13.435 -23.678 1.00 63.25 320 PHE A CA 1
ATOM 2476 C C . PHE A 1 320 ? 33.387 12.122 -22.917 1.00 63.25 320 PHE A C 1
ATOM 2478 O O . PHE A 1 320 ? 32.519 11.665 -22.181 1.00 63.25 320 PHE A O 1
ATOM 2485 N N . LYS A 1 321 ? 34.605 11.570 -22.977 1.00 62.84 321 LYS A N 1
ATOM 2486 C CA . LYS A 1 321 ? 35.016 10.358 -22.247 1.00 62.84 321 LYS A CA 1
ATOM 2487 C C . LYS A 1 321 ? 34.992 10.523 -20.719 1.00 62.84 321 LYS A C 1
ATOM 2489 O O . LYS A 1 321 ? 34.774 9.538 -20.025 1.00 62.84 321 LYS A O 1
ATOM 2494 N N . ALA A 1 322 ? 35.232 11.729 -20.208 1.00 63.38 322 ALA A N 1
ATOM 2495 C CA . ALA A 1 322 ? 35.213 12.052 -18.782 1.00 63.38 322 ALA A CA 1
ATOM 2496 C C . ALA A 1 322 ? 33.808 12.397 -18.254 1.00 63.38 322 ALA A C 1
ATOM 2498 O O . ALA A 1 322 ? 33.626 12.462 -17.040 1.00 63.38 322 ALA A O 1
ATOM 2499 N N . SER A 1 323 ? 32.828 12.618 -19.139 1.00 64.81 323 SER A N 1
ATOM 2500 C CA . SER A 1 323 ? 31.421 12.808 -18.768 1.00 64.81 323 SER A CA 1
ATOM 2501 C C . SER A 1 323 ? 30.754 11.496 -18.340 1.00 64.81 323 SER A C 1
ATOM 2503 O O . SER A 1 323 ? 31.271 10.403 -18.588 1.00 64.81 323 SER A O 1
ATOM 2505 N N .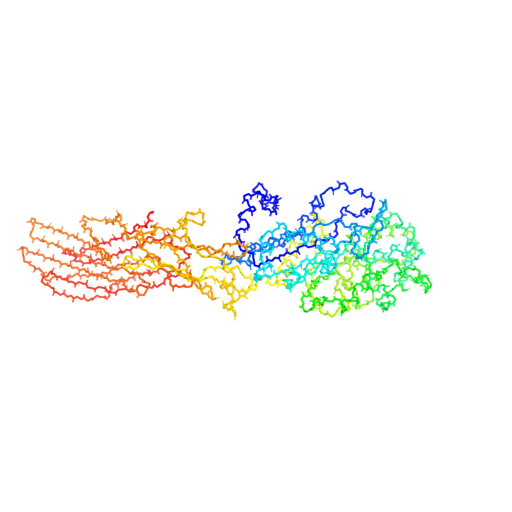 THR A 1 324 ? 29.606 11.592 -17.673 1.00 65.75 324 THR A N 1
ATOM 2506 C CA . THR A 1 324 ? 28.865 10.410 -17.207 1.00 65.75 324 THR A CA 1
ATOM 2507 C C . THR A 1 324 ? 28.244 9.640 -18.379 1.00 65.75 324 THR A C 1
ATOM 2509 O O . THR A 1 324 ? 27.881 10.229 -19.397 1.00 65.75 324 THR A O 1
ATOM 2512 N N . GLY A 1 325 ? 28.058 8.321 -18.239 1.00 63.66 325 GLY A N 1
ATOM 2513 C CA . GLY A 1 325 ? 27.455 7.489 -19.296 1.00 63.66 325 GLY A CA 1
ATOM 2514 C C . GLY A 1 325 ? 26.073 7.982 -19.749 1.00 63.66 325 GLY A C 1
ATOM 2515 O O . GLY A 1 325 ? 25.756 7.948 -20.935 1.00 63.66 325 GLY A O 1
ATOM 2516 N N . THR A 1 326 ? 25.291 8.555 -18.831 1.00 62.47 326 THR A N 1
ATOM 2517 C CA . THR A 1 326 ? 23.981 9.142 -19.135 1.00 62.47 326 THR A CA 1
ATOM 2518 C C . THR A 1 326 ? 24.085 10.491 -19.859 1.00 62.47 326 THR A C 1
ATOM 2520 O O . THR A 1 326 ? 23.222 10.824 -20.660 1.00 62.47 326 THR A O 1
ATOM 2523 N N . GLU A 1 327 ? 25.110 11.316 -19.610 1.00 68.56 327 GLU A N 1
ATOM 2524 C CA . GLU A 1 327 ? 25.361 12.538 -20.405 1.00 68.56 327 GLU A CA 1
ATOM 2525 C C . GLU A 1 327 ? 25.811 12.201 -21.828 1.00 68.56 327 GLU A C 1
ATOM 2527 O O . GLU A 1 327 ? 25.359 12.843 -22.779 1.00 68.56 327 GLU A O 1
ATOM 2532 N N . GLN A 1 328 ? 26.652 11.172 -21.971 1.00 70.25 328 GLN A N 1
ATOM 2533 C CA . GLN A 1 328 ? 27.056 10.634 -23.269 1.00 70.25 328 GLN A CA 1
ATOM 2534 C C . GLN A 1 328 ? 25.833 10.122 -24.039 1.00 70.25 328 GLN A C 1
ATOM 2536 O O . GLN A 1 328 ? 25.627 10.508 -25.189 1.00 70.25 328 GLN A O 1
ATOM 2541 N N . GLY A 1 329 ? 24.980 9.313 -23.403 1.00 69.12 329 GLY A N 1
ATOM 2542 C CA . GLY A 1 329 ? 23.764 8.782 -24.017 1.00 69.12 329 GLY A CA 1
ATOM 2543 C C . GLY A 1 329 ? 22.778 9.867 -24.467 1.00 69.12 329 GLY A C 1
ATOM 2544 O O . GLY A 1 329 ? 22.285 9.791 -25.595 1.00 69.12 329 GLY A O 1
ATOM 2545 N N . THR A 1 330 ? 22.556 10.927 -23.673 1.00 70.81 330 THR A N 1
ATOM 2546 C CA . THR A 1 330 ? 21.731 12.082 -24.089 1.00 70.81 330 THR A CA 1
ATOM 2547 C C . THR A 1 330 ? 22.278 12.744 -25.348 1.00 70.81 330 THR A C 1
ATOM 2549 O O . THR A 1 330 ? 21.525 12.988 -26.292 1.00 70.81 330 THR A O 1
ATOM 2552 N N . THR A 1 331 ? 23.581 13.035 -25.389 1.00 74.38 331 THR A N 1
ATOM 2553 C CA . THR A 1 331 ? 24.206 13.685 -26.550 1.00 74.38 331 THR A CA 1
ATOM 2554 C C . THR A 1 331 ? 24.088 12.827 -27.798 1.00 74.38 331 THR A C 1
ATOM 2556 O O . THR A 1 331 ? 23.709 13.318 -28.859 1.00 74.38 331 THR A O 1
ATOM 2559 N N . LEU A 1 332 ? 24.347 11.528 -27.674 1.00 72.81 332 LEU A N 1
ATOM 2560 C CA . LEU A 1 332 ? 24.265 10.608 -28.802 1.00 72.81 332 LEU A CA 1
ATOM 2561 C C . LEU A 1 332 ? 22.826 10.416 -29.290 1.00 72.81 332 LEU A C 1
ATOM 2563 O O . LEU A 1 332 ? 22.605 10.350 -30.496 1.00 72.81 332 LEU A O 1
ATOM 2567 N N . ASN A 1 333 ? 21.837 10.402 -28.394 1.00 72.56 333 ASN A N 1
ATOM 2568 C CA . ASN A 1 333 ? 20.426 10.406 -28.782 1.00 72.56 333 ASN A CA 1
ATOM 2569 C C . ASN A 1 333 ? 20.054 11.685 -29.548 1.00 72.56 333 ASN A C 1
ATOM 2571 O O . ASN A 1 333 ? 19.363 11.595 -30.560 1.00 72.56 333 ASN A O 1
ATOM 2575 N N . ARG A 1 334 ? 20.546 12.861 -29.133 1.00 75.75 334 ARG A N 1
ATOM 2576 C CA . ARG A 1 334 ? 20.329 14.116 -29.879 1.00 75.75 334 ARG A CA 1
ATOM 2577 C C . ARG A 1 334 ? 20.913 14.060 -31.292 1.00 75.75 334 ARG A C 1
ATOM 2579 O O . ARG A 1 334 ? 20.279 14.544 -32.222 1.00 75.75 334 ARG A O 1
ATOM 2586 N N . LEU A 1 335 ? 22.078 13.436 -31.460 1.00 75.88 335 LEU A N 1
ATOM 2587 C CA . LEU A 1 335 ? 22.736 13.287 -32.763 1.00 75.88 335 LEU A CA 1
ATOM 2588 C C . LEU A 1 335 ? 22.035 12.262 -33.669 1.00 75.88 335 LEU A C 1
ATOM 2590 O O . LEU A 1 335 ? 21.813 12.515 -34.854 1.00 75.88 335 LEU A O 1
ATOM 2594 N N . LEU A 1 336 ? 21.672 11.101 -33.114 1.00 73.69 336 LEU A N 1
ATOM 2595 C CA . LEU A 1 336 ? 21.121 9.970 -33.865 1.00 73.69 336 LEU A CA 1
ATOM 2596 C C . LEU A 1 336 ? 19.622 10.099 -34.172 1.00 73.69 336 LEU A C 1
ATOM 2598 O O . LEU A 1 336 ? 19.113 9.312 -34.970 1.00 73.69 336 LEU A O 1
ATOM 2602 N N . LEU A 1 337 ? 18.904 11.055 -33.577 1.00 76.00 337 LEU A N 1
ATOM 2603 C CA . LEU A 1 337 ? 17.448 11.199 -33.701 1.00 76.00 337 LEU A CA 1
ATOM 2604 C C . LEU A 1 337 ? 17.062 12.565 -34.266 1.00 76.00 337 LEU A C 1
ATOM 2606 O O . LEU A 1 337 ? 17.689 13.579 -33.971 1.00 76.00 337 LEU A O 1
ATOM 2610 N N . LYS A 1 338 ? 15.986 12.607 -35.058 1.00 79.75 338 LYS A N 1
ATOM 2611 C CA . LYS A 1 338 ? 15.437 13.868 -35.585 1.00 79.75 338 LYS A CA 1
ATOM 2612 C C . LYS A 1 338 ? 14.685 14.659 -34.505 1.00 79.75 338 LYS A C 1
ATOM 2614 O O . LYS A 1 338 ? 14.187 14.081 -33.542 1.00 79.75 338 LYS A O 1
ATOM 2619 N N . SER A 1 339 ? 14.549 15.971 -34.716 1.00 67.44 339 SER A N 1
ATOM 2620 C CA . SER A 1 339 ? 14.179 16.995 -33.720 1.00 67.44 339 SER A CA 1
ATOM 2621 C C . SER A 1 339 ? 12.902 16.793 -32.866 1.00 67.44 339 SER A C 1
ATOM 2623 O O . SER A 1 339 ? 12.921 17.303 -31.752 1.00 67.44 339 SER A O 1
ATOM 2625 N N . PRO A 1 340 ? 11.848 16.021 -33.217 1.00 71.75 340 PRO A N 1
ATOM 2626 C CA . PRO A 1 340 ? 10.781 15.718 -32.246 1.00 71.75 340 PRO A CA 1
ATOM 2627 C C . PRO A 1 340 ? 11.017 14.435 -31.422 1.00 71.75 340 PRO A C 1
ATOM 2629 O O . PRO A 1 340 ? 10.260 14.145 -30.502 1.00 71.75 340 PRO A O 1
ATOM 2632 N N . TYR A 1 341 ? 12.045 13.640 -31.737 1.00 70.94 341 TYR A N 1
ATOM 2633 C CA . TYR A 1 341 ? 12.282 12.315 -31.141 1.00 70.94 341 TYR A CA 1
ATOM 2634 C C . TYR A 1 341 ? 13.516 12.251 -30.236 1.00 70.94 341 TYR A C 1
ATOM 2636 O O . TYR A 1 341 ? 13.868 11.168 -29.764 1.00 70.94 341 TYR A O 1
ATOM 2644 N N . GLN A 1 342 ? 14.174 13.389 -30.010 1.00 71.38 342 GLN A N 1
ATOM 2645 C CA . GLN A 1 342 ? 15.429 13.498 -29.259 1.00 71.38 342 GLN A CA 1
ATOM 2646 C C . GLN A 1 342 ? 15.246 13.415 -27.735 1.00 71.38 342 GLN A C 1
ATOM 2648 O O . GLN A 1 342 ? 16.237 13.269 -27.021 1.00 71.38 342 GLN A O 1
ATOM 2653 N N . ALA A 1 343 ? 14.007 13.495 -27.233 1.00 67.88 343 ALA A N 1
ATOM 2654 C CA . ALA A 1 343 ? 13.714 13.380 -25.808 1.00 67.88 343 ALA A CA 1
ATOM 2655 C C . ALA A 1 343 ? 14.190 12.026 -25.248 1.00 67.88 343 ALA A C 1
ATOM 2657 O O . ALA A 1 343 ? 13.890 10.954 -25.787 1.00 67.88 343 ALA A O 1
ATOM 2658 N N . SER A 1 344 ? 14.961 12.093 -24.167 1.00 64.25 344 SER A N 1
ATOM 2659 C CA . SER A 1 344 ? 15.598 10.956 -23.510 1.00 64.25 344 SER A CA 1
ATOM 2660 C C . SER A 1 344 ? 15.917 11.326 -22.061 1.00 64.25 344 SER A C 1
ATOM 2662 O O . SER A 1 344 ? 16.146 12.495 -21.750 1.00 64.25 344 SER A O 1
ATOM 2664 N N . ASP A 1 345 ? 15.964 10.325 -21.194 1.00 57.88 345 ASP A N 1
ATOM 2665 C CA . ASP A 1 345 ? 16.504 10.400 -19.829 1.00 57.88 345 ASP A CA 1
ATOM 2666 C C . ASP A 1 345 ? 18.044 10.219 -19.796 1.00 57.88 345 ASP A C 1
ATOM 2668 O O . ASP A 1 345 ? 18.671 10.122 -18.747 1.00 57.88 345 ASP A O 1
ATOM 2672 N N . GLY A 1 346 ? 18.681 10.155 -20.969 1.00 58.00 346 GLY A N 1
ATOM 2673 C CA . GLY A 1 346 ? 20.113 9.927 -21.146 1.00 58.00 346 GLY A CA 1
ATOM 2674 C C . GLY A 1 346 ? 20.549 8.470 -21.086 1.00 58.00 346 GLY A C 1
ATOM 2675 O O . GLY A 1 346 ? 21.624 8.143 -21.585 1.00 58.00 346 GLY A O 1
ATOM 2676 N N . ALA A 1 347 ? 19.712 7.586 -20.558 1.00 55.00 347 ALA A N 1
ATOM 2677 C CA . ALA A 1 347 ? 19.947 6.157 -20.511 1.00 55.00 347 ALA A CA 1
ATOM 2678 C C . ALA A 1 347 ? 19.355 5.493 -21.760 1.00 55.00 347 ALA A C 1
ATOM 2680 O O . ALA A 1 347 ? 20.061 4.766 -22.436 1.00 55.00 347 ALA A O 1
ATOM 2681 N N . ALA A 1 348 ? 18.145 5.827 -22.194 1.00 57.00 348 ALA A N 1
ATOM 2682 C CA . ALA A 1 348 ? 17.593 5.395 -23.467 1.00 57.00 348 ALA A CA 1
ATOM 2683 C C . ALA A 1 348 ? 16.580 6.418 -23.986 1.00 57.00 348 ALA A C 1
ATOM 2685 O O . ALA A 1 348 ? 16.090 7.297 -23.277 1.00 57.00 348 ALA A O 1
ATOM 2686 N N . PRO A 1 349 ? 16.241 6.347 -25.267 1.00 59.62 349 PRO A N 1
ATOM 2687 C CA . PRO A 1 349 ? 15.095 7.083 -25.747 1.00 59.62 349 PRO A CA 1
ATOM 2688 C C . PRO A 1 349 ? 13.777 6.471 -25.254 1.00 59.62 349 PRO A C 1
ATOM 2690 O O . PRO A 1 349 ? 13.561 5.259 -25.338 1.00 59.62 349 PRO A O 1
ATOM 2693 N N . LEU A 1 350 ? 12.861 7.341 -24.822 1.00 62.91 350 LEU A N 1
ATOM 2694 C CA . LEU A 1 350 ? 11.609 6.978 -24.142 1.00 62.91 350 LEU A CA 1
ATOM 2695 C C . LEU A 1 350 ? 10.689 6.067 -24.981 1.00 62.91 350 LEU A C 1
ATOM 2697 O O . LEU A 1 350 ? 9.924 5.280 -24.434 1.00 62.91 350 LEU A O 1
ATOM 2701 N N . PHE A 1 351 ? 10.817 6.092 -26.313 1.00 65.19 351 PHE A N 1
ATOM 2702 C CA . PHE A 1 351 ? 9.931 5.395 -27.253 1.00 65.19 351 PHE A CA 1
ATOM 2703 C C . PHE A 1 351 ? 9.831 3.874 -27.059 1.00 65.19 351 PHE A C 1
ATOM 2705 O O . PHE A 1 351 ? 8.744 3.310 -27.159 1.00 65.19 351 PHE A O 1
ATOM 2712 N N . SER A 1 352 ? 10.945 3.192 -26.796 1.00 60.97 352 SER A N 1
ATOM 2713 C CA . SER A 1 352 ? 10.946 1.726 -26.681 1.00 60.97 352 SER A CA 1
ATOM 2714 C C . SER A 1 352 ? 10.430 1.231 -25.331 1.00 60.97 352 SER A C 1
ATOM 2716 O O . SER A 1 352 ? 9.784 0.185 -25.256 1.00 60.97 352 SER A O 1
ATOM 2718 N N . GLN A 1 353 ? 10.698 1.994 -24.271 1.00 64.50 353 GLN A N 1
ATOM 2719 C CA . GLN A 1 353 ? 10.363 1.631 -22.893 1.00 64.50 353 GLN A CA 1
ATOM 2720 C C . GLN A 1 353 ? 8.928 2.027 -22.530 1.00 64.50 353 GLN A C 1
ATOM 2722 O O . GLN A 1 353 ? 8.236 1.229 -21.906 1.00 64.50 353 GLN A O 1
ATOM 2727 N N . GLN A 1 354 ? 8.426 3.149 -23.065 1.00 67.25 354 GLN A N 1
ATOM 2728 C CA . GLN A 1 354 ? 7.023 3.573 -22.932 1.00 67.25 354 GLN A CA 1
ATOM 2729 C C . GLN A 1 354 ? 6.019 2.654 -23.649 1.00 67.25 354 GLN A C 1
ATOM 2731 O O . GLN A 1 354 ? 4.824 2.934 -23.661 1.00 67.25 354 GLN A O 1
ATOM 2736 N N . ALA A 1 355 ? 6.499 1.587 -24.299 1.00 61.06 355 ALA A N 1
ATOM 2737 C CA . ALA A 1 355 ? 5.695 0.675 -25.101 1.00 61.06 355 ALA A CA 1
ATOM 2738 C C . ALA A 1 355 ? 4.961 1.358 -26.270 1.00 61.06 355 ALA A C 1
ATOM 2740 O O . ALA A 1 355 ? 3.818 1.020 -26.575 1.00 61.06 355 ALA A O 1
ATOM 2741 N N . ALA A 1 356 ? 5.614 2.316 -26.939 1.00 55.84 356 ALA A N 1
ATOM 2742 C CA . ALA A 1 356 ? 5.020 3.024 -28.068 1.00 55.84 356 ALA A CA 1
ATOM 2743 C C . ALA A 1 356 ? 4.512 2.039 -29.138 1.00 55.84 356 ALA A C 1
ATOM 2745 O O . ALA A 1 356 ? 5.268 1.193 -29.617 1.00 55.84 356 ALA A O 1
ATOM 2746 N N . GLY A 1 357 ? 3.232 2.156 -29.503 1.00 50.06 357 GLY A N 1
ATOM 2747 C CA . GLY A 1 357 ? 2.525 1.197 -30.361 1.00 50.06 357 GLY A CA 1
ATOM 2748 C C . GLY A 1 357 ? 1.501 0.333 -29.615 1.00 50.06 357 GLY A C 1
ATOM 2749 O O . GLY A 1 357 ? 0.649 -0.267 -30.262 1.00 50.06 357 GLY A O 1
ATOM 2750 N N . LEU A 1 358 ? 1.528 0.322 -28.278 1.00 50.81 358 LEU A N 1
ATOM 2751 C CA . LEU A 1 358 ? 0.405 -0.123 -27.455 1.00 50.81 358 LEU A CA 1
ATOM 2752 C C . LEU A 1 358 ? -0.636 0.979 -27.305 1.00 50.81 358 LEU A C 1
ATOM 2754 O O . LEU A 1 358 ? -0.295 2.140 -27.087 1.00 50.81 358 LEU A O 1
ATOM 2758 N N . TYR A 1 359 ? -1.907 0.594 -27.365 1.00 40.66 359 TYR A N 1
ATOM 2759 C CA . TYR A 1 359 ? -2.993 1.410 -26.833 1.00 40.66 359 TYR A CA 1
ATOM 2760 C C . TYR A 1 359 ? -2.839 1.464 -25.298 1.00 40.66 359 TYR A C 1
ATOM 2762 O O . TYR A 1 359 ? -2.576 0.429 -24.690 1.00 40.66 359 TYR A O 1
ATOM 2770 N N . GLY A 1 360 ? -2.965 2.636 -24.664 1.00 50.03 360 GLY A N 1
ATOM 2771 C CA . GLY A 1 360 ? -3.165 2.724 -23.206 1.00 50.03 360 GLY A CA 1
ATOM 2772 C C . GLY A 1 360 ? -2.058 3.250 -22.267 1.00 50.03 360 GLY A C 1
ATOM 2773 O O . GLY A 1 360 ? -2.446 3.618 -21.161 1.00 50.03 360 GLY A O 1
ATOM 2774 N N . PRO A 1 361 ? -0.747 3.361 -22.595 1.00 57.53 361 PRO A N 1
ATOM 2775 C CA . PRO A 1 361 ? 0.199 3.988 -21.667 1.00 57.53 361 PRO A CA 1
ATOM 2776 C C . PRO A 1 361 ? -0.106 5.477 -21.472 1.00 57.53 361 PRO A C 1
ATOM 2778 O O . PRO A 1 361 ? -0.045 6.242 -22.437 1.00 57.53 361 PRO A O 1
ATOM 2781 N N . GLU A 1 362 ? -0.353 5.912 -20.236 1.00 66.88 362 GLU A N 1
ATOM 2782 C CA . GLU A 1 362 ? -0.249 7.332 -19.896 1.00 66.88 362 GLU A CA 1
ATOM 2783 C C . GLU A 1 362 ? 1.231 7.642 -19.644 1.00 66.88 362 GLU A C 1
ATOM 2785 O O . GLU A 1 362 ? 1.831 7.181 -18.667 1.00 66.88 362 GLU A O 1
ATOM 2790 N N . ALA A 1 363 ? 1.854 8.359 -20.583 1.00 73.56 363 ALA A N 1
ATOM 2791 C CA . ALA A 1 363 ? 3.186 8.909 -20.380 1.00 73.56 363 ALA A CA 1
ATOM 2792 C C . ALA A 1 363 ? 3.059 10.132 -19.468 1.00 73.56 363 ALA A C 1
ATOM 2794 O O . ALA A 1 363 ? 2.456 11.137 -19.846 1.00 73.56 363 ALA A O 1
ATOM 2795 N N . ILE A 1 364 ? 3.609 10.027 -18.264 1.00 77.31 364 ILE A N 1
ATOM 2796 C CA . ILE A 1 364 ? 3.523 11.065 -17.243 1.00 77.31 364 ILE A CA 1
ATOM 2797 C C . ILE A 1 364 ? 4.852 11.796 -17.214 1.00 77.31 364 ILE A C 1
ATOM 2799 O O . ILE A 1 364 ? 5.848 11.277 -16.704 1.00 77.31 364 ILE A O 1
ATOM 2803 N N . ASP A 1 365 ? 4.854 13.008 -17.758 1.00 76.75 365 ASP A N 1
ATOM 2804 C CA . ASP A 1 365 ? 6.024 13.871 -17.737 1.00 76.75 365 ASP A CA 1
ATOM 2805 C C . ASP A 1 365 ? 6.266 14.430 -16.330 1.00 76.75 365 ASP A C 1
ATOM 2807 O O . ASP A 1 365 ? 5.443 15.156 -15.773 1.00 76.75 365 ASP A O 1
ATOM 2811 N N . MET A 1 366 ? 7.410 14.071 -15.750 1.00 77.38 366 MET A N 1
ATOM 2812 C CA . MET A 1 366 ? 7.898 14.579 -14.468 1.00 77.38 366 MET A CA 1
ATOM 2813 C C . MET A 1 366 ? 8.865 15.767 -14.641 1.00 77.38 366 MET A C 1
ATOM 2815 O O . MET A 1 366 ? 9.510 16.188 -13.672 1.00 77.38 366 MET A O 1
ATOM 2819 N N . GLY A 1 367 ? 8.997 16.296 -15.863 1.00 73.69 367 GLY A N 1
ATOM 2820 C CA . GLY A 1 367 ? 9.850 17.426 -16.217 1.00 73.69 367 GLY A CA 1
ATOM 2821 C C . GLY A 1 367 ? 11.332 17.131 -15.987 1.00 73.69 367 GLY A C 1
ATOM 2822 O O . GLY A 1 367 ? 11.852 16.094 -16.405 1.00 73.69 367 GLY A O 1
ATOM 2823 N N . ASP A 1 368 ? 11.999 18.032 -15.261 1.00 66.19 368 ASP A N 1
ATOM 2824 C CA . ASP A 1 368 ? 13.423 17.936 -14.902 1.00 66.19 368 ASP A CA 1
ATOM 2825 C C . ASP A 1 368 ? 13.712 16.920 -13.780 1.00 66.19 368 ASP A C 1
ATOM 2827 O O . ASP A 1 368 ? 14.852 16.801 -13.312 1.00 66.19 368 ASP A O 1
ATOM 2831 N N . THR A 1 369 ? 12.697 16.169 -13.336 1.00 65.38 369 THR A N 1
ATOM 2832 C CA . THR A 1 369 ? 12.860 15.005 -12.454 1.00 65.38 369 THR A CA 1
ATOM 2833 C C . THR A 1 369 ? 13.386 13.832 -13.275 1.00 65.38 369 THR A C 1
ATOM 2835 O O . THR A 1 369 ? 12.728 12.814 -13.480 1.00 65.38 369 THR A O 1
ATOM 2838 N N . ASP A 1 370 ? 14.597 14.009 -13.789 1.00 65.75 370 ASP A N 1
ATOM 2839 C CA . ASP A 1 370 ? 15.394 12.959 -14.393 1.00 65.75 370 ASP A CA 1
ATOM 2840 C C . ASP A 1 370 ? 15.745 11.952 -13.295 1.00 65.75 370 ASP A C 1
ATOM 2842 O O . ASP A 1 370 ? 16.662 12.154 -12.494 1.00 65.75 370 ASP A O 1
ATOM 2846 N N . HIS A 1 371 ? 14.945 10.891 -13.210 1.00 65.81 371 HIS A N 1
ATOM 2847 C CA . HIS A 1 371 ? 15.092 9.852 -12.200 1.00 65.81 371 HIS A CA 1
ATOM 2848 C C . HIS A 1 371 ? 16.460 9.156 -12.300 1.00 65.81 371 HIS A C 1
ATOM 2850 O O . HIS A 1 371 ? 16.979 8.691 -11.284 1.00 65.81 371 HIS A O 1
ATOM 2856 N N . GLU A 1 372 ? 17.125 9.196 -13.459 1.00 60.56 372 GLU A N 1
ATOM 2857 C CA . GLU A 1 372 ? 18.484 8.678 -13.634 1.00 60.56 372 GLU A CA 1
ATOM 2858 C C . GLU A 1 372 ? 19.551 9.534 -12.927 1.00 60.56 372 GLU A C 1
ATOM 2860 O O . GLU A 1 372 ? 20.626 9.033 -12.602 1.00 60.56 372 GLU A O 1
ATOM 2865 N N . GLN A 1 373 ? 19.268 10.797 -12.576 1.00 61.44 373 GLN A N 1
ATOM 2866 C CA . GLN A 1 373 ? 20.185 11.606 -11.752 1.00 61.44 373 GLN A CA 1
ATOM 2867 C C . GLN A 1 373 ? 20.289 11.119 -10.310 1.00 61.44 373 GLN A C 1
ATOM 2869 O O . GLN A 1 373 ? 21.225 11.500 -9.612 1.00 61.44 373 GLN A O 1
ATOM 2874 N N . PHE A 1 374 ? 19.339 10.302 -9.856 1.00 65.94 374 PHE A N 1
ATOM 2875 C CA . PHE A 1 374 ? 19.413 9.638 -8.563 1.00 65.94 374 PHE A CA 1
ATOM 2876 C C . PHE A 1 374 ? 19.674 8.143 -8.714 1.00 65.94 374 PHE A C 1
ATOM 2878 O O . PHE A 1 374 ? 20.629 7.615 -8.141 1.00 65.94 374 PHE A O 1
ATOM 2885 N N . TYR A 1 375 ? 18.841 7.460 -9.497 1.00 62.72 375 TYR A N 1
ATOM 2886 C CA . TYR A 1 375 ? 18.890 6.010 -9.623 1.00 62.72 375 TYR A CA 1
ATOM 2887 C C . TYR A 1 375 ? 20.060 5.544 -10.492 1.00 62.72 375 TYR A C 1
ATOM 2889 O O . TYR A 1 375 ? 20.669 4.533 -10.156 1.00 62.72 375 TYR A O 1
ATOM 2897 N N . GLY A 1 376 ? 20.469 6.326 -11.493 1.00 56.47 376 GLY A N 1
ATOM 2898 C CA . GLY A 1 376 ? 21.674 6.102 -12.298 1.00 56.47 376 GLY A CA 1
ATOM 2899 C C . GLY A 1 376 ? 22.950 6.754 -11.756 1.00 56.47 376 GLY A C 1
ATOM 2900 O O . GLY A 1 376 ? 24.015 6.593 -12.350 1.00 56.47 376 GLY A O 1
ATOM 2901 N N . ALA A 1 377 ? 22.877 7.477 -10.632 1.00 56.38 377 ALA A N 1
ATOM 2902 C CA . ALA A 1 377 ? 24.030 8.127 -10.017 1.00 56.38 377 ALA A CA 1
ATOM 2903 C C . ALA A 1 377 ? 24.819 7.172 -9.108 1.00 56.38 377 ALA A C 1
ATOM 2905 O O . ALA A 1 377 ? 24.264 6.520 -8.209 1.00 56.38 377 ALA A O 1
ATOM 2906 N N . GLU A 1 378 ? 26.142 7.164 -9.294 1.00 53.25 378 GLU A N 1
ATOM 2907 C CA . GLU A 1 378 ? 27.081 6.516 -8.376 1.00 53.25 378 GLU A CA 1
ATOM 2908 C C . GLU A 1 378 ? 26.918 7.102 -6.960 1.00 53.25 378 GLU A C 1
ATOM 2910 O O . GLU A 1 378 ? 26.573 8.280 -6.827 1.00 53.25 378 GLU A O 1
ATOM 2915 N N . PRO A 1 379 ? 27.186 6.350 -5.874 1.00 55.16 379 PRO A N 1
ATOM 2916 C CA . PRO A 1 379 ? 26.940 6.822 -4.509 1.00 55.16 379 PRO A CA 1
ATOM 2917 C C . PRO A 1 379 ? 27.519 8.212 -4.191 1.00 55.16 379 PRO A C 1
ATOM 2919 O O . PRO A 1 379 ? 26.861 9.008 -3.529 1.00 55.16 379 PRO A O 1
ATOM 2922 N N . ALA A 1 380 ? 28.706 8.544 -4.713 1.00 54.81 380 ALA A N 1
ATOM 2923 C CA . ALA A 1 380 ? 29.349 9.848 -4.510 1.00 54.81 380 ALA A CA 1
ATOM 2924 C C . ALA A 1 380 ? 28.655 11.020 -5.238 1.00 54.81 380 ALA A C 1
ATOM 2926 O O . ALA A 1 380 ? 28.897 12.180 -4.916 1.00 54.81 380 ALA A O 1
ATOM 2927 N N . GLN A 1 381 ? 27.803 10.731 -6.223 1.00 56.44 381 GLN A N 1
ATOM 2928 C CA . GLN A 1 381 ? 27.069 11.716 -7.022 1.00 56.44 381 GLN A CA 1
ATOM 2929 C C . GLN A 1 381 ? 25.670 12.008 -6.451 1.00 56.44 381 GLN A C 1
ATOM 2931 O O . GLN A 1 381 ? 24.997 12.930 -6.914 1.00 56.44 381 GLN A O 1
ATOM 2936 N N . ARG A 1 382 ? 25.245 11.272 -5.412 1.00 68.62 382 ARG A N 1
ATOM 2937 C CA . ARG A 1 382 ? 23.940 11.431 -4.757 1.00 68.62 382 ARG A CA 1
ATOM 2938 C C . ARG A 1 382 ? 23.946 12.591 -3.763 1.00 68.62 382 ARG A C 1
ATOM 2940 O O . ARG A 1 382 ? 24.091 12.411 -2.558 1.00 68.62 382 ARG A O 1
ATOM 2947 N N . ASN A 1 383 ? 23.814 13.804 -4.285 1.00 72.06 383 ASN A N 1
ATOM 2948 C CA . ASN A 1 383 ? 23.670 15.024 -3.492 1.00 72.06 383 ASN A CA 1
ATOM 2949 C C . ASN A 1 383 ? 22.200 15.301 -3.109 1.00 72.06 383 ASN A C 1
ATOM 2951 O O . ASN A 1 383 ? 21.281 14.599 -3.535 1.00 72.06 383 ASN A O 1
ATOM 2955 N N . ALA A 1 384 ? 21.967 16.362 -2.331 1.00 77.06 384 ALA A N 1
ATOM 2956 C CA . ALA A 1 384 ? 20.631 16.751 -1.874 1.00 77.06 384 ALA A CA 1
ATOM 2957 C C . ALA A 1 384 ? 19.610 16.959 -3.015 1.00 77.06 384 ALA A C 1
ATOM 2959 O O . ALA A 1 384 ? 18.447 16.591 -2.860 1.00 77.06 384 ALA A O 1
ATOM 2960 N N . ASP A 1 385 ? 20.031 17.495 -4.167 1.00 77.75 385 ASP A N 1
ATOM 2961 C CA . ASP A 1 385 ? 19.143 17.700 -5.320 1.00 77.75 385 ASP A CA 1
ATOM 2962 C C . ASP A 1 385 ? 18.732 16.371 -5.970 1.00 77.75 385 ASP A C 1
ATOM 2964 O O . ASP A 1 385 ? 17.552 16.151 -6.240 1.00 77.75 385 ASP A O 1
ATOM 2968 N N . SER A 1 386 ? 19.677 15.445 -6.152 1.00 73.88 386 SER A N 1
ATOM 2969 C CA . SER A 1 386 ? 19.363 14.104 -6.663 1.00 73.88 386 SER A CA 1
ATOM 2970 C C . SER A 1 386 ? 18.454 13.320 -5.707 1.00 73.88 386 SER A C 1
ATOM 2972 O O . SER A 1 386 ? 17.478 12.721 -6.147 1.00 73.88 386 SER A O 1
ATOM 2974 N N . LEU A 1 387 ? 18.687 13.392 -4.390 1.00 77.00 387 LEU A N 1
ATOM 2975 C CA . LEU A 1 387 ? 17.816 12.769 -3.387 1.00 77.00 387 LEU A CA 1
ATOM 2976 C C . LEU A 1 387 ? 16.390 13.320 -3.469 1.00 77.00 387 LEU A C 1
ATOM 2978 O O . LEU A 1 387 ? 15.434 12.550 -3.446 1.00 77.00 387 LEU A O 1
ATOM 2982 N N . ARG A 1 388 ? 16.234 14.641 -3.630 1.00 81.88 388 ARG A N 1
ATOM 2983 C CA . ARG A 1 388 ? 14.923 15.269 -3.844 1.00 81.88 388 ARG A CA 1
ATOM 2984 C C . ARG A 1 388 ? 14.218 14.697 -5.079 1.00 81.88 388 ARG A C 1
ATOM 2986 O O . ARG A 1 388 ? 13.038 14.374 -4.998 1.00 81.88 388 ARG A O 1
ATOM 2993 N N . LYS A 1 389 ? 14.927 14.519 -6.198 1.00 80.12 389 LYS A N 1
ATOM 2994 C CA . LYS A 1 389 ? 14.370 13.920 -7.429 1.00 80.12 389 LYS A CA 1
ATOM 2995 C C . LYS A 1 389 ? 13.970 12.452 -7.245 1.00 80.12 389 LYS A C 1
ATOM 2997 O O . LYS A 1 389 ? 12.919 12.038 -7.737 1.00 80.12 389 LYS A O 1
ATOM 3002 N N . GLY A 1 390 ? 14.760 11.688 -6.487 1.00 80.12 390 GLY A N 1
ATOM 3003 C CA . GLY A 1 390 ? 14.411 10.327 -6.070 1.00 80.12 390 GLY A CA 1
ATOM 3004 C C . GLY A 1 390 ? 13.102 10.282 -5.273 1.00 80.12 390 GLY A C 1
ATOM 3005 O O . GLY A 1 390 ? 12.219 9.489 -5.595 1.00 80.12 390 GLY A O 1
ATOM 3006 N N . ARG A 1 391 ? 12.921 11.188 -4.301 1.00 84.00 391 ARG A N 1
ATOM 3007 C CA . ARG A 1 391 ? 11.667 11.297 -3.528 1.00 84.00 391 ARG A CA 1
ATOM 3008 C C . ARG A 1 391 ? 10.468 11.667 -4.388 1.00 84.00 391 ARG A C 1
ATOM 3010 O O . ARG A 1 391 ? 9.439 11.020 -4.260 1.00 84.00 391 ARG A O 1
ATOM 3017 N N . LEU A 1 392 ? 10.602 12.639 -5.292 1.00 86.94 392 LEU A N 1
ATOM 3018 C CA . LEU A 1 392 ? 9.514 13.026 -6.202 1.00 86.94 392 LEU A CA 1
ATOM 3019 C C . LEU A 1 392 ? 9.082 11.859 -7.104 1.00 86.94 392 LEU A C 1
ATOM 3021 O O . LEU A 1 392 ? 7.893 11.641 -7.321 1.00 86.94 392 LEU A O 1
ATOM 3025 N N . THR A 1 393 ? 10.043 11.063 -7.581 1.00 86.31 393 THR A N 1
ATOM 3026 C CA . THR A 1 393 ? 9.759 9.849 -8.363 1.00 86.31 393 THR A CA 1
ATOM 3027 C C . THR A 1 393 ? 9.023 8.805 -7.521 1.00 86.31 393 THR A C 1
ATOM 3029 O O . THR A 1 393 ? 8.052 8.205 -7.986 1.00 86.31 393 THR A O 1
ATOM 3032 N N . ALA A 1 394 ? 9.454 8.595 -6.274 1.00 88.50 394 ALA A N 1
ATOM 3033 C CA . ALA A 1 394 ? 8.800 7.694 -5.329 1.00 88.50 394 ALA A CA 1
ATOM 3034 C C . ALA A 1 394 ? 7.371 8.145 -4.992 1.00 88.50 394 ALA A C 1
ATOM 3036 O O . ALA A 1 394 ? 6.443 7.346 -5.082 1.00 88.50 394 ALA A O 1
ATOM 3037 N N . GLU A 1 395 ? 7.181 9.423 -4.673 1.00 90.69 395 GLU A N 1
ATOM 3038 C CA . GLU A 1 395 ? 5.877 10.028 -4.398 1.00 90.69 395 GLU A CA 1
ATOM 3039 C C . GLU A 1 395 ? 4.933 9.837 -5.584 1.00 90.69 395 GLU A C 1
ATOM 3041 O O . GLU A 1 395 ? 3.840 9.289 -5.429 1.00 90.69 395 GLU A O 1
ATOM 3046 N N . ARG A 1 396 ? 5.391 10.175 -6.798 1.00 90.88 396 ARG A N 1
ATOM 3047 C CA . ARG A 1 396 ? 4.579 9.979 -7.997 1.00 90.88 396 ARG A CA 1
ATOM 3048 C C . ARG A 1 396 ? 4.272 8.505 -8.245 1.00 90.88 396 ARG A C 1
ATOM 3050 O O . ARG A 1 396 ? 3.149 8.178 -8.612 1.00 90.88 396 ARG A O 1
ATOM 3057 N N . THR A 1 397 ? 5.225 7.608 -8.001 1.00 91.81 397 THR A N 1
ATOM 3058 C CA . THR A 1 397 ? 5.016 6.157 -8.129 1.00 91.81 397 THR A CA 1
ATOM 3059 C C . THR A 1 397 ? 3.910 5.658 -7.196 1.00 91.81 397 THR A C 1
ATOM 3061 O O . THR A 1 397 ? 3.043 4.898 -7.631 1.00 91.81 397 THR A O 1
ATOM 3064 N N . LEU A 1 398 ? 3.910 6.086 -5.929 1.00 92.56 398 LEU A N 1
ATOM 3065 C CA . LEU A 1 398 ? 2.895 5.694 -4.945 1.00 92.56 398 LEU A CA 1
ATOM 3066 C C . LEU A 1 398 ? 1.519 6.298 -5.276 1.00 92.56 398 LEU A C 1
ATOM 3068 O O . LEU A 1 398 ? 0.509 5.603 -5.146 1.00 92.56 398 LEU A O 1
ATOM 3072 N N . HIS A 1 399 ? 1.487 7.540 -5.772 1.00 92.25 399 HIS A N 1
ATOM 3073 C CA . HIS A 1 399 ? 0.273 8.207 -6.249 1.00 92.25 399 HIS A CA 1
ATOM 3074 C C . HIS A 1 399 ? -0.349 7.496 -7.462 1.00 92.25 399 HIS A C 1
ATOM 3076 O O . HIS A 1 399 ? -1.539 7.184 -7.466 1.00 92.25 399 HIS A O 1
ATOM 3082 N N . GLU A 1 400 ? 0.454 7.151 -8.474 1.00 90.25 400 GLU A N 1
ATOM 3083 C CA . GLU A 1 400 ? -0.020 6.385 -9.636 1.00 90.25 400 GLU A CA 1
ATOM 3084 C C . GLU A 1 400 ? -0.465 4.969 -9.253 1.00 90.25 400 GLU A C 1
ATOM 3086 O O . GLU A 1 400 ? -1.457 4.451 -9.778 1.00 90.25 400 GLU A O 1
ATOM 3091 N N . GLY A 1 401 ? 0.219 4.370 -8.272 1.00 90.88 401 GLY A N 1
ATOM 3092 C CA . GLY A 1 401 ? -0.192 3.137 -7.600 1.00 90.88 401 GLY A CA 1
ATOM 3093 C C . GLY A 1 401 ? -1.468 3.277 -6.759 1.00 90.88 401 GLY A C 1
ATOM 3094 O O . GLY A 1 401 ? -2.022 2.264 -6.327 1.00 90.88 401 GLY A O 1
ATOM 3095 N N . ARG A 1 402 ? -1.969 4.506 -6.567 1.00 91.81 402 ARG A N 1
ATOM 3096 C CA . ARG A 1 402 ? -3.165 4.857 -5.790 1.00 91.81 402 ARG A CA 1
ATOM 3097 C C . ARG A 1 402 ? -3.071 4.486 -4.311 1.00 91.81 402 ARG A C 1
ATOM 3099 O O . ARG A 1 402 ? -4.099 4.223 -3.689 1.00 91.81 402 ARG A O 1
ATOM 3106 N N . LEU A 1 403 ? -1.872 4.436 -3.733 1.00 92.44 403 LEU A N 1
ATOM 3107 C CA . LEU A 1 403 ? -1.705 4.104 -2.310 1.00 92.44 403 LEU A CA 1
ATOM 3108 C C . LEU A 1 403 ? -2.229 5.214 -1.382 1.00 92.44 403 LEU A C 1
ATOM 3110 O O . LEU A 1 403 ? -2.492 4.956 -0.215 1.00 92.44 403 LEU A O 1
ATOM 3114 N N . ASP A 1 404 ? -2.414 6.421 -1.907 1.00 89.44 404 ASP A N 1
ATOM 3115 C CA . ASP A 1 404 ? -2.976 7.597 -1.237 1.00 89.44 404 ASP A CA 1
ATOM 3116 C C . ASP A 1 404 ? -4.517 7.661 -1.284 1.00 89.44 404 ASP A C 1
ATOM 3118 O O . ASP A 1 404 ? -5.134 8.567 -0.724 1.00 89.44 404 ASP A O 1
ATOM 3122 N N . ARG A 1 405 ? -5.173 6.719 -1.973 1.00 90.38 405 ARG A N 1
ATOM 3123 C CA . ARG A 1 405 ? -6.634 6.716 -2.114 1.00 90.38 405 ARG A CA 1
ATOM 3124 C C . ARG A 1 405 ? -7.317 6.149 -0.880 1.00 90.38 405 ARG A C 1
ATOM 3126 O O . ARG A 1 405 ? -6.878 5.151 -0.312 1.00 90.38 405 ARG A O 1
ATOM 3133 N N . THR A 1 406 ? -8.455 6.740 -0.519 1.00 89.12 406 THR A N 1
ATOM 3134 C CA . THR A 1 406 ? -9.215 6.364 0.679 1.00 89.12 406 THR A CA 1
ATOM 3135 C C . THR A 1 406 ? -9.655 4.904 0.641 1.00 89.12 406 THR A C 1
ATOM 3137 O O . THR A 1 406 ? -9.574 4.231 1.666 1.00 89.12 406 THR A O 1
ATOM 3140 N N . GLU A 1 407 ? -10.027 4.370 -0.527 1.00 91.31 407 GLU A N 1
ATOM 3141 C CA . GLU A 1 407 ? -10.382 2.956 -0.687 1.00 91.31 407 GLU A CA 1
ATOM 3142 C C . GLU A 1 407 ? -9.233 1.971 -0.402 1.00 91.31 407 GLU A C 1
ATOM 3144 O O . GLU A 1 407 ? -9.496 0.805 -0.117 1.00 91.31 407 GLU A O 1
ATOM 3149 N N . ASN A 1 408 ? -7.980 2.427 -0.436 1.00 92.31 408 ASN A N 1
ATOM 3150 C CA . ASN A 1 408 ? -6.785 1.598 -0.270 1.00 92.31 408 ASN A CA 1
ATOM 3151 C C . ASN A 1 408 ? -6.154 1.734 1.126 1.00 92.31 408 ASN A C 1
ATOM 3153 O O . ASN A 1 408 ? -5.031 1.288 1.343 1.00 92.31 408 ASN A O 1
ATOM 3157 N N . THR A 1 409 ? -6.863 2.343 2.077 1.00 92.44 409 THR A N 1
ATOM 3158 C CA . THR A 1 409 ? -6.417 2.482 3.472 1.00 92.44 409 THR A CA 1
ATOM 3159 C C . THR A 1 409 ? -6.664 1.212 4.298 1.00 92.44 409 THR A C 1
ATOM 3161 O O . THR A 1 409 ? -7.457 0.346 3.917 1.00 92.44 409 THR A O 1
ATOM 3164 N N . CYS A 1 410 ? -5.961 1.080 5.432 1.00 93.44 410 CYS A N 1
ATOM 3165 C CA . CYS A 1 410 ? -6.023 -0.106 6.290 1.00 93.44 410 CYS A CA 1
ATOM 3166 C C . CYS A 1 410 ? -7.466 -0.409 6.744 1.00 93.44 410 CYS A C 1
ATOM 3168 O O . CYS A 1 410 ? -8.152 0.499 7.224 1.00 93.44 410 CYS A O 1
ATOM 3170 N N . PRO A 1 411 ? -7.930 -1.672 6.666 1.00 95.56 411 PRO A N 1
ATOM 3171 C CA . PRO A 1 411 ? -9.197 -2.053 7.276 1.00 95.56 411 PRO A CA 1
ATOM 3172 C C . PRO A 1 411 ? -9.127 -1.906 8.800 1.00 95.56 411 PRO A C 1
ATOM 3174 O O . PRO A 1 411 ? -8.065 -2.047 9.409 1.00 95.56 411 PRO A O 1
ATOM 3177 N N . SER A 1 412 ? -10.266 -1.622 9.426 1.00 95.44 412 SER A N 1
ATOM 3178 C CA . SER A 1 412 ? -10.337 -1.309 10.856 1.00 95.44 412 SER A CA 1
ATOM 3179 C C . SER A 1 412 ? -11.659 -1.743 11.483 1.00 95.44 412 SER A C 1
ATOM 3181 O O . SER A 1 412 ? -12.584 -2.180 10.795 1.00 95.44 412 SER A O 1
ATOM 3183 N N . ILE A 1 413 ? -11.749 -1.641 12.809 1.00 95.94 413 ILE A N 1
ATOM 3184 C CA . ILE A 1 413 ? -13.012 -1.767 13.536 1.00 95.94 413 ILE A CA 1
ATOM 3185 C C . ILE A 1 413 ? -13.543 -0.357 13.812 1.00 95.94 413 ILE A C 1
ATOM 3187 O O . ILE A 1 413 ? -12.857 0.458 14.423 1.00 95.94 413 ILE A O 1
ATOM 3191 N N . GLN A 1 414 ? -14.772 -0.076 13.385 1.00 92.38 414 GLN A N 1
ATOM 3192 C CA . GLN A 1 414 ? -15.457 1.197 13.600 1.00 92.38 414 GLN A CA 1
ATOM 3193 C C . GLN A 1 414 ? -16.604 1.064 14.597 1.00 92.38 414 GLN A C 1
ATOM 3195 O O . GLN A 1 414 ? -17.234 0.009 14.706 1.00 92.38 414 GLN A O 1
ATOM 3200 N N . GLY A 1 415 ? -16.888 2.164 15.303 1.00 86.38 415 GLY A N 1
ATOM 3201 C CA . GLY A 1 415 ? -18.019 2.255 16.228 1.00 86.38 415 GLY A CA 1
ATOM 3202 C C . GLY A 1 415 ? -17.965 1.231 17.360 1.00 86.38 415 GLY A C 1
ATOM 3203 O O . GLY A 1 415 ? -19.016 0.813 17.836 1.00 86.38 415 GLY A O 1
ATOM 3204 N N . LEU A 1 416 ? -16.762 0.785 17.745 1.00 93.19 416 LEU A N 1
ATOM 3205 C CA . LEU A 1 416 ? -16.611 -0.186 18.816 1.00 93.19 416 LEU A CA 1
ATOM 3206 C C . LEU A 1 416 ? -17.060 0.442 20.137 1.00 93.19 416 LEU A C 1
ATOM 3208 O O . LEU A 1 416 ? -16.519 1.460 20.565 1.00 93.19 416 LEU A O 1
ATOM 3212 N N . ALA A 1 417 ? -18.039 -0.182 20.777 1.00 88.19 417 ALA A N 1
ATOM 3213 C CA . ALA A 1 417 ? -18.599 0.273 22.033 1.00 88.19 417 ALA A CA 1
ATOM 3214 C C . ALA A 1 417 ? -18.860 -0.905 22.970 1.00 88.19 417 ALA A C 1
ATOM 3216 O O . ALA A 1 417 ? -19.233 -2.002 22.546 1.00 88.19 417 ALA A O 1
ATOM 3217 N N . LEU A 1 418 ? -18.691 -0.637 24.263 1.00 90.25 418 LEU A N 1
ATOM 3218 C CA . LEU A 1 418 ? -19.095 -1.516 25.348 1.00 90.25 418 LEU A CA 1
ATOM 3219 C C . LEU A 1 418 ? -20.167 -0.798 26.165 1.00 90.25 418 LEU A C 1
ATOM 3221 O O . LEU A 1 418 ? -19.948 0.300 26.668 1.00 90.25 418 LEU A O 1
ATOM 3225 N N . SER A 1 419 ? -21.333 -1.420 26.292 1.00 87.50 419 SER A N 1
ATOM 3226 C CA . SER A 1 419 ? -22.458 -0.904 27.068 1.00 87.50 419 SER A CA 1
ATOM 3227 C C . SER A 1 419 ? -22.765 -1.862 28.212 1.00 87.50 419 SER A C 1
ATOM 3229 O O . SER A 1 419 ? -23.055 -3.037 27.984 1.00 87.50 419 SER A O 1
ATOM 3231 N N . ALA A 1 420 ? -22.696 -1.367 29.448 1.00 82.19 420 ALA A N 1
ATOM 3232 C CA . ALA A 1 420 ? -23.069 -2.122 30.639 1.00 82.19 420 ALA A CA 1
ATOM 3233 C C . ALA A 1 420 ? -24.522 -1.802 31.025 1.00 82.19 420 ALA A C 1
ATOM 3235 O O . ALA A 1 420 ? -24.863 -0.648 31.273 1.00 82.19 420 ALA A O 1
ATOM 3236 N N . GLY A 1 421 ? -25.375 -2.826 31.051 1.00 75.94 421 GLY A N 1
ATOM 3237 C CA . GLY A 1 421 ? -26.734 -2.769 31.589 1.00 75.94 421 GLY A CA 1
ATOM 3238 C C . GLY A 1 421 ? -26.815 -3.397 32.984 1.00 75.94 421 GLY A C 1
ATOM 3239 O O . GLY A 1 421 ? -25.810 -3.834 33.549 1.00 75.94 421 GLY A O 1
ATOM 3240 N N . SER A 1 422 ? -28.024 -3.499 33.541 1.00 78.44 422 SER A N 1
ATOM 3241 C CA . SER A 1 422 ? -28.277 -4.184 34.816 1.00 78.44 422 SER A CA 1
ATOM 3242 C C . SER A 1 422 ? -27.964 -5.687 34.715 1.00 78.44 422 SER A C 1
ATOM 3244 O O . SER A 1 422 ? -28.801 -6.504 34.346 1.00 78.44 422 SER A O 1
ATOM 3246 N N . GLY A 1 423 ? -26.720 -6.060 35.028 1.00 85.00 423 GLY A N 1
ATOM 3247 C CA . GLY A 1 423 ? -26.251 -7.451 35.059 1.00 85.00 423 GLY A CA 1
ATOM 3248 C C . GLY A 1 423 ? -25.746 -8.010 33.724 1.00 85.00 423 GLY A C 1
ATOM 3249 O O . GLY A 1 423 ? -25.277 -9.149 33.685 1.00 85.00 423 GLY A O 1
ATOM 3250 N N . THR A 1 424 ? -25.773 -7.225 32.646 1.00 92.38 424 THR A N 1
ATOM 3251 C CA . THR A 1 424 ? -25.292 -7.634 31.317 1.00 92.38 424 THR A CA 1
ATOM 3252 C C . THR A 1 424 ? -24.301 -6.630 30.742 1.00 92.38 424 THR A C 1
ATOM 3254 O O . THR A 1 424 ? -24.321 -5.447 31.070 1.00 92.38 424 THR A O 1
ATOM 3257 N N . VAL A 1 425 ? -23.414 -7.111 29.879 1.00 91.50 425 VAL A N 1
ATOM 3258 C CA . VAL A 1 425 ? -22.501 -6.293 29.081 1.00 91.50 425 VAL A CA 1
ATOM 3259 C C . VAL A 1 425 ? -22.730 -6.643 27.622 1.00 91.50 425 VAL A C 1
ATOM 3261 O O . VAL A 1 425 ? -22.724 -7.820 27.264 1.00 91.50 425 VAL A O 1
ATOM 3264 N N . THR A 1 426 ? -22.925 -5.623 26.793 1.00 94.19 426 THR A N 1
ATOM 3265 C CA . THR A 1 426 ? -23.005 -5.754 25.338 1.00 94.19 426 THR A CA 1
ATOM 3266 C C . THR A 1 426 ? -21.794 -5.090 24.709 1.00 94.19 426 THR A C 1
ATOM 3268 O O . THR A 1 426 ? -21.477 -3.947 25.029 1.00 94.19 426 THR A O 1
ATOM 3271 N N . VAL A 1 427 ? -21.123 -5.807 23.813 1.00 95.38 427 VAL A N 1
ATOM 3272 C CA . VAL A 1 427 ? -20.026 -5.295 22.990 1.00 95.38 427 VAL A CA 1
ATOM 3273 C C . VAL A 1 427 ? -20.492 -5.315 21.547 1.00 95.38 427 VAL A C 1
ATOM 3275 O O . VAL A 1 427 ? -20.905 -6.363 21.052 1.00 95.38 427 VAL A O 1
ATOM 3278 N N . ALA A 1 428 ? -20.435 -4.174 20.871 1.00 95.12 428 ALA A N 1
ATOM 3279 C CA . ALA A 1 428 ? -20.852 -4.049 19.482 1.00 95.12 428 ALA A CA 1
ATOM 3280 C C . ALA A 1 428 ? -19.869 -3.185 18.697 1.00 95.12 428 ALA A C 1
ATOM 3282 O O . ALA A 1 428 ? -19.215 -2.308 19.253 1.00 95.12 428 ALA A O 1
ATOM 3283 N N . GLY A 1 429 ? -19.764 -3.444 17.401 1.00 96.06 429 GLY A N 1
ATOM 3284 C CA . GLY A 1 429 ? -18.896 -2.701 16.500 1.00 96.06 429 GLY A CA 1
ATOM 3285 C C . GLY A 1 429 ? -19.094 -3.155 15.065 1.00 96.06 429 GLY A C 1
ATOM 3286 O O . GLY A 1 429 ? -20.039 -3.880 14.743 1.00 96.06 429 GLY A O 1
ATOM 3287 N N . ARG A 1 430 ? -18.204 -2.716 14.180 1.00 96.56 430 ARG A N 1
ATOM 3288 C CA . ARG A 1 430 ? -18.273 -3.066 12.766 1.00 96.56 430 ARG A CA 1
ATOM 3289 C C . ARG A 1 430 ? -16.892 -3.225 12.160 1.00 96.56 430 ARG A C 1
ATOM 3291 O O . ARG A 1 430 ? -16.063 -2.331 12.287 1.00 96.56 430 ARG A O 1
ATOM 3298 N N . ALA A 1 431 ? -16.665 -4.323 11.447 1.00 97.38 431 ALA A N 1
ATOM 3299 C CA . ALA A 1 431 ? -15.510 -4.437 10.566 1.00 97.38 431 ALA A CA 1
ATOM 3300 C C . ALA A 1 431 ? -15.710 -3.518 9.353 1.00 97.38 431 ALA A C 1
ATOM 3302 O O . ALA A 1 431 ? -16.751 -3.570 8.694 1.00 97.38 431 ALA A O 1
ATOM 3303 N N . PHE A 1 432 ? -14.728 -2.676 9.055 1.00 95.69 432 PHE A N 1
ATOM 3304 C CA . PHE A 1 432 ? -14.784 -1.710 7.967 1.00 95.69 432 PHE A CA 1
ATOM 3305 C C . PHE A 1 432 ? -13.627 -1.923 6.993 1.00 95.69 432 PHE A C 1
ATOM 3307 O O . PHE A 1 432 ? -12.458 -1.907 7.375 1.00 95.69 432 PHE A O 1
ATOM 3314 N N . PHE A 1 433 ? -13.978 -2.091 5.718 1.00 96.44 433 PHE A N 1
ATOM 3315 C CA . PHE A 1 433 ? -13.042 -2.159 4.601 1.00 96.44 433 PHE A CA 1
ATOM 3316 C C . PHE A 1 433 ? -13.303 -0.953 3.701 1.00 96.44 433 PHE A C 1
ATOM 3318 O O . PHE A 1 433 ? -14.346 -0.925 3.040 1.00 96.44 433 PHE A O 1
ATOM 3325 N N . PRO A 1 434 ? -12.383 0.019 3.634 1.00 94.88 434 PRO A N 1
ATOM 3326 C CA . PRO A 1 434 ? -12.553 1.204 2.797 1.00 94.88 434 PRO A CA 1
ATOM 3327 C C . PRO A 1 434 ? -12.849 0.863 1.326 1.00 94.88 434 PRO A C 1
ATOM 3329 O O . PRO A 1 434 ? -13.749 1.444 0.723 1.00 94.88 434 PRO A O 1
ATOM 3332 N N . ALA A 1 435 ? -12.198 -0.172 0.784 1.00 93.38 435 ALA A N 1
ATOM 3333 C CA . ALA A 1 435 ? -12.438 -0.694 -0.566 1.00 93.38 435 ALA A CA 1
ATOM 3334 C C . ALA A 1 435 ? -13.877 -1.178 -0.829 1.00 93.38 435 ALA A C 1
ATOM 3336 O O . ALA A 1 435 ? -14.292 -1.297 -1.981 1.00 93.38 435 ALA A O 1
ATOM 3337 N N . LEU A 1 436 ? -14.640 -1.472 0.225 1.00 95.06 436 LEU A N 1
ATOM 3338 C CA . LEU A 1 436 ? -16.025 -1.936 0.160 1.00 95.06 436 LEU A CA 1
ATOM 3339 C C . LEU A 1 436 ? -17.017 -0.897 0.694 1.00 95.06 436 LEU A C 1
ATOM 3341 O O . LEU A 1 436 ? -18.182 -1.230 0.901 1.00 95.06 436 LEU A O 1
ATOM 3345 N N . ALA A 1 437 ? -16.601 0.359 0.892 1.00 92.12 437 ALA A N 1
ATOM 3346 C CA . ALA A 1 437 ? -17.465 1.406 1.439 1.00 92.12 437 ALA A CA 1
ATOM 3347 C C . ALA A 1 437 ? -18.755 1.614 0.619 1.00 92.12 437 ALA A C 1
ATOM 3349 O O . ALA A 1 437 ? -19.813 1.857 1.193 1.00 92.12 437 ALA A O 1
ATOM 3350 N N . SER A 1 438 ? -18.694 1.451 -0.708 1.00 90.94 438 SER A N 1
ATOM 3351 C CA . SER A 1 438 ? -19.858 1.525 -1.607 1.00 90.94 438 SER A CA 1
ATOM 3352 C C . SER A 1 438 ? -20.688 0.236 -1.675 1.00 90.94 438 SER A C 1
ATOM 3354 O O . SER A 1 438 ? -21.807 0.250 -2.182 1.00 90.94 438 SER A O 1
ATOM 3356 N N . ALA A 1 439 ? -20.166 -0.884 -1.166 1.00 93.31 439 ALA A N 1
ATOM 3357 C CA . ALA A 1 439 ? -20.816 -2.194 -1.172 1.00 93.31 439 ALA A CA 1
ATOM 3358 C C . ALA A 1 439 ? -20.652 -2.916 0.182 1.00 93.31 439 ALA A C 1
ATOM 3360 O O . ALA A 1 439 ? -20.138 -4.040 0.232 1.00 93.31 439 ALA A O 1
ATOM 3361 N N . PRO A 1 440 ? -21.109 -2.306 1.291 1.00 89.75 440 PRO A N 1
ATOM 3362 C CA . PRO A 1 440 ? -20.833 -2.792 2.639 1.00 89.75 440 PRO A CA 1
ATOM 3363 C C . PRO A 1 440 ? -21.351 -4.206 2.912 1.00 89.75 440 PRO A C 1
ATOM 3365 O O . PRO A 1 440 ? -20.759 -4.920 3.711 1.00 89.75 440 PRO A O 1
ATOM 3368 N N . ALA A 1 441 ? -22.415 -4.633 2.223 1.00 92.31 441 ALA A N 1
ATOM 3369 C CA . ALA A 1 441 ? -23.016 -5.964 2.346 1.00 92.31 441 ALA A CA 1
ATOM 3370 C C . ALA A 1 441 ? -22.084 -7.130 1.948 1.00 92.31 441 ALA A C 1
ATOM 3372 O O . ALA A 1 441 ? -22.462 -8.291 2.082 1.00 92.31 441 ALA A O 1
ATOM 3373 N N . LYS A 1 442 ? -20.881 -6.843 1.432 1.00 93.94 442 LYS A N 1
ATOM 3374 C CA . LYS A 1 442 ? -19.854 -7.851 1.135 1.00 93.94 442 LYS A CA 1
ATOM 3375 C C . LYS A 1 442 ? -18.881 -8.080 2.293 1.00 93.94 442 LYS A C 1
ATOM 3377 O O . LYS A 1 442 ? -18.181 -9.088 2.290 1.00 93.94 442 LYS A O 1
ATOM 3382 N N . THR A 1 443 ? -18.833 -7.186 3.281 1.00 95.94 443 THR A N 1
ATOM 3383 C CA . THR A 1 443 ? -17.834 -7.234 4.356 1.00 95.94 443 THR A CA 1
ATOM 3384 C C . THR A 1 443 ? -17.973 -8.473 5.233 1.00 95.94 443 THR A C 1
ATOM 3386 O O . THR A 1 443 ? -16.976 -9.125 5.534 1.00 95.94 443 THR A O 1
ATOM 3389 N N . GLY A 1 444 ? -19.200 -8.846 5.603 1.00 96.06 444 GLY A N 1
ATOM 3390 C CA . GLY A 1 444 ? -19.457 -10.015 6.445 1.00 96.06 444 GLY A CA 1
ATOM 3391 C C . GLY A 1 444 ? -18.941 -11.317 5.833 1.00 96.06 444 GLY A C 1
ATOM 3392 O O . GLY A 1 444 ? -18.501 -12.207 6.553 1.00 96.06 444 GLY A O 1
ATOM 3393 N N . ALA A 1 445 ? -18.900 -11.411 4.499 1.00 96.62 445 ALA A N 1
ATOM 3394 C CA . ALA A 1 445 ? -18.371 -12.577 3.799 1.00 96.62 445 ALA A CA 1
ATOM 3395 C C . ALA A 1 445 ? -16.845 -12.732 3.930 1.00 96.62 445 ALA A C 1
ATOM 3397 O O . ALA A 1 445 ? -16.340 -13.817 3.643 1.00 96.62 445 ALA A O 1
ATOM 3398 N N . LEU A 1 446 ? -16.121 -11.691 4.358 1.00 97.38 446 LEU A N 1
ATOM 3399 C CA . LEU A 1 446 ? -14.669 -11.712 4.576 1.00 97.38 446 LEU A CA 1
ATOM 3400 C C . LEU A 1 446 ? -14.287 -12.083 6.015 1.00 97.38 446 LEU A C 1
ATOM 3402 O O . LEU A 1 446 ? -13.128 -12.405 6.283 1.00 97.38 446 LEU A O 1
ATOM 3406 N N . ILE A 1 447 ? -15.248 -12.040 6.940 1.00 98.12 447 ILE A N 1
ATOM 3407 C CA . ILE A 1 447 ? -15.045 -12.352 8.354 1.00 98.12 447 ILE A CA 1
ATOM 3408 C C . ILE A 1 447 ? -15.090 -13.873 8.527 1.00 98.12 447 ILE A C 1
ATOM 3410 O O . ILE A 1 447 ? -16.003 -14.544 8.046 1.00 98.12 447 ILE A O 1
ATOM 3414 N N . ALA A 1 448 ? -14.078 -14.428 9.192 1.00 97.75 448 ALA A N 1
ATOM 3415 C CA . ALA A 1 448 ? -14.075 -15.824 9.614 1.00 97.75 448 ALA A CA 1
ATOM 3416 C C . ALA A 1 448 ? -14.751 -15.981 10.980 1.00 97.75 448 ALA A C 1
ATOM 3418 O O . ALA A 1 448 ? -15.519 -16.919 11.178 1.00 97.75 448 ALA A O 1
ATOM 3419 N N . ARG A 1 449 ? -14.451 -15.077 11.921 1.00 97.50 449 ARG A N 1
ATOM 3420 C CA . ARG A 1 449 ? -15.113 -14.974 13.230 1.00 97.50 449 ARG A CA 1
ATOM 3421 C C . ARG A 1 449 ? -14.791 -13.646 13.913 1.00 97.50 449 ARG A C 1
ATOM 3423 O O . ARG A 1 449 ? -13.838 -12.966 13.539 1.00 97.50 449 ARG A O 1
ATOM 3430 N N . VAL A 1 450 ? -15.547 -13.329 14.959 1.00 98.31 450 VAL A N 1
ATOM 3431 C CA . VAL A 1 450 ? -15.272 -12.220 15.880 1.00 98.31 450 VAL A CA 1
ATOM 3432 C C . VAL A 1 450 ? -15.152 -12.781 17.291 1.00 98.31 450 VAL A C 1
ATOM 3434 O O . VAL A 1 450 ? -15.941 -13.639 17.685 1.00 98.31 450 VAL A O 1
ATOM 3437 N N . GLU A 1 451 ? -14.162 -12.321 18.044 1.00 97.88 451 GLU A N 1
ATOM 3438 C CA . GLU A 1 451 ? -13.929 -12.744 19.422 1.00 97.88 451 GLU A CA 1
ATOM 3439 C C . GLU A 1 451 ? -13.459 -11.574 20.292 1.00 97.88 451 GLU A C 1
ATOM 3441 O O . GLU A 1 451 ? -12.933 -10.577 19.797 1.00 97.88 451 GLU A O 1
ATOM 3446 N N . ALA A 1 452 ? -13.649 -11.698 21.604 1.00 97.06 452 ALA A N 1
ATOM 3447 C CA . ALA A 1 452 ? -13.101 -10.776 22.590 1.00 97.06 452 ALA A CA 1
ATOM 3448 C C . ALA A 1 452 ? -11.997 -11.476 23.389 1.00 97.06 452 ALA A C 1
ATOM 3450 O O . ALA A 1 452 ? -12.143 -12.643 23.753 1.00 97.06 452 ALA A O 1
ATOM 3451 N N . ARG A 1 453 ? -10.906 -10.768 23.672 1.00 96.75 453 ARG A N 1
ATOM 3452 C CA . ARG A 1 453 ? -9.745 -11.236 24.435 1.00 96.75 453 ARG A CA 1
ATOM 3453 C C . ARG A 1 453 ? -9.511 -10.315 25.637 1.00 96.75 453 ARG A C 1
ATOM 3455 O O . ARG A 1 453 ? -9.737 -9.107 25.559 1.00 96.75 453 ARG A O 1
ATOM 3462 N N . ALA A 1 454 ? -9.092 -10.885 26.763 1.00 93.25 454 ALA A N 1
ATOM 3463 C CA . ALA A 1 454 ? -8.832 -10.125 27.984 1.00 93.25 454 ALA A CA 1
ATOM 3464 C C . ALA A 1 454 ? -7.511 -9.340 27.888 1.00 93.25 454 ALA A C 1
ATOM 3466 O O . ALA A 1 454 ? -6.464 -9.913 27.587 1.00 93.25 454 ALA A O 1
ATOM 3467 N N . GLY A 1 455 ? -7.547 -8.038 28.178 1.00 90.62 455 GLY A N 1
ATOM 3468 C CA . GLY A 1 455 ? -6.384 -7.150 28.194 1.00 90.62 455 GLY A CA 1
ATOM 3469 C C . GLY A 1 455 ? -5.892 -6.770 26.799 1.00 90.62 455 GLY A C 1
ATOM 3470 O O . GLY A 1 455 ? -6.062 -5.635 26.362 1.00 90.62 455 GLY A O 1
ATOM 3471 N N . THR A 1 456 ? -5.268 -7.714 26.096 1.00 90.19 456 THR A N 1
ATOM 3472 C CA . THR A 1 456 ? -4.585 -7.476 24.816 1.00 90.19 456 THR A CA 1
ATOM 3473 C C . THR A 1 456 ? -5.084 -8.409 23.718 1.00 90.19 456 THR A C 1
ATOM 3475 O O . THR A 1 456 ? -5.792 -9.388 23.964 1.00 90.19 456 THR A O 1
ATOM 3478 N N . SER A 1 457 ? -4.651 -8.154 22.481 1.00 84.88 457 SER A N 1
ATOM 3479 C CA . SER A 1 457 ? -4.894 -9.060 21.359 1.00 84.88 457 SER A CA 1
ATOM 3480 C C . SER A 1 457 ? -4.244 -10.434 21.540 1.00 84.88 457 SER A C 1
ATOM 3482 O O . SER A 1 457 ? -4.642 -11.360 20.860 1.00 84.88 457 SER A O 1
ATOM 3484 N N . SER A 1 458 ? -3.284 -10.633 22.440 1.00 86.94 458 SER A N 1
ATOM 3485 C CA . SER A 1 458 ? -2.722 -11.960 22.742 1.00 86.94 458 SER A CA 1
ATOM 3486 C C . SER A 1 458 ? -3.336 -12.614 23.984 1.00 86.94 458 SER A C 1
ATOM 3488 O O . SER A 1 458 ? -2.911 -13.705 24.364 1.00 86.94 458 SER A O 1
ATOM 3490 N N . GLY A 1 459 ? -4.313 -11.958 24.616 1.00 91.25 459 GLY A N 1
ATOM 3491 C CA . GLY A 1 459 ? -4.984 -12.445 25.814 1.00 91.25 459 GLY A CA 1
ATOM 3492 C C . GLY A 1 459 ? -5.874 -13.664 25.579 1.00 91.25 459 GLY A C 1
ATOM 3493 O O . GLY A 1 459 ? -6.149 -14.069 24.447 1.00 91.25 459 GLY A O 1
ATOM 3494 N N . SER A 1 460 ? -6.357 -14.248 26.676 1.00 94.56 460 SER A N 1
ATOM 3495 C CA . SER A 1 460 ? -7.309 -15.357 26.628 1.00 94.56 460 SER A CA 1
ATOM 3496 C C . SER A 1 460 ? -8.660 -14.904 26.071 1.00 94.56 460 SER A C 1
ATOM 3498 O O . SER A 1 460 ? -9.136 -13.804 26.363 1.00 94.56 460 SER A O 1
ATOM 3500 N N . VAL A 1 461 ? -9.289 -15.768 25.271 1.00 96.88 461 VAL A N 1
ATOM 3501 C CA . VAL A 1 461 ? -10.623 -15.518 24.713 1.00 96.88 461 VAL A CA 1
ATOM 3502 C C . VAL A 1 461 ? -11.661 -15.487 25.837 1.00 96.88 461 VAL A C 1
ATOM 3504 O O . VAL A 1 461 ? -11.748 -16.408 26.650 1.00 96.88 461 VAL A O 1
ATOM 3507 N N . ILE A 1 462 ? -12.489 -14.446 25.855 1.00 96.50 462 ILE A N 1
ATOM 3508 C CA . ILE A 1 462 ? -13.628 -14.292 26.760 1.00 96.50 462 ILE A CA 1
ATOM 3509 C C . ILE A 1 462 ? -14.800 -15.074 26.160 1.00 96.50 462 ILE A C 1
ATOM 3511 O O . ILE A 1 462 ? -15.655 -14.519 25.472 1.00 96.50 462 ILE A O 1
ATOM 3515 N N . GLY A 1 463 ? -14.834 -16.385 26.409 1.00 95.00 463 GLY A N 1
ATOM 3516 C CA . GLY A 1 463 ? -15.805 -17.303 25.793 1.00 95.00 463 GLY A CA 1
ATOM 3517 C C . GLY A 1 463 ? -17.280 -16.996 26.089 1.00 95.00 463 GLY A C 1
ATOM 3518 O O . GLY A 1 463 ? -18.155 -17.487 25.385 1.00 95.00 463 GLY A O 1
ATOM 3519 N N . ALA A 1 464 ? -17.566 -16.164 27.096 1.00 96.12 464 ALA A N 1
ATOM 3520 C CA . ALA A 1 464 ? -18.921 -15.705 27.396 1.00 96.12 464 ALA A CA 1
ATOM 3521 C C . ALA A 1 464 ? -19.480 -14.728 26.344 1.00 96.12 464 ALA A C 1
ATOM 3523 O O . ALA A 1 464 ? -20.696 -14.618 26.208 1.00 96.12 464 ALA A O 1
ATOM 3524 N N . LEU A 1 465 ? -18.618 -14.021 25.604 1.00 96.38 465 LEU A N 1
ATOM 3525 C CA . LEU A 1 465 ? -19.018 -13.111 24.530 1.00 96.38 465 LEU A CA 1
ATOM 3526 C C . LEU A 1 465 ? -19.043 -13.869 23.197 1.00 96.38 465 LEU A C 1
ATOM 3528 O O . LEU A 1 465 ? -18.045 -13.935 22.481 1.00 96.38 465 LEU A O 1
ATOM 3532 N N . VAL A 1 466 ? -20.204 -14.435 22.865 1.00 96.94 466 VAL A N 1
ATOM 3533 C CA . VAL A 1 466 ? -20.435 -15.112 21.582 1.00 96.94 466 VAL A CA 1
ATOM 3534 C C . VAL A 1 466 ? -20.935 -14.093 20.563 1.00 96.94 466 VAL A C 1
ATOM 3536 O O . VAL A 1 466 ? -22.069 -13.624 20.649 1.00 96.94 466 VAL A O 1
ATOM 3539 N N . PHE A 1 467 ? -20.082 -13.734 19.606 1.00 97.81 467 PHE A N 1
ATOM 3540 C CA . PHE A 1 467 ? -20.413 -12.735 18.595 1.00 97.81 467 PHE A CA 1
ATOM 3541 C C . PHE A 1 467 ? -21.218 -13.322 17.441 1.00 97.81 467 PHE A C 1
ATOM 3543 O O . PHE A 1 467 ? -20.885 -14.371 16.890 1.00 97.81 467 PHE A O 1
ATOM 3550 N N . GLN A 1 468 ? -22.230 -12.572 17.021 1.00 95.94 468 GLN A N 1
ATOM 3551 C CA . GLN A 1 468 ? -22.852 -12.708 15.709 1.00 95.94 468 GLN A CA 1
ATOM 3552 C C . GLN A 1 468 ? -22.449 -11.512 14.854 1.00 95.94 468 GLN A C 1
ATOM 3554 O O . GLN A 1 468 ? -22.269 -10.412 15.382 1.00 95.94 468 GLN A O 1
ATOM 3559 N N . HIS A 1 469 ? -22.317 -11.719 13.545 1.00 97.56 469 HIS A N 1
ATOM 3560 C CA . HIS A 1 469 ? -22.121 -10.634 12.594 1.00 97.56 469 HIS A CA 1
ATOM 3561 C C . HIS A 1 469 ? -23.045 -10.781 11.389 1.00 97.56 469 HIS A C 1
ATOM 3563 O O . HIS A 1 469 ? -23.403 -11.891 10.994 1.00 97.56 469 HIS A O 1
ATOM 3569 N N . ASP A 1 470 ? -23.424 -9.655 10.800 1.00 97.19 470 ASP A N 1
ATOM 3570 C CA . ASP A 1 470 ? -24.271 -9.611 9.615 1.00 97.19 470 ASP A CA 1
ATOM 3571 C C . ASP A 1 470 ? -23.442 -9.557 8.314 1.00 97.19 470 ASP A C 1
ATOM 3573 O O . ASP A 1 470 ? -22.207 -9.644 8.314 1.00 97.19 470 ASP A O 1
ATOM 3577 N N . ALA A 1 471 ? -24.130 -9.398 7.179 1.00 96.44 471 ALA A N 1
ATOM 3578 C CA . ALA A 1 471 ? -23.501 -9.227 5.869 1.00 96.44 471 ALA A CA 1
ATOM 3579 C C . ALA A 1 471 ? -22.729 -7.898 5.740 1.00 96.44 471 ALA A C 1
ATOM 3581 O O . ALA A 1 471 ? -21.780 -7.805 4.961 1.00 96.44 471 ALA A O 1
ATOM 3582 N N . SER A 1 472 ? -23.103 -6.871 6.509 1.00 94.75 472 SER A N 1
ATOM 3583 C CA . SER A 1 472 ? -22.476 -5.545 6.487 1.00 94.75 472 SER A CA 1
ATOM 3584 C C . SER A 1 472 ? -21.173 -5.457 7.296 1.00 94.75 472 SER A C 1
ATOM 3586 O O . SER A 1 472 ? -20.477 -4.433 7.240 1.00 94.75 472 SER A O 1
ATOM 3588 N N . GLY A 1 473 ? -20.843 -6.532 8.022 1.00 96.56 473 GLY A N 1
ATOM 3589 C CA . GLY A 1 473 ? -19.712 -6.621 8.940 1.00 96.56 473 GLY A CA 1
ATOM 3590 C C . GLY A 1 473 ? -20.007 -6.071 10.334 1.00 96.56 473 GLY A C 1
ATOM 3591 O O . GLY A 1 473 ? -19.081 -5.958 11.139 1.00 96.56 473 GLY A O 1
ATOM 3592 N N . GLN A 1 474 ? -21.255 -5.694 10.618 1.00 97.81 474 GLN A N 1
ATOM 3593 C CA . GLN A 1 474 ? -21.676 -5.276 11.947 1.00 97.81 474 GLN A CA 1
ATOM 3594 C C . GLN A 1 474 ? -21.750 -6.502 12.847 1.00 97.81 474 GLN A C 1
ATOM 3596 O O . GLN A 1 474 ? -22.302 -7.527 12.454 1.00 97.81 474 GLN A O 1
ATOM 3601 N N . PHE A 1 475 ? -21.189 -6.397 14.047 1.00 98.25 475 PHE A N 1
ATOM 3602 C CA . PHE A 1 475 ? -21.135 -7.487 15.006 1.00 98.25 475 PHE A CA 1
ATOM 3603 C C . PHE A 1 475 ? -21.586 -7.043 16.393 1.00 98.25 475 PHE A C 1
ATOM 3605 O O . PHE A 1 475 ? -21.432 -5.882 16.780 1.00 98.25 475 PHE A O 1
ATOM 3612 N N . SER A 1 476 ? -22.120 -7.991 17.160 1.00 97.62 476 SER A N 1
ATOM 3613 C CA . SER A 1 476 ? -22.443 -7.781 18.569 1.00 97.62 476 SER A CA 1
ATOM 3614 C C . SER A 1 476 ? -22.391 -9.082 19.365 1.00 97.62 476 SER A C 1
ATOM 3616 O O . SER A 1 476 ? -22.620 -10.162 18.818 1.00 97.62 476 SER A O 1
ATOM 3618 N N . ALA A 1 477 ? -22.077 -8.963 20.651 1.00 97.56 477 ALA A N 1
ATOM 3619 C CA . ALA A 1 477 ? -22.169 -10.025 21.642 1.00 97.56 477 ALA A CA 1
ATOM 3620 C C . ALA A 1 477 ? -22.706 -9.454 22.953 1.00 97.56 477 ALA A C 1
ATOM 3622 O O . ALA A 1 477 ? -22.330 -8.350 23.355 1.00 97.56 477 ALA A O 1
ATOM 3623 N N . THR A 1 478 ? -23.522 -10.237 23.652 1.00 96.00 478 THR A N 1
ATOM 3624 C CA . THR A 1 478 ? -24.023 -9.902 24.986 1.00 96.00 478 THR A CA 1
ATOM 3625 C C . THR A 1 478 ? -23.693 -11.037 25.942 1.00 96.00 478 THR A C 1
ATOM 3627 O O . THR A 1 478 ? -23.900 -12.205 25.622 1.00 96.00 478 THR A O 1
ATOM 3630 N N . ALA A 1 479 ? -23.186 -10.695 27.123 1.00 96.38 479 ALA A N 1
ATOM 3631 C CA . ALA A 1 479 ? -22.838 -11.645 28.173 1.00 96.38 479 ALA A CA 1
ATOM 3632 C C . ALA A 1 479 ? -23.275 -11.132 29.549 1.00 96.38 479 ALA A C 1
ATOM 3634 O O . ALA A 1 479 ? -23.578 -9.950 29.728 1.00 96.38 479 ALA A O 1
ATOM 3635 N N . SER A 1 480 ? -23.266 -12.016 30.550 1.00 94.38 480 SER A N 1
ATOM 3636 C CA . SER A 1 480 ? -23.367 -11.591 31.949 1.00 94.38 480 SER A CA 1
ATOM 3637 C C . SER A 1 480 ? -22.198 -10.669 32.296 1.00 94.38 480 SER A C 1
ATOM 3639 O O . SER A 1 480 ? -21.047 -10.973 31.978 1.00 94.38 480 SER A O 1
ATOM 3641 N N . ALA A 1 481 ? -22.473 -9.566 32.996 1.00 90.31 481 ALA A N 1
ATOM 3642 C CA . ALA A 1 481 ? -21.440 -8.623 33.407 1.00 90.31 481 ALA A CA 1
ATOM 3643 C C . ALA A 1 481 ? -20.350 -9.292 34.258 1.00 90.31 481 ALA A C 1
ATOM 3645 O O . ALA A 1 481 ? -19.181 -8.949 34.110 1.00 90.31 481 ALA A O 1
ATOM 3646 N N . ALA A 1 482 ? -20.703 -10.275 35.092 1.00 90.44 482 ALA A N 1
ATOM 3647 C CA . ALA A 1 482 ? -19.750 -11.016 35.921 1.00 90.44 482 ALA A CA 1
ATOM 3648 C C . ALA A 1 482 ? -18.801 -11.916 35.106 1.00 90.44 482 ALA A C 1
ATOM 3650 O O . ALA A 1 482 ? -17.715 -12.240 35.571 1.00 90.44 482 ALA A O 1
ATOM 3651 N N . ALA A 1 483 ? -19.195 -12.304 33.890 1.00 92.44 483 ALA A N 1
ATOM 3652 C CA . ALA A 1 483 ? -18.409 -13.178 33.022 1.00 92.44 483 ALA A CA 1
ATOM 3653 C C . ALA A 1 483 ? -17.404 -12.419 32.134 1.00 92.44 483 ALA A C 1
ATOM 3655 O O . ALA A 1 483 ? -16.580 -13.043 31.467 1.00 92.44 483 ALA A O 1
ATOM 3656 N N . VAL A 1 484 ? -17.468 -11.083 32.109 1.00 91.94 484 VAL A N 1
ATOM 3657 C CA . VAL A 1 484 ? -16.530 -10.227 31.370 1.00 91.94 484 VAL A CA 1
ATOM 3658 C C . VAL A 1 484 ? -15.563 -9.585 32.373 1.00 91.94 484 VAL A C 1
ATOM 3660 O O . VAL A 1 484 ? -16.034 -8.896 33.282 1.00 91.94 484 VAL A O 1
ATOM 3663 N N . PRO A 1 485 ? -14.238 -9.769 32.248 1.00 89.31 485 PRO A N 1
ATOM 3664 C CA . PRO A 1 485 ? -13.270 -9.168 33.166 1.00 89.31 485 PRO A CA 1
ATOM 3665 C C . PRO A 1 485 ? -13.336 -7.635 33.131 1.00 89.31 485 PRO A C 1
ATOM 3667 O O . PRO A 1 485 ? -13.676 -7.045 32.105 1.00 89.31 485 PRO A O 1
ATOM 3670 N N . THR A 1 486 ? -13.052 -6.993 34.264 1.00 85.81 486 THR A N 1
ATOM 3671 C CA . THR A 1 486 ? -12.856 -5.537 34.340 1.00 85.81 486 THR A CA 1
ATOM 3672 C C . THR A 1 486 ? -11.570 -5.129 33.617 1.00 85.81 486 THR A C 1
ATOM 3674 O O . THR A 1 486 ? -10.645 -5.931 33.480 1.00 85.81 486 THR A O 1
ATOM 3677 N N . GLY A 1 487 ? -11.514 -3.883 33.142 1.00 85.88 487 GLY A N 1
ATOM 3678 C CA . GLY A 1 487 ? -10.376 -3.352 32.388 1.00 85.88 487 GLY A CA 1
ATOM 3679 C C . GLY A 1 487 ? -10.523 -3.519 30.875 1.00 85.88 487 GLY A C 1
ATOM 3680 O O . GLY A 1 487 ? -11.634 -3.572 30.339 1.00 85.88 487 GLY A O 1
ATOM 3681 N N . THR A 1 488 ? -9.395 -3.552 30.169 1.00 90.50 488 THR A N 1
ATOM 3682 C CA . THR A 1 488 ? -9.365 -3.570 28.702 1.00 90.50 488 THR A CA 1
ATOM 3683 C C . THR A 1 488 ? -9.885 -4.889 28.139 1.00 90.50 488 THR A C 1
ATOM 3685 O O . THR A 1 488 ? -9.418 -5.974 28.484 1.00 90.50 488 THR A O 1
ATOM 3688 N N . VAL A 1 489 ? -10.830 -4.791 27.210 1.00 92.81 489 VAL A N 1
ATOM 3689 C CA . VAL A 1 489 ? -11.331 -5.887 26.386 1.00 92.81 489 VAL A CA 1
ATOM 3690 C C . VAL A 1 489 ? -10.903 -5.615 24.948 1.00 92.81 489 VAL A C 1
ATOM 3692 O O . VAL A 1 489 ? -11.357 -4.656 24.321 1.00 92.81 489 VAL A O 1
ATOM 3695 N N . ALA A 1 490 ? -10.018 -6.457 24.419 1.00 94.88 490 ALA A N 1
ATOM 3696 C CA . ALA A 1 490 ? -9.600 -6.396 23.027 1.00 94.88 490 ALA A CA 1
ATOM 3697 C C . ALA A 1 490 ? -10.608 -7.158 22.163 1.00 94.88 490 ALA A C 1
ATOM 3699 O O . ALA A 1 490 ? -10.835 -8.346 22.371 1.00 94.88 490 ALA A O 1
ATOM 3700 N N . VAL A 1 491 ? -11.206 -6.496 21.181 1.00 97.25 491 VAL A N 1
ATOM 3701 C CA . VAL A 1 491 ? -12.055 -7.133 20.175 1.00 97.25 491 VAL A CA 1
ATOM 3702 C C . VAL A 1 491 ? -11.222 -7.429 18.940 1.00 97.25 491 VAL A C 1
ATOM 3704 O O . VAL A 1 491 ? -10.543 -6.555 18.398 1.00 97.25 491 VAL A O 1
ATOM 3707 N N . VAL A 1 492 ? -11.284 -8.686 18.512 1.00 97.75 492 VAL A N 1
ATOM 3708 C CA . VAL A 1 492 ? -10.518 -9.231 17.398 1.00 97.75 492 VAL A CA 1
ATOM 3709 C C . VAL A 1 492 ? -11.485 -9.748 16.343 1.00 97.75 492 VAL A C 1
ATOM 3711 O O . VAL A 1 492 ? -12.226 -10.705 16.571 1.00 97.75 492 VAL A O 1
ATOM 3714 N N . VAL A 1 493 ? -11.464 -9.129 15.165 1.00 98.19 493 VAL A N 1
ATOM 3715 C CA . VAL A 1 493 ? -12.144 -9.660 13.980 1.00 98.19 493 VAL A CA 1
ATOM 3716 C C . VAL A 1 493 ? -11.120 -10.460 13.189 1.00 98.19 493 VAL A C 1
ATOM 3718 O O . VAL A 1 493 ? -10.197 -9.888 12.614 1.00 98.19 493 VAL A O 1
ATOM 3721 N N . VAL A 1 494 ? -11.280 -11.780 13.152 1.00 97.50 494 VAL A N 1
ATOM 3722 C CA . VAL A 1 494 ? -10.414 -12.671 12.376 1.00 97.50 494 VAL A CA 1
ATOM 3723 C C . VAL A 1 494 ? -10.990 -12.807 10.974 1.00 97.50 494 VAL A C 1
ATOM 3725 O O . VAL A 1 494 ? -12.139 -13.218 10.799 1.00 97.50 494 VAL A O 1
ATOM 3728 N N . LEU A 1 495 ? -10.189 -12.473 9.971 1.00 97.94 495 LEU A N 1
ATOM 3729 C CA . LEU A 1 495 ? -10.557 -12.513 8.561 1.00 97.94 495 LEU A CA 1
ATOM 3730 C C . LEU A 1 495 ? -10.287 -13.894 7.951 1.00 97.94 495 LEU A C 1
ATOM 3732 O O . LEU A 1 495 ? -9.540 -14.711 8.495 1.00 97.94 495 LEU A O 1
ATOM 3736 N N . LYS A 1 496 ? -10.902 -14.185 6.800 1.00 97.38 496 LYS A N 1
ATOM 3737 C CA . LYS A 1 496 ? -10.740 -15.477 6.102 1.00 97.38 496 LYS A CA 1
ATOM 3738 C C . LYS A 1 496 ? -9.331 -15.722 5.563 1.00 97.38 496 LYS A C 1
ATOM 3740 O O . LYS A 1 496 ? -8.949 -16.875 5.360 1.00 97.38 496 LYS A O 1
ATOM 3745 N N . ASP A 1 497 ? -8.539 -14.669 5.389 1.00 95.38 497 ASP A N 1
ATOM 3746 C CA . ASP A 1 497 ? -7.107 -14.775 5.099 1.00 95.38 497 ASP A CA 1
ATOM 3747 C C . ASP A 1 497 ? -6.239 -15.065 6.335 1.00 95.38 497 ASP A C 1
ATOM 3749 O O . ASP A 1 497 ? -5.041 -15.318 6.201 1.00 95.38 497 ASP A O 1
ATOM 3753 N N . GLY A 1 498 ? -6.846 -15.105 7.525 1.00 95.00 498 GLY A N 1
ATOM 3754 C CA . GLY A 1 498 ? -6.194 -15.338 8.809 1.00 95.00 498 GLY A CA 1
ATOM 3755 C C . GLY A 1 498 ? -5.617 -14.090 9.473 1.00 95.00 498 GLY A C 1
ATOM 3756 O O . GLY A 1 498 ? -5.074 -14.223 10.568 1.00 95.00 498 GLY A O 1
ATOM 3757 N N . SER A 1 499 ? -5.734 -12.916 8.849 1.00 96.00 499 SER A N 1
ATOM 3758 C CA . SER A 1 499 ? -5.355 -11.652 9.477 1.00 96.00 499 SER A CA 1
ATOM 3759 C C . SER A 1 499 ? -6.390 -11.191 10.509 1.00 96.00 499 SER A C 1
ATOM 3761 O O . SER A 1 499 ? -7.515 -11.696 10.563 1.00 96.00 499 SER A O 1
ATOM 3763 N N . GLU A 1 500 ? -5.994 -10.257 11.369 1.00 96.12 500 GLU A N 1
ATOM 3764 C CA . GLU A 1 500 ? -6.772 -9.794 12.513 1.00 96.12 500 GLU A CA 1
ATOM 3765 C C . GLU A 1 500 ? -6.963 -8.271 12.451 1.00 96.12 500 GLU A C 1
ATOM 3767 O O . GLU A 1 500 ? -5.994 -7.514 12.377 1.00 96.12 500 GLU A O 1
ATOM 3772 N N . LEU A 1 501 ? -8.216 -7.807 12.526 1.00 96.25 501 LEU A N 1
ATOM 3773 C CA . LEU A 1 501 ? -8.520 -6.412 12.856 1.00 96.25 501 LEU A CA 1
ATOM 3774 C C . LEU A 1 501 ? -8.650 -6.299 14.371 1.00 96.25 501 LEU A C 1
ATOM 3776 O O . LEU A 1 501 ? -9.322 -7.121 14.997 1.00 96.25 501 LEU A O 1
ATOM 3780 N N . LEU A 1 502 ? -8.023 -5.278 14.946 1.00 93.81 502 LEU A N 1
ATOM 3781 C CA . LEU A 1 502 ? -7.904 -5.111 16.389 1.00 93.81 502 LEU A CA 1
ATOM 3782 C C . LEU A 1 502 ? -8.441 -3.747 16.812 1.00 93.81 502 LEU A C 1
ATOM 3784 O O . LEU A 1 502 ? -8.118 -2.729 16.204 1.00 93.81 502 LEU A O 1
ATOM 3788 N N . ALA A 1 503 ? -9.226 -3.734 17.882 1.00 92.69 503 ALA A N 1
ATOM 3789 C CA . ALA A 1 503 ? -9.585 -2.534 18.624 1.00 92.69 503 ALA A CA 1
ATOM 3790 C C . ALA A 1 503 ? -9.878 -2.914 20.077 1.00 92.69 503 ALA A C 1
ATOM 3792 O O . ALA A 1 503 ? -10.156 -4.074 20.378 1.00 92.69 503 ALA A O 1
ATOM 3793 N N . SER A 1 504 ? -9.805 -1.956 20.991 1.00 92.19 504 SER A N 1
ATOM 3794 C CA . SER A 1 504 ? -10.028 -2.198 22.415 1.00 92.19 504 SER A CA 1
ATOM 3795 C C . SER A 1 504 ? -11.086 -1.267 22.978 1.00 92.19 504 SER A C 1
ATOM 3797 O O . SER A 1 504 ? -11.200 -0.116 22.564 1.00 92.19 504 SER A O 1
ATOM 3799 N N . VAL A 1 505 ? -11.828 -1.770 23.956 1.00 89.38 505 VAL A N 1
ATOM 3800 C CA . VAL A 1 505 ? -12.769 -1.007 24.780 1.00 89.38 505 VAL A CA 1
ATOM 3801 C C . VAL A 1 505 ? -12.488 -1.293 26.239 1.00 89.38 505 VAL A C 1
ATOM 3803 O O . VAL A 1 505 ? -12.133 -2.412 26.598 1.00 89.38 505 VAL A O 1
ATOM 3806 N N . GLU A 1 506 ? -12.659 -0.296 27.094 1.00 85.19 506 GLU A N 1
ATOM 3807 C CA . GLU A 1 506 ? -12.561 -0.506 28.531 1.00 85.19 506 GLU A CA 1
ATOM 3808 C C . GLU A 1 506 ? -13.924 -0.882 29.096 1.00 85.19 506 GLU A C 1
ATOM 3810 O O . GLU A 1 506 ? -14.907 -0.148 28.965 1.00 85.19 506 GLU A O 1
ATOM 3815 N N . LYS A 1 507 ? -13.980 -2.022 29.785 1.00 78.69 507 LYS A N 1
ATOM 3816 C CA . LYS A 1 507 ? -15.034 -2.251 30.758 1.00 78.69 507 LYS A CA 1
ATOM 3817 C C . LYS A 1 507 ? -14.626 -1.514 32.024 1.00 78.69 507 LYS A C 1
ATOM 3819 O O . LYS A 1 507 ? -13.825 -2.027 32.811 1.00 78.69 507 LYS A O 1
ATOM 3824 N N . ALA A 1 508 ? -15.191 -0.325 32.210 1.00 64.31 508 ALA A N 1
ATOM 3825 C CA . ALA A 1 508 ? -15.055 0.394 33.463 1.00 64.31 508 ALA A CA 1
ATOM 3826 C C . ALA A 1 508 ? -15.438 -0.545 34.617 1.00 64.31 508 ALA A C 1
ATOM 3828 O O . ALA A 1 508 ? -16.499 -1.183 34.595 1.00 64.31 508 ALA A O 1
ATOM 3829 N N . SER A 1 509 ? -14.564 -0.644 35.620 1.00 46.00 509 SER A N 1
ATOM 3830 C CA . SER A 1 509 ? -15.030 -1.056 36.941 1.00 46.00 509 SER A CA 1
ATOM 3831 C C . SER A 1 509 ? -16.136 -0.069 37.345 1.00 46.00 509 SER A C 1
ATOM 3833 O O . SER A 1 509 ? -16.042 1.104 36.959 1.00 46.00 509 SER A O 1
ATOM 3835 N N . PRO A 1 510 ? -17.183 -0.475 38.090 1.00 44.00 510 PRO A N 1
ATOM 3836 C CA . PRO A 1 510 ? -17.913 0.497 38.898 1.00 44.00 510 PRO A CA 1
ATOM 3837 C C . PRO A 1 510 ? -16.832 1.291 39.628 1.00 44.00 510 PRO A C 1
ATOM 3839 O O . PRO A 1 510 ? -15.973 0.686 40.261 1.00 44.00 510 PRO A O 1
ATOM 3842 N N . SER A 1 511 ? -16.748 2.585 39.356 1.00 40.62 511 SER A N 1
ATOM 3843 C CA . SER A 1 511 ? -15.613 3.416 39.734 1.00 40.62 511 SER A CA 1
ATOM 3844 C C . SER A 1 511 ? -15.345 3.290 41.231 1.00 40.62 511 SER A C 1
ATOM 3846 O O . SER A 1 511 ? -16.132 3.788 42.028 1.00 40.62 511 SER A O 1
ATOM 3848 N N . ASP A 1 512 ? -14.252 2.622 41.598 1.00 36.50 512 ASP A N 1
ATOM 3849 C CA . ASP A 1 512 ? -13.695 2.696 42.943 1.00 36.50 512 ASP A CA 1
ATOM 3850 C C . ASP A 1 512 ? -12.822 3.958 42.983 1.00 36.50 512 ASP A C 1
ATOM 3852 O O . ASP A 1 512 ? -11.773 4.043 42.339 1.00 36.50 512 ASP A O 1
ATOM 3856 N N . PHE A 1 513 ? -13.325 4.986 43.666 1.00 42.66 513 PHE A N 1
ATOM 3857 C CA . PHE A 1 513 ? -12.643 6.254 43.903 1.00 42.66 513 PHE A CA 1
ATOM 3858 C C . PHE A 1 513 ? -11.783 6.162 45.167 1.00 42.66 513 PHE A C 1
ATOM 3860 O O . PHE A 1 513 ? -12.276 5.799 46.231 1.00 42.66 513 PHE A O 1
ATOM 3867 N N . ASP A 1 514 ? -10.504 6.538 45.067 1.00 38.75 514 ASP A N 1
ATOM 3868 C CA . ASP A 1 514 ? -9.521 6.222 46.117 1.00 38.75 514 ASP A CA 1
ATOM 3869 C C . ASP A 1 514 ? -9.099 7.416 47.008 1.00 38.75 514 ASP A C 1
ATOM 3871 O O . ASP A 1 514 ? -8.522 7.189 48.066 1.00 38.75 514 ASP A O 1
ATOM 3875 N N . ALA A 1 515 ? -9.360 8.687 46.641 1.00 44.66 515 ALA A N 1
ATOM 3876 C CA . ALA A 1 515 ? -9.247 9.844 47.563 1.00 44.66 515 ALA A CA 1
ATOM 3877 C C . ALA A 1 515 ? -9.615 11.205 46.935 1.00 44.66 515 ALA A C 1
ATOM 3879 O O . ALA A 1 515 ? -9.217 11.507 45.811 1.00 44.66 515 ALA A O 1
ATOM 3880 N N . VAL A 1 516 ? -10.228 12.080 47.745 1.00 47.38 516 VAL A N 1
ATOM 3881 C CA . VAL A 1 516 ? -10.301 13.542 47.549 1.00 47.38 516 VAL A CA 1
ATOM 3882 C C . VAL A 1 516 ? -9.221 14.217 48.403 1.00 47.38 516 VAL A C 1
ATOM 3884 O O . VAL A 1 516 ? -9.111 13.928 49.593 1.00 47.38 516 VAL A O 1
ATOM 3887 N N . ARG A 1 517 ? -8.433 15.140 47.832 1.00 51.94 517 ARG A N 1
ATOM 3888 C CA . ARG A 1 517 ? -7.540 16.026 48.605 1.00 51.94 517 ARG A CA 1
ATOM 3889 C C . ARG A 1 517 ? -8.183 17.400 48.757 1.00 51.94 517 ARG A C 1
ATOM 3891 O O . ARG A 1 517 ? -8.351 18.097 47.765 1.00 51.94 517 ARG A O 1
ATOM 3898 N N . VAL A 1 518 ? -8.511 17.786 49.991 1.00 54.59 518 VAL A N 1
ATOM 3899 C CA . VAL A 1 518 ? -8.979 19.140 50.323 1.00 54.59 518 VAL A CA 1
ATOM 3900 C C . VAL A 1 518 ? -7.843 19.905 50.994 1.00 54.59 518 VAL A C 1
ATOM 3902 O O . VAL A 1 518 ? -7.237 19.403 51.937 1.00 54.59 518 VAL A O 1
ATOM 3905 N N . PHE A 1 519 ? -7.526 21.101 50.496 1.00 53.06 519 PHE A N 1
ATOM 3906 C CA . PHE A 1 519 ? -6.271 21.777 50.837 1.00 53.06 519 PHE A CA 1
ATOM 3907 C C . PHE A 1 519 ? -6.277 22.615 52.116 1.00 53.06 519 PHE A C 1
ATOM 3909 O O . PHE A 1 519 ? -5.204 23.058 52.509 1.00 53.06 519 PHE A O 1
ATOM 3916 N N . GLU A 1 520 ? -7.407 22.816 52.802 1.00 53.06 520 GLU A N 1
ATOM 3917 C CA . GLU A 1 520 ? -7.408 23.810 53.889 1.00 53.06 520 GLU A CA 1
ATOM 3918 C C . GLU A 1 520 ? -8.024 23.374 55.224 1.00 53.06 520 GLU A C 1
ATOM 3920 O O . GLU A 1 520 ? -7.602 23.914 56.244 1.00 53.06 520 GLU A O 1
ATOM 3925 N N . GLN A 1 521 ? -8.950 22.403 55.298 1.00 63.03 521 GLN A N 1
ATOM 3926 C CA . GLN A 1 521 ? -9.622 22.003 56.559 1.00 63.03 521 GLN A CA 1
ATOM 3927 C C . GLN A 1 521 ? -10.140 20.549 56.503 1.00 63.03 521 GLN A C 1
ATOM 3929 O O . GLN A 1 521 ? -10.218 19.991 55.408 1.00 63.03 521 GLN A O 1
ATOM 3934 N N . PRO A 1 522 ? -10.497 19.901 57.635 1.00 68.50 522 PRO A N 1
ATOM 3935 C CA . PRO A 1 522 ? -11.078 18.560 57.603 1.00 68.50 522 PRO A CA 1
ATOM 3936 C C . PRO A 1 522 ? -12.499 18.599 57.028 1.00 68.50 522 PRO A C 1
ATOM 3938 O O . PRO A 1 522 ? -13.418 19.153 57.631 1.00 68.50 522 PRO A O 1
ATOM 3941 N N . TRP A 1 523 ? -12.668 17.981 55.866 1.00 76.44 523 TRP A N 1
ATOM 3942 C CA . TRP A 1 523 ? -13.959 17.703 55.247 1.00 76.44 523 TRP A CA 1
ATOM 3943 C C . TRP A 1 523 ? -14.244 16.209 55.322 1.00 76.44 523 TRP A C 1
ATOM 3945 O O . TRP A 1 523 ? -13.340 15.393 55.148 1.00 76.44 523 TRP A O 1
ATOM 3955 N N . THR A 1 524 ? -15.504 15.848 55.540 1.00 79.62 524 THR A N 1
ATOM 3956 C CA . THR A 1 524 ? -15.978 14.476 55.351 1.00 79.62 524 THR A CA 1
ATOM 3957 C C . THR A 1 524 ? -16.538 14.372 53.946 1.00 79.62 524 THR A C 1
ATOM 3959 O O . THR A 1 524 ? -17.512 15.047 53.626 1.00 79.62 524 THR A O 1
ATOM 3962 N N . VAL A 1 525 ? -15.914 13.568 53.091 1.00 72.81 525 VAL A N 1
ATOM 3963 C CA . VAL A 1 525 ? -16.391 13.354 51.721 1.00 72.81 525 VAL A CA 1
ATOM 3964 C C . VAL A 1 525 ? -16.981 11.959 51.616 1.00 72.81 525 VAL A C 1
ATOM 3966 O O . VAL A 1 525 ? -16.356 10.985 52.025 1.00 72.81 525 VAL A O 1
ATOM 3969 N N . THR A 1 526 ? -18.193 11.874 51.082 1.00 77.25 526 THR A N 1
ATOM 3970 C CA . THR A 1 526 ? -18.908 10.627 50.824 1.00 77.25 526 THR A CA 1
ATOM 3971 C C . THR A 1 526 ? -19.358 10.586 49.372 1.00 77.25 526 THR A C 1
ATOM 3973 O O . THR A 1 526 ? -19.683 11.612 48.773 1.00 77.25 526 THR A O 1
ATOM 3976 N N . GLU A 1 527 ? -19.362 9.390 48.803 1.00 68.94 527 GLU A N 1
ATOM 3977 C CA . GLU A 1 527 ? -19.828 9.123 47.449 1.00 68.94 527 GLU A CA 1
ATOM 3978 C C . GLU A 1 527 ? -20.936 8.070 47.496 1.00 68.94 527 GLU A C 1
ATOM 3980 O O . GLU A 1 527 ? -20.895 7.140 48.308 1.00 68.94 527 GLU A O 1
ATOM 3985 N N . ASN A 1 528 ? -21.939 8.210 46.630 1.00 68.75 528 ASN A N 1
ATOM 3986 C CA . ASN A 1 528 ? -22.953 7.181 46.436 1.00 68.75 528 ASN A CA 1
ATOM 3987 C C . ASN A 1 528 ? -22.701 6.355 45.157 1.00 68.75 528 ASN A C 1
ATOM 3989 O O . ASN A 1 528 ? -21.974 6.756 44.255 1.00 68.75 528 ASN A O 1
ATOM 3993 N N . ARG A 1 529 ? -23.384 5.209 45.032 1.00 50.75 529 ARG A N 1
ATOM 3994 C CA . ARG A 1 529 ? -23.282 4.299 43.869 1.00 50.75 529 ARG A CA 1
ATOM 3995 C C . ARG A 1 529 ? -23.684 4.917 42.518 1.00 50.75 529 ARG A C 1
ATOM 3997 O O . ARG A 1 529 ? -23.551 4.256 41.494 1.00 50.75 529 ARG A O 1
ATOM 4004 N N . GLU A 1 530 ? -24.209 6.137 42.513 1.00 55.44 530 GLU A N 1
ATOM 4005 C CA . GLU A 1 530 ? -24.690 6.853 41.328 1.00 55.44 530 GLU A CA 1
ATOM 4006 C C . GLU A 1 530 ? -23.692 7.934 40.865 1.00 55.44 530 GLU A C 1
ATOM 4008 O O . GLU A 1 530 ? -24.002 8.700 39.953 1.00 55.44 530 GLU A O 1
ATOM 4013 N N . GLY A 1 531 ? -22.502 8.017 41.479 1.00 61.12 531 GLY A N 1
ATOM 4014 C CA . GLY A 1 531 ? -21.483 9.022 41.154 1.00 61.12 531 GLY A CA 1
ATOM 4015 C C . GLY A 1 531 ? -21.819 10.426 41.668 1.00 61.12 531 GLY A C 1
ATOM 4016 O O . GLY A 1 531 ? -21.284 11.424 41.171 1.00 61.12 531 GLY A O 1
ATOM 4017 N N . ARG A 1 532 ? -22.737 10.528 42.643 1.00 76.06 532 ARG A N 1
ATOM 4018 C CA . ARG A 1 532 ? -23.001 11.765 43.378 1.00 76.06 532 ARG A CA 1
ATOM 4019 C C . ARG A 1 532 ? -22.025 11.866 44.538 1.00 76.06 532 ARG A C 1
ATOM 4021 O O . ARG A 1 532 ? -21.956 10.990 45.401 1.00 76.06 532 ARG A O 1
ATOM 4028 N N . MET A 1 533 ? -21.333 12.990 44.568 1.00 78.88 533 MET A N 1
ATOM 4029 C CA . MET A 1 533 ? -20.380 13.354 45.597 1.00 78.88 533 MET A CA 1
ATOM 4030 C C . MET A 1 533 ? -21.050 14.265 46.618 1.00 78.88 533 MET A C 1
ATOM 4032 O O . MET A 1 533 ? -21.876 15.105 46.254 1.00 78.88 533 MET A O 1
ATOM 4036 N N . ARG A 1 534 ? -20.666 14.113 47.883 1.00 85.19 534 ARG A N 1
ATOM 4037 C CA . ARG A 1 534 ? -21.099 14.947 49.001 1.00 85.19 534 ARG A CA 1
ATOM 4038 C C . ARG A 1 534 ? -19.908 15.256 49.891 1.00 85.19 534 ARG A C 1
ATOM 4040 O O . ARG A 1 534 ? -19.328 14.351 50.480 1.00 85.19 534 ARG A O 1
ATOM 4047 N N . ALA A 1 535 ? -19.555 16.527 50.015 1.00 83.56 535 ALA A N 1
ATOM 4048 C CA . ALA A 1 535 ? -18.546 17.005 50.951 1.00 83.56 535 ALA A CA 1
ATOM 4049 C C . ALA A 1 535 ? -19.220 17.773 52.088 1.00 83.56 535 ALA A C 1
ATOM 4051 O O . ALA A 1 535 ? -20.031 18.662 51.847 1.00 83.56 535 ALA A O 1
ATOM 4052 N N . GLU A 1 536 ? -18.875 17.445 53.326 1.00 86.88 536 GLU A N 1
ATOM 4053 C CA . GLU A 1 536 ? -19.443 18.043 54.527 1.00 86.88 536 GLU A CA 1
ATOM 4054 C C . GLU A 1 536 ? -18.355 18.618 55.426 1.00 86.88 536 GLU A C 1
ATOM 4056 O O . GLU A 1 536 ? -17.326 17.988 55.670 1.00 86.88 536 GLU A O 1
ATOM 4061 N N . MET A 1 537 ? -18.606 19.804 55.968 1.00 85.56 537 MET A N 1
ATOM 4062 C CA . MET A 1 537 ? -17.808 20.381 57.043 1.00 85.56 537 MET A CA 1
ATOM 4063 C C . MET A 1 537 ? -18.723 20.965 58.114 1.00 85.56 537 MET A C 1
ATOM 4065 O O . MET A 1 537 ? -19.817 21.451 57.828 1.00 85.56 537 MET A O 1
ATOM 4069 N N . SER A 1 538 ? -18.261 20.944 59.360 1.00 85.62 538 SER A N 1
ATOM 4070 C CA . SER A 1 538 ? -18.933 21.599 60.477 1.00 85.62 538 SER A CA 1
ATOM 4071 C C . SER A 1 538 ? -17.906 22.293 61.360 1.00 85.62 538 SER A C 1
ATOM 4073 O O . SER A 1 538 ? -16.834 21.748 61.626 1.00 85.62 538 SER A O 1
ATOM 4075 N N . ARG A 1 539 ? -18.213 23.514 61.797 1.00 82.31 539 ARG A N 1
ATOM 4076 C CA . ARG A 1 539 ? -17.321 24.367 62.576 1.00 82.31 539 ARG A CA 1
ATOM 4077 C C . ARG A 1 539 ? -18.079 25.083 63.680 1.00 82.31 539 ARG A C 1
ATOM 4079 O O . ARG A 1 539 ? -19.152 25.631 63.452 1.00 82.31 539 ARG A O 1
ATOM 4086 N N . SER A 1 540 ? -17.458 25.146 64.850 1.00 83.06 540 SER A N 1
ATOM 4087 C CA . SER A 1 540 ? -17.931 25.919 65.997 1.00 83.06 540 SER A CA 1
ATOM 4088 C C . SER A 1 540 ? -16.918 27.014 66.331 1.00 83.06 540 SER A C 1
ATOM 4090 O O . SER A 1 540 ? -15.717 26.749 66.373 1.00 83.06 540 SER A O 1
ATOM 4092 N N . TYR A 1 541 ? -17.384 28.235 66.587 1.00 81.00 541 TYR A N 1
ATOM 4093 C CA . TYR A 1 541 ? -16.572 29.372 67.031 1.00 81.00 541 TYR A CA 1
ATOM 4094 C C . TYR A 1 541 ? -17.036 29.843 68.413 1.00 81.00 541 TYR A C 1
ATOM 4096 O O . TYR A 1 541 ? -18.203 29.661 68.766 1.00 81.00 541 TYR A O 1
ATOM 4104 N N . ASN A 1 542 ? -16.124 30.453 69.182 1.00 76.94 542 ASN A N 1
ATOM 4105 C CA . ASN A 1 542 ? -16.385 31.060 70.496 1.00 76.94 542 ASN A CA 1
ATOM 4106 C C . ASN A 1 542 ? -17.209 30.158 71.436 1.00 76.94 542 ASN A C 1
ATOM 4108 O O . ASN A 1 542 ? -18.297 30.527 71.864 1.00 76.94 542 ASN A O 1
ATOM 4112 N N . GLY A 1 543 ? -16.728 28.941 71.713 1.00 68.31 543 GLY A N 1
ATOM 4113 C CA . GLY A 1 543 ? -17.410 28.033 72.645 1.00 68.31 543 GLY A CA 1
ATOM 4114 C C . GLY A 1 543 ? -18.787 27.544 72.170 1.00 68.31 543 GLY A C 1
ATOM 4115 O O . GLY A 1 543 ? -19.638 27.265 73.003 1.00 68.31 543 GLY A O 1
ATOM 4116 N N . ALA A 1 544 ? -18.992 27.437 70.849 1.00 72.06 544 ALA A N 1
ATOM 4117 C CA . ALA A 1 544 ? -20.241 27.056 70.169 1.00 72.06 544 ALA A CA 1
ATOM 4118 C C . ALA A 1 544 ? -21.319 28.151 70.045 1.00 72.06 544 ALA A C 1
ATOM 4120 O O . ALA A 1 544 ? -22.404 27.867 69.537 1.00 72.06 544 ALA A O 1
ATOM 4121 N N . ALA A 1 545 ? -21.001 29.404 70.390 1.00 75.94 545 ALA A N 1
ATOM 4122 C CA . ALA A 1 545 ? -21.872 30.555 70.131 1.00 75.94 545 ALA A CA 1
ATOM 4123 C C . ALA A 1 545 ? -22.151 30.774 68.629 1.00 75.94 545 ALA A C 1
ATOM 4125 O O . ALA A 1 545 ? -23.191 31.308 68.258 1.00 75.94 545 ALA A O 1
ATOM 4126 N N . LEU A 1 546 ? -21.258 30.334 67.735 1.00 81.00 546 LEU A N 1
ATOM 4127 C CA . LEU A 1 546 ? -21.520 30.286 66.294 1.00 81.00 546 LEU A CA 1
ATOM 4128 C C . LEU A 1 546 ? -21.212 28.886 65.765 1.00 81.00 546 LEU A C 1
ATOM 4130 O O . LEU A 1 546 ? -20.077 28.431 65.873 1.00 81.00 546 LEU A O 1
ATOM 4134 N N . GLN A 1 547 ? -22.198 28.223 65.169 1.00 86.12 547 GLN A N 1
ATOM 4135 C CA . GLN A 1 547 ? -22.046 26.932 64.502 1.00 86.12 547 GLN A CA 1
ATOM 4136 C C . GLN A 1 547 ? -22.315 27.101 63.011 1.00 86.12 547 GLN A C 1
ATOM 4138 O O . GLN A 1 547 ? -23.329 27.669 62.620 1.00 86.12 547 GLN A O 1
ATOM 4143 N N . CYS A 1 548 ? -21.420 26.610 62.171 1.00 86.81 548 CYS A N 1
ATOM 4144 C CA . CYS A 1 548 ? -21.544 26.636 60.724 1.00 86.81 548 CYS A CA 1
ATOM 4145 C C . CYS A 1 548 ? -21.389 25.215 60.207 1.00 86.81 548 CYS A C 1
ATOM 4147 O O . CYS A 1 548 ? -20.371 24.587 60.468 1.00 86.81 548 CYS A O 1
ATOM 4149 N N . SER A 1 549 ? -22.368 24.721 59.464 1.00 88.12 549 SER A N 1
ATOM 4150 C CA . SER A 1 549 ? -22.240 23.476 58.710 1.00 88.12 549 SER A CA 1
ATOM 4151 C C . SER A 1 549 ? -22.461 23.753 57.235 1.00 88.12 549 SER A C 1
ATOM 4153 O O . SER A 1 549 ? -23.333 24.545 56.872 1.00 88.12 549 SER A O 1
ATOM 4155 N N . LEU A 1 550 ? -21.636 23.130 56.405 1.00 86.44 550 LEU A N 1
ATOM 4156 C CA . LEU A 1 550 ? -21.686 23.248 54.962 1.00 86.44 550 LEU A CA 1
ATOM 4157 C C . LEU A 1 550 ? -21.737 21.851 54.358 1.00 86.44 550 LEU A C 1
ATOM 4159 O O . LEU A 1 550 ? -20.951 20.981 54.731 1.00 86.44 550 LEU A O 1
ATOM 4163 N N . THR A 1 551 ? -22.621 21.681 53.386 1.00 88.81 551 THR A N 1
ATOM 4164 C CA . THR A 1 551 ? -22.689 20.508 52.525 1.00 88.81 551 THR A CA 1
ATOM 4165 C C . THR A 1 551 ? -22.551 20.961 51.079 1.00 88.81 551 THR A C 1
ATOM 4167 O O . THR A 1 551 ? -23.264 21.862 50.644 1.00 88.81 551 THR A O 1
ATOM 4170 N N . VAL A 1 552 ? -21.646 20.345 50.329 1.00 88.81 552 VAL A N 1
ATOM 4171 C CA . VAL A 1 552 ? -21.502 20.521 48.883 1.00 88.81 552 VAL A CA 1
ATOM 4172 C C . VAL A 1 552 ? -21.822 19.183 48.239 1.00 88.81 552 VAL A C 1
ATOM 4174 O O . VAL A 1 552 ? -21.044 18.243 48.358 1.00 88.81 552 VAL A O 1
ATOM 4177 N N . ASP A 1 553 ? -22.969 19.092 47.581 1.00 89.50 553 ASP A N 1
ATOM 4178 C CA . ASP A 1 553 ? -23.349 17.949 46.762 1.00 89.50 553 ASP A CA 1
ATOM 4179 C C . ASP A 1 553 ? -23.073 18.270 45.295 1.00 89.50 553 ASP A C 1
ATOM 4181 O O . ASP A 1 553 ? -23.442 19.342 44.822 1.00 89.50 553 ASP A O 1
ATOM 4185 N N . TRP A 1 554 ? -22.499 17.351 44.531 1.00 88.44 554 TRP A N 1
ATOM 4186 C CA . TRP A 1 554 ? -22.406 17.522 43.082 1.00 88.44 554 TRP A CA 1
ATOM 4187 C C . TRP A 1 554 ? -22.417 16.187 42.352 1.00 88.44 554 TRP A C 1
ATOM 4189 O O . TRP A 1 554 ? -22.188 15.129 42.931 1.00 88.44 554 TRP A O 1
ATOM 4199 N N . THR A 1 555 ? -22.737 16.225 41.065 1.00 81.88 555 THR A N 1
ATOM 4200 C CA . THR A 1 555 ? -22.702 15.050 40.189 1.00 81.88 555 THR A CA 1
ATOM 4201 C C . THR A 1 555 ? -21.786 15.347 39.022 1.00 81.88 555 THR A C 1
ATOM 4203 O O . THR A 1 555 ? -21.969 16.347 38.322 1.00 81.88 555 THR A O 1
ATOM 4206 N N . LEU A 1 556 ? -20.791 14.485 38.816 1.00 74.12 556 LEU A N 1
ATOM 4207 C CA . LEU A 1 556 ? -19.937 14.595 37.645 1.00 74.12 556 LEU A CA 1
ATOM 4208 C C . LEU A 1 556 ? -20.745 14.275 36.378 1.00 74.12 556 LEU A C 1
ATOM 4210 O O . LEU A 1 556 ? -21.447 13.263 36.339 1.00 74.12 556 LEU A O 1
ATOM 4214 N N . PRO A 1 557 ? -20.623 15.091 35.321 1.00 79.81 557 PRO A N 1
ATOM 4215 C CA . PRO A 1 557 ? -21.159 14.764 34.011 1.00 79.81 557 PRO A CA 1
ATOM 4216 C C . PRO A 1 557 ? -20.726 13.375 33.536 1.00 79.81 557 PRO A C 1
ATOM 4218 O O . PRO A 1 557 ? -19.537 13.056 33.457 1.00 79.81 557 PRO A O 1
ATOM 4221 N N . SER A 1 558 ? -21.711 12.549 33.187 1.00 75.81 558 SER A N 1
ATOM 4222 C CA . SER A 1 558 ? -21.484 11.224 32.608 1.00 75.81 558 SER A CA 1
ATOM 4223 C C . SER A 1 558 ? -21.267 11.279 31.091 1.00 75.81 558 SER A C 1
ATOM 4225 O O . SER A 1 558 ? -20.660 10.366 30.532 1.00 75.81 558 SER A O 1
ATOM 4227 N N . SER A 1 559 ? -21.699 12.369 30.444 1.00 79.38 559 SER A N 1
ATOM 4228 C CA . SER A 1 559 ? -21.570 12.631 29.007 1.00 79.38 559 SER A CA 1
ATOM 4229 C C . SER A 1 559 ? -21.191 14.091 28.726 1.00 79.38 559 SER A C 1
ATOM 4231 O O . SER A 1 559 ? -21.412 14.966 29.564 1.00 79.38 559 SER A O 1
ATOM 4233 N N . HIS A 1 560 ? -20.667 14.370 27.527 1.00 80.50 560 HIS A N 1
ATOM 4234 C CA . HIS A 1 560 ? -20.199 15.709 27.138 1.00 80.50 560 HIS A CA 1
ATOM 4235 C C . HIS A 1 560 ? -21.306 16.778 27.071 1.00 80.50 560 HIS A C 1
ATOM 4237 O O . HIS A 1 560 ? -21.004 17.963 27.163 1.00 80.50 560 HIS A O 1
ATOM 4243 N N . ASN A 1 561 ? -22.577 16.375 26.961 1.00 83.88 561 ASN A N 1
ATOM 4244 C CA . ASN A 1 561 ? -23.730 17.286 26.921 1.00 83.88 561 ASN A CA 1
ATOM 4245 C C . ASN A 1 561 ? -24.397 17.490 28.286 1.00 83.88 561 ASN A C 1
ATOM 4247 O O . ASN A 1 561 ? -25.365 18.243 28.393 1.00 83.88 561 ASN A O 1
ATOM 4251 N N . GLN A 1 562 ? -23.917 16.815 29.331 1.00 83.75 562 GLN A N 1
ATOM 4252 C CA . GLN A 1 562 ? -24.482 16.943 30.666 1.00 83.75 562 GLN A CA 1
ATOM 4253 C C . GLN A 1 562 ? -23.790 18.096 31.419 1.00 83.75 562 GLN A C 1
ATOM 4255 O O . GLN A 1 562 ? -22.568 18.082 31.556 1.00 83.75 562 GLN A O 1
ATOM 4260 N N . PRO A 1 563 ? -24.531 19.097 31.928 1.00 88.31 563 PRO A N 1
ATOM 4261 C CA . PRO A 1 563 ? -23.953 20.137 32.778 1.00 88.31 563 PRO A CA 1
ATOM 4262 C C . PRO A 1 563 ? -23.486 19.568 34.126 1.00 88.31 563 PRO A C 1
ATOM 4264 O O . PRO A 1 563 ? -24.078 18.621 34.649 1.00 88.31 563 PRO A O 1
ATOM 4267 N N . LEU A 1 564 ? -22.477 20.204 34.727 1.00 87.88 564 LEU A N 1
ATOM 4268 C CA . LEU A 1 564 ? -22.153 20.036 36.141 1.00 87.88 564 LEU A CA 1
ATOM 4269 C C . LEU A 1 564 ? -23.351 20.509 36.969 1.00 87.88 564 LEU A C 1
ATOM 4271 O O . LEU A 1 564 ? -23.740 21.675 36.885 1.00 87.88 564 LEU A O 1
ATOM 4275 N N . GLN A 1 565 ? -23.909 19.607 37.771 1.00 90.81 565 GLN A N 1
ATOM 4276 C CA . GLN A 1 565 ? -24.933 19.923 38.763 1.00 90.81 565 GLN A CA 1
ATOM 4277 C C . GLN A 1 565 ? -24.278 19.970 40.135 1.00 90.81 565 GLN A C 1
ATOM 4279 O O . GLN A 1 565 ? -23.651 18.993 40.547 1.00 90.81 565 GLN A O 1
ATOM 4284 N N . MET A 1 566 ? -24.425 21.089 40.837 1.00 91.81 566 MET A N 1
ATOM 4285 C CA . MET A 1 566 ? -23.871 21.285 42.173 1.00 91.81 566 MET A CA 1
ATOM 4286 C C . MET A 1 566 ? -24.885 21.986 43.073 1.00 91.81 566 MET A C 1
ATOM 4288 O O . MET A 1 566 ? -25.579 22.905 42.651 1.00 91.81 566 MET A O 1
ATOM 4292 N N . ARG A 1 567 ? -24.939 21.569 44.332 1.00 91.31 567 ARG A N 1
ATOM 4293 C CA . ARG A 1 567 ? -25.763 22.138 45.389 1.00 91.31 567 ARG A CA 1
ATOM 4294 C C . ARG A 1 567 ? -24.896 22.416 46.603 1.00 91.31 567 ARG A C 1
ATOM 4296 O O . ARG A 1 567 ? -24.273 21.512 47.144 1.00 91.31 567 ARG A O 1
ATOM 4303 N N . ILE A 1 568 ? -24.906 23.657 47.065 1.00 90.19 568 ILE A N 1
ATOM 4304 C CA . ILE A 1 568 ? -24.234 24.081 48.289 1.00 90.19 568 ILE A CA 1
ATOM 4305 C C . ILE A 1 568 ? -25.306 24.423 49.321 1.00 90.19 568 ILE A C 1
ATOM 4307 O O . ILE A 1 568 ? -26.131 25.301 49.081 1.00 90.19 568 ILE A O 1
ATOM 4311 N N . VAL A 1 569 ? -25.296 23.754 50.470 1.00 90.12 569 VAL A N 1
ATOM 4312 C CA . VAL A 1 569 ? -26.206 24.010 51.593 1.00 90.12 569 VAL A CA 1
ATOM 4313 C C . VAL A 1 569 ? -25.399 24.497 52.781 1.00 90.12 569 VAL A C 1
ATOM 4315 O O . VAL A 1 569 ? -24.534 23.784 53.280 1.00 90.12 569 VAL A O 1
ATOM 4318 N N . ARG A 1 570 ? -25.697 25.707 53.252 1.00 90.06 570 ARG A N 1
ATOM 4319 C CA . ARG A 1 570 ? -25.091 26.308 54.443 1.00 90.06 570 ARG A CA 1
ATOM 4320 C C . ARG A 1 570 ? -26.131 26.422 55.548 1.00 90.06 570 ARG A C 1
ATOM 4322 O O . ARG A 1 570 ? -27.130 27.121 55.390 1.00 90.06 570 ARG A O 1
ATOM 4329 N N . LEU A 1 571 ? -25.836 25.855 56.709 1.00 90.19 571 LEU A N 1
ATOM 4330 C CA . LEU A 1 571 ? -26.592 26.067 57.937 1.00 90.19 571 LEU A CA 1
ATOM 4331 C C . LEU A 1 571 ? -25.716 26.799 58.953 1.00 90.19 571 LEU A C 1
ATOM 4333 O O . LEU A 1 571 ? -24.755 26.237 59.478 1.00 90.19 571 LEU A O 1
ATOM 4337 N N . LEU A 1 572 ? -26.066 28.053 59.236 1.00 89.56 572 LEU A N 1
ATOM 4338 C CA . LEU A 1 572 ? -25.430 28.870 60.265 1.00 89.56 572 LEU A CA 1
ATOM 4339 C C . LEU A 1 572 ? -26.363 28.973 61.473 1.00 89.56 572 LEU A C 1
ATOM 4341 O O . LEU A 1 572 ? -27.525 29.328 61.312 1.00 89.56 572 LEU A O 1
ATOM 4345 N N . LYS A 1 573 ? -25.864 28.722 62.680 1.00 89.19 573 LYS A N 1
ATOM 4346 C CA . LYS A 1 573 ? -26.568 28.972 63.940 1.00 89.19 573 LYS A CA 1
ATOM 4347 C C . LYS A 1 573 ? -25.752 29.929 64.794 1.00 89.19 573 LYS A C 1
ATOM 4349 O O . LYS A 1 573 ? -24.549 29.738 64.940 1.00 89.19 573 LYS A O 1
ATOM 4354 N N . ARG A 1 574 ? -26.402 30.935 65.371 1.00 88.00 574 ARG A N 1
ATOM 4355 C CA . ARG A 1 574 ? -25.830 31.815 66.393 1.00 88.00 574 ARG A CA 1
ATOM 4356 C C . ARG A 1 574 ? -26.619 31.610 67.676 1.00 88.00 574 ARG A C 1
ATOM 4358 O O . ARG A 1 574 ? -27.841 31.713 67.641 1.00 88.00 574 ARG A O 1
ATOM 4365 N N . ASP A 1 575 ? -25.935 31.230 68.747 1.00 88.50 575 ASP A N 1
ATOM 4366 C CA . ASP A 1 575 ? -26.524 30.911 70.052 1.00 88.50 575 ASP A CA 1
ATOM 4367 C C . ASP A 1 575 ? -27.679 29.896 69.941 1.00 88.50 575 ASP A C 1
ATOM 4369 O O . ASP A 1 575 ? -28.743 30.037 70.536 1.00 88.50 575 ASP A O 1
ATOM 4373 N N . GLY A 1 576 ? -27.491 28.877 69.092 1.00 85.81 576 GLY A N 1
ATOM 4374 C CA . GLY A 1 576 ? -28.489 27.838 68.811 1.00 85.81 576 GLY A CA 1
ATOM 4375 C C . GLY A 1 576 ? -29.593 28.230 67.818 1.00 85.81 576 GLY A C 1
ATOM 4376 O O . GLY A 1 576 ? -30.302 27.347 67.335 1.00 85.81 576 GLY A O 1
ATOM 4377 N N . VAL A 1 577 ? -29.707 29.507 67.440 1.00 87.69 577 VAL A N 1
ATOM 4378 C CA . VAL A 1 577 ? -30.731 30.016 66.513 1.00 87.69 577 VAL A CA 1
ATOM 4379 C C . VAL A 1 577 ? -30.203 30.035 65.082 1.00 87.69 577 VAL A C 1
ATOM 4381 O O . VAL A 1 577 ? -29.198 30.693 64.796 1.00 87.69 577 VAL A O 1
ATOM 4384 N N . THR A 1 578 ? -30.894 29.351 64.166 1.00 87.19 578 THR A N 1
ATOM 4385 C CA . THR A 1 578 ? -30.566 29.368 62.732 1.00 87.19 578 THR A CA 1
ATOM 4386 C C . THR A 1 578 ? -30.623 30.794 62.185 1.00 87.19 578 THR A C 1
ATOM 4388 O O . THR A 1 578 ? -31.632 31.483 62.307 1.00 87.19 578 THR A O 1
ATOM 4391 N N . GLN A 1 579 ? -29.528 31.228 61.575 1.00 87.19 579 GLN A N 1
ATOM 4392 C CA . GLN A 1 579 ? -29.378 32.536 60.957 1.00 87.19 579 GLN A CA 1
ATOM 4393 C C . GLN A 1 579 ? -29.683 32.434 59.466 1.00 87.19 579 GLN A C 1
ATOM 4395 O O . GLN A 1 579 ? -29.140 31.571 58.774 1.00 87.19 579 GLN A O 1
ATOM 4400 N N . ASN A 1 580 ? -30.512 33.346 58.963 1.00 80.12 580 ASN A N 1
ATOM 4401 C CA . ASN A 1 580 ? -30.791 33.459 57.538 1.00 80.12 580 ASN A CA 1
ATOM 4402 C C . ASN A 1 580 ? -29.828 34.470 56.894 1.00 80.12 580 ASN A C 1
ATOM 4404 O O . ASN A 1 580 ? -30.196 35.608 56.622 1.00 80.12 580 ASN A O 1
ATOM 4408 N N . ASP A 1 581 ? -28.569 34.061 56.729 1.00 79.38 581 ASP A N 1
ATOM 4409 C CA . ASP A 1 581 ? -27.491 34.894 56.186 1.00 79.38 581 ASP A CA 1
ATOM 4410 C C . ASP A 1 581 ? -27.053 34.410 54.795 1.00 79.38 581 ASP A C 1
ATOM 4412 O O . ASP A 1 581 ? -26.942 33.209 54.532 1.00 79.38 581 ASP A O 1
ATOM 4416 N N . THR A 1 582 ? -26.789 35.340 53.884 1.00 78.94 582 THR A N 1
ATOM 4417 C CA . THR A 1 582 ? -26.435 35.013 52.500 1.00 78.94 582 THR A CA 1
ATOM 4418 C C . THR A 1 582 ? -24.944 34.738 52.350 1.00 78.94 582 THR A C 1
ATOM 4420 O O . THR A 1 582 ? -24.118 35.376 52.991 1.00 78.94 582 THR A O 1
ATOM 4423 N N . PHE A 1 583 ? -24.593 33.815 51.460 1.00 87.00 583 PHE A N 1
ATOM 4424 C CA . PHE A 1 583 ? -23.224 33.614 50.983 1.00 87.00 583 PHE A CA 1
ATOM 4425 C C . PHE A 1 583 ? -23.204 33.719 49.454 1.00 87.00 583 PHE A C 1
ATOM 4427 O O . PHE A 1 583 ? -24.260 33.663 48.814 1.00 87.00 583 PHE A O 1
ATOM 4434 N N . PHE A 1 584 ? -22.028 33.914 48.861 1.00 85.31 584 PHE A N 1
ATOM 4435 C CA . PHE A 1 584 ? -21.888 34.134 47.418 1.00 85.31 584 PHE A CA 1
ATOM 4436 C C . PHE A 1 584 ? -20.815 33.220 46.841 1.00 85.31 584 PHE A C 1
ATOM 4438 O O . PHE A 1 584 ? -19.675 33.253 47.293 1.00 85.31 584 PHE A O 1
ATOM 4445 N N . LEU A 1 585 ? -21.177 32.419 45.837 1.00 87.44 585 LEU A N 1
ATOM 4446 C CA . LEU A 1 585 ? -20.207 31.710 45.008 1.00 87.44 585 LEU A CA 1
ATOM 4447 C C . LEU A 1 585 ? -19.569 32.740 44.070 1.00 87.44 585 LEU A C 1
ATOM 4449 O O . LEU A 1 585 ? -20.250 33.259 43.191 1.00 87.44 585 LEU A O 1
ATOM 4453 N N . LYS A 1 586 ? -18.299 33.072 44.305 1.00 89.44 586 LYS A N 1
ATOM 4454 C CA . LYS A 1 586 ? -17.566 34.112 43.571 1.00 89.44 586 LYS A CA 1
ATOM 4455 C C . LYS A 1 586 ? -16.868 33.589 42.340 1.00 89.44 586 LYS A C 1
ATOM 4457 O O . LYS A 1 586 ? -16.786 34.277 41.329 1.00 89.44 586 LYS A O 1
ATOM 4462 N N . TYR A 1 587 ? -16.330 32.385 42.443 1.00 90.56 587 TYR A N 1
ATOM 4463 C CA . TYR A 1 587 ? -15.575 31.796 41.359 1.00 90.56 587 TYR A CA 1
ATOM 4464 C C . TYR A 1 587 ? -15.761 30.289 41.344 1.00 90.56 587 TYR A C 1
ATOM 4466 O O . TYR A 1 587 ? -15.831 29.642 42.389 1.00 90.56 587 TYR A O 1
ATOM 4474 N N . LEU A 1 588 ? -15.835 29.751 40.137 1.00 91.50 588 LEU A N 1
ATOM 4475 C CA . LEU A 1 588 ? -15.874 28.334 39.839 1.00 91.50 588 LEU A CA 1
ATOM 4476 C C . LEU A 1 588 ? -14.867 28.079 38.724 1.00 91.50 588 LEU A C 1
ATOM 4478 O O . LEU A 1 588 ? -14.993 28.673 37.659 1.00 91.50 588 LEU A O 1
ATOM 4482 N N . SER A 1 589 ? -13.928 27.167 38.940 1.00 91.31 589 SER A N 1
ATOM 4483 C CA . SER A 1 589 ? -13.135 26.568 37.870 1.00 91.31 589 SER A CA 1
ATOM 4484 C C . SER A 1 589 ? -13.464 25.088 37.802 1.00 91.31 589 SER A C 1
ATOM 4486 O O . SER A 1 589 ? -13.453 24.383 38.815 1.00 91.31 589 SER A O 1
ATOM 4488 N N . TYR A 1 590 ? -13.821 24.625 36.611 1.00 89.75 590 TYR A N 1
ATOM 4489 C CA . TYR A 1 590 ? -14.206 23.245 36.375 1.00 89.75 590 TYR A CA 1
ATOM 4490 C C . TYR A 1 590 ? -13.438 22.683 35.188 1.00 89.75 590 TYR A C 1
ATOM 4492 O O . TYR A 1 590 ? -13.401 23.294 34.119 1.00 89.75 590 TYR A O 1
ATOM 4500 N N . MET A 1 591 ? -12.886 21.487 35.374 1.00 88.25 591 MET A N 1
ATOM 4501 C CA . MET A 1 591 ? -12.318 20.662 34.318 1.00 88.25 591 MET A CA 1
ATOM 4502 C C . MET A 1 591 ? -12.902 19.254 34.414 1.00 88.25 591 MET A C 1
ATOM 4504 O O . MET A 1 591 ? -12.731 18.560 35.420 1.00 88.25 591 MET A O 1
ATOM 4508 N N . SER A 1 592 ? -13.601 18.824 33.365 1.00 83.81 592 SER A N 1
ATOM 4509 C CA . SER A 1 592 ? -14.171 17.482 33.292 1.00 83.81 592 SER A CA 1
ATOM 4510 C C . SER A 1 592 ? -13.111 16.421 33.007 1.00 83.81 592 SER A C 1
ATOM 4512 O O . SER A 1 592 ? -11.998 16.704 32.556 1.00 83.81 592 SER A O 1
ATOM 4514 N N . ARG A 1 593 ? -13.508 15.156 33.170 1.00 80.31 593 ARG A N 1
ATOM 4515 C CA . ARG A 1 593 ? -12.799 14.039 32.538 1.00 80.31 593 ARG A CA 1
ATOM 4516 C C . ARG A 1 593 ? -12.826 14.178 31.017 1.00 80.31 593 ARG A C 1
ATOM 4518 O O . ARG A 1 593 ? -13.744 14.796 30.468 1.00 80.31 593 ARG A O 1
ATOM 4525 N N . VAL A 1 594 ? -11.847 13.573 30.358 1.00 77.69 594 VAL A N 1
ATOM 4526 C CA . VAL A 1 594 ? -11.866 13.393 28.906 1.00 77.69 594 VAL A CA 1
ATOM 4527 C C . VAL A 1 594 ? -12.995 12.418 28.565 1.00 77.69 594 VAL A C 1
ATOM 4529 O O . VAL A 1 594 ? -13.102 11.347 29.159 1.00 77.69 594 VAL A O 1
ATOM 4532 N N . MET A 1 595 ? -13.883 12.807 27.654 1.00 78.75 595 MET A N 1
ATOM 4533 C CA . MET A 1 595 ? -15.054 12.026 27.254 1.00 78.75 595 MET A CA 1
ATOM 4534 C C . MET A 1 595 ? -15.086 11.848 25.733 1.00 78.75 595 MET A C 1
ATOM 4536 O O . MET A 1 595 ? -14.681 12.757 25.006 1.00 78.75 595 MET A O 1
ATOM 4540 N N . PRO A 1 596 ? -15.582 10.708 25.225 1.00 75.62 596 PRO A N 1
ATOM 4541 C CA . PRO A 1 596 ? -15.793 10.532 23.796 1.00 75.62 596 PRO A CA 1
ATOM 4542 C C . PRO A 1 596 ? -16.929 11.442 23.304 1.00 75.62 596 PRO A C 1
ATOM 4544 O O . PRO A 1 596 ? -18.004 11.500 23.910 1.00 75.62 596 PRO A O 1
ATOM 4547 N N . VAL A 1 597 ? -16.699 12.120 22.178 1.00 79.69 597 VAL A N 1
ATOM 4548 C CA . VAL A 1 597 ? -17.703 12.968 21.499 1.00 79.69 597 VAL A CA 1
ATOM 4549 C C . VAL A 1 597 ? -18.213 12.359 20.185 1.00 79.69 597 VAL A C 1
ATOM 4551 O O . VAL A 1 597 ? -19.162 12.866 19.596 1.00 79.69 597 VAL A O 1
ATOM 4554 N N . GLY A 1 598 ? -17.644 11.223 19.762 1.00 68.69 598 GLY A N 1
ATOM 4555 C CA . GLY A 1 598 ? -17.975 10.520 18.515 1.00 68.69 598 GLY A CA 1
ATOM 4556 C C . GLY A 1 598 ? -16.819 10.547 17.509 1.00 68.69 598 GLY A C 1
ATOM 4557 O O . GLY A 1 598 ? -15.855 11.279 17.691 1.00 68.69 598 GLY A O 1
ATOM 4558 N N . ASN A 1 599 ? -16.875 9.717 16.459 1.00 72.25 599 ASN A N 1
ATOM 4559 C CA . ASN A 1 599 ? -15.864 9.660 15.381 1.00 72.25 599 ASN A CA 1
ATOM 4560 C C . ASN A 1 599 ? -14.407 9.431 15.840 1.00 72.25 599 ASN A C 1
ATOM 4562 O O . ASN A 1 599 ? -13.472 9.868 15.176 1.00 72.25 599 ASN A O 1
ATOM 4566 N N . GLY A 1 600 ? -14.204 8.763 16.981 1.00 67.88 600 GLY A N 1
ATOM 4567 C CA . GLY A 1 600 ? -12.870 8.564 17.563 1.00 67.88 600 GLY A CA 1
ATOM 4568 C C . GLY A 1 600 ? -12.255 9.827 18.176 1.00 67.88 600 GLY A C 1
ATOM 4569 O O . GLY A 1 600 ? -11.086 9.807 18.545 1.00 67.88 600 GLY A O 1
ATOM 4570 N N . GLN A 1 601 ? -13.025 10.913 18.293 1.00 73.44 601 GLN A N 1
ATOM 4571 C CA . GLN A 1 601 ? -12.601 12.152 18.930 1.00 73.44 601 GLN A CA 1
ATOM 4572 C C . GLN A 1 601 ? -12.966 12.161 20.415 1.00 73.44 601 GLN A C 1
ATOM 4574 O O . GLN A 1 601 ? -14.000 11.628 20.844 1.00 73.44 601 GLN A O 1
ATOM 4579 N N . PHE A 1 602 ? -12.113 12.824 21.186 1.00 77.31 602 PHE A N 1
ATOM 4580 C CA . PHE A 1 602 ? -12.272 13.030 22.613 1.00 77.31 602 PHE A CA 1
ATOM 4581 C C . PHE A 1 602 ? -12.315 14.525 22.911 1.00 77.31 602 PHE A C 1
ATOM 4583 O O . PHE A 1 602 ? -11.717 15.333 22.200 1.00 77.31 602 PHE A O 1
ATOM 4590 N N . ALA A 1 603 ? -13.028 14.897 23.968 1.00 82.19 603 ALA A N 1
ATOM 4591 C CA . ALA A 1 603 ? -13.072 16.270 24.434 1.00 82.19 603 ALA A CA 1
ATOM 4592 C C . ALA A 1 603 ? -13.095 16.341 25.959 1.00 82.19 603 ALA A C 1
ATOM 4594 O O . ALA A 1 603 ? -13.582 15.436 26.640 1.00 82.19 603 ALA A O 1
ATOM 4595 N N . THR A 1 604 ? -12.603 17.452 26.493 1.00 87.06 604 THR A N 1
ATOM 4596 C CA . THR A 1 604 ? -12.823 17.859 27.880 1.00 87.06 604 THR A CA 1
ATOM 4597 C C . THR A 1 604 ? -13.653 19.137 27.914 1.00 87.06 604 THR A C 1
ATOM 4599 O O . THR A 1 604 ? -13.639 19.945 26.986 1.00 87.06 604 THR A O 1
ATOM 4602 N N . ARG A 1 605 ? -14.404 19.328 28.991 1.00 87.62 605 ARG A N 1
ATOM 4603 C CA . ARG A 1 605 ? -15.156 20.546 29.274 1.00 87.62 605 ARG A CA 1
ATOM 4604 C C . ARG A 1 605 ? -14.373 21.311 30.327 1.00 87.62 605 ARG A C 1
ATOM 4606 O O . ARG A 1 605 ? -14.259 20.849 31.460 1.00 87.62 605 ARG A O 1
ATOM 4613 N N . ILE A 1 606 ? -13.816 22.455 29.945 1.00 90.06 606 ILE A N 1
ATOM 4614 C CA . ILE A 1 606 ? -13.008 23.292 30.833 1.00 90.06 606 ILE A CA 1
ATOM 4615 C C . ILE A 1 606 ? -13.481 24.732 30.764 1.00 90.06 606 ILE A C 1
ATOM 4617 O O . ILE A 1 606 ? -13.622 25.311 29.685 1.00 90.06 606 ILE A O 1
ATOM 4621 N N . GLY A 1 607 ? -13.717 25.325 31.926 1.00 90.00 607 GLY A N 1
ATOM 4622 C CA . GLY A 1 607 ? -14.101 26.719 31.986 1.00 90.00 607 GLY A CA 1
ATOM 4623 C C . GLY A 1 607 ? -14.123 27.268 33.393 1.00 90.00 607 GLY A C 1
ATOM 4624 O O . GLY A 1 607 ? -14.396 26.555 34.359 1.00 90.00 607 GLY A O 1
ATOM 4625 N N . ASP A 1 608 ? -13.918 28.574 33.441 1.00 91.31 608 ASP A N 1
ATOM 4626 C CA . ASP A 1 608 ? -13.949 29.370 34.650 1.00 91.31 608 ASP A CA 1
ATOM 4627 C C . ASP A 1 608 ? -15.142 30.320 34.582 1.00 91.31 608 ASP A C 1
ATOM 4629 O O . ASP A 1 608 ? -15.423 30.898 33.529 1.00 91.31 608 ASP A O 1
ATOM 4633 N N . VAL A 1 609 ? -15.842 30.493 35.698 1.00 89.50 609 VAL A N 1
ATOM 4634 C CA . VAL A 1 609 ? -16.970 31.419 35.814 1.00 89.50 609 VAL A CA 1
ATOM 4635 C C . VAL A 1 609 ? -16.785 32.272 37.051 1.00 89.50 609 VAL A C 1
ATOM 4637 O O . VAL A 1 609 ? -16.643 31.752 38.158 1.00 89.50 609 VAL A O 1
ATOM 4640 N N . ILE A 1 610 ? -16.818 33.585 36.848 1.00 86.50 610 ILE A N 1
ATOM 4641 C CA . ILE A 1 610 ? -16.927 34.577 37.916 1.00 86.50 610 ILE A CA 1
ATOM 4642 C C . ILE A 1 610 ? -18.415 34.841 38.141 1.00 86.50 610 ILE A C 1
ATOM 4644 O O . ILE A 1 610 ? -19.159 34.996 37.174 1.00 86.50 610 ILE A O 1
ATOM 4648 N N . ASP A 1 611 ? -18.834 34.862 39.404 1.00 80.81 611 ASP A N 1
ATOM 4649 C CA . ASP A 1 611 ? -20.223 35.057 39.834 1.00 80.81 611 ASP A CA 1
ATOM 4650 C C . ASP A 1 611 ? -21.228 34.155 39.081 1.00 80.81 611 ASP A C 1
ATOM 4652 O O . ASP A 1 611 ? -22.168 34.643 38.444 1.00 80.81 611 ASP A O 1
ATOM 4656 N N . PRO A 1 612 ? -21.045 32.818 39.115 1.00 83.12 612 PRO A N 1
ATOM 4657 C CA . PRO A 1 612 ? -21.901 31.897 38.380 1.00 83.12 612 PRO A CA 1
ATOM 4658 C C . PRO A 1 612 ? -23.380 32.045 38.757 1.00 83.12 612 PRO A C 1
ATOM 4660 O O . PRO A 1 612 ? -23.754 32.120 39.935 1.00 83.12 612 PRO A O 1
ATOM 4663 N N . SER A 1 613 ? -24.237 32.022 37.732 1.00 81.44 613 SER A N 1
ATOM 4664 C CA . SER A 1 613 ? -25.688 32.069 37.903 1.00 81.44 613 SER A CA 1
ATOM 4665 C C . SER A 1 613 ? -26.145 30.901 38.770 1.00 81.44 613 SER A C 1
ATOM 4667 O O . SER A 1 613 ? -25.946 29.739 38.414 1.00 81.44 613 SER A O 1
ATOM 4669 N N . SER A 1 614 ? -26.777 31.207 39.895 1.00 85.31 614 SER A N 1
ATOM 4670 C CA . SER A 1 614 ? -27.239 30.205 40.844 1.00 85.31 614 SER A CA 1
ATOM 4671 C C . SER A 1 614 ? -28.654 30.503 41.307 1.00 85.31 614 SER A C 1
ATOM 4673 O O . SER A 1 614 ? -29.062 31.661 41.413 1.00 85.31 614 SER A O 1
ATOM 4675 N N . THR A 1 615 ? -29.410 29.445 41.584 1.00 88.25 615 THR A N 1
ATOM 4676 C CA . THR A 1 615 ? -30.740 29.568 42.182 1.00 88.25 615 THR A CA 1
ATOM 4677 C C . THR A 1 615 ? -30.595 29.470 43.689 1.00 88.25 615 THR A C 1
ATOM 4679 O O . THR A 1 615 ? -29.965 28.542 44.196 1.00 88.25 615 THR A O 1
ATOM 4682 N N . ARG A 1 616 ? -31.155 30.442 44.411 1.00 86.50 616 ARG A N 1
ATOM 4683 C CA . ARG A 1 616 ? -31.108 30.475 45.874 1.00 86.50 616 ARG A CA 1
ATOM 4684 C C . ARG A 1 616 ? -32.435 30.047 46.458 1.00 86.50 616 ARG A C 1
ATOM 4686 O O . ARG A 1 616 ? -33.493 30.469 45.996 1.00 86.50 616 ARG A O 1
ATOM 4693 N N . THR A 1 617 ? -32.382 29.244 47.507 1.00 87.88 617 THR A N 1
ATOM 4694 C CA . THR A 1 617 ? -33.576 28.843 48.245 1.00 87.88 617 THR A CA 1
ATOM 4695 C C . THR A 1 617 ? -33.255 28.780 49.728 1.00 87.88 617 THR A C 1
ATOM 4697 O O . THR A 1 617 ? -32.290 28.143 50.140 1.00 87.88 617 THR A O 1
ATOM 4700 N N . ASN A 1 618 ? -34.071 29.443 50.542 1.00 84.75 618 ASN A N 1
ATOM 4701 C CA . ASN A 1 618 ? -33.971 29.337 51.992 1.00 84.75 618 ASN A CA 1
ATOM 4702 C C . ASN A 1 618 ? -34.825 28.147 52.429 1.00 84.75 618 ASN A C 1
ATOM 4704 O O . ASN A 1 618 ? -36.024 28.108 52.153 1.00 84.75 618 ASN A O 1
ATOM 4708 N N . THR A 1 619 ? -34.216 27.170 53.092 1.00 82.38 619 THR A N 1
ATOM 4709 C CA . THR A 1 619 ? -34.890 25.952 53.557 1.00 82.38 619 THR A CA 1
ATOM 4710 C C . THR A 1 619 ? -34.759 25.821 55.073 1.00 82.38 619 THR A C 1
ATOM 4712 O O . THR A 1 619 ? -33.913 26.463 55.696 1.00 82.38 619 THR A O 1
ATOM 4715 N N . ALA A 1 620 ? -35.543 24.932 55.691 1.00 77.19 620 ALA A N 1
ATOM 4716 C CA . ALA A 1 620 ? -35.357 24.584 57.104 1.00 77.19 620 ALA A CA 1
ATOM 4717 C C . ALA A 1 620 ? -33.966 23.974 57.395 1.00 77.19 620 ALA A C 1
ATOM 4719 O O . ALA A 1 620 ? -33.517 23.971 58.539 1.00 77.19 620 ALA A O 1
ATOM 4720 N N . GLN A 1 621 ? -33.281 23.476 56.360 1.00 78.69 621 GLN A N 1
ATOM 4721 C CA . GLN A 1 621 ? -31.940 22.892 56.420 1.00 78.69 621 GLN A CA 1
ATOM 4722 C C . GLN A 1 621 ? -30.832 23.936 56.203 1.00 78.69 621 GLN A C 1
ATOM 4724 O O . GLN A 1 621 ? -29.657 23.585 56.235 1.00 78.69 621 GLN A O 1
ATOM 4729 N N . GLY A 1 622 ? -31.189 25.211 56.017 1.00 85.00 622 GLY A N 1
ATOM 4730 C CA . GLY A 1 622 ? -30.262 26.308 55.760 1.00 85.00 622 GLY A CA 1
ATOM 4731 C C . GLY A 1 622 ? -30.440 26.935 54.377 1.00 85.00 622 GLY A C 1
ATOM 4732 O O . GLY A 1 622 ? -31.407 26.663 53.657 1.00 85.00 622 GLY A O 1
ATOM 4733 N N . ASN A 1 623 ? -29.493 27.794 54.013 1.00 87.62 623 ASN A N 1
ATOM 4734 C CA . ASN A 1 623 ? -29.484 28.502 52.740 1.00 87.62 623 ASN A CA 1
ATOM 4735 C C . ASN A 1 623 ? -28.841 27.628 51.669 1.00 87.62 623 ASN A C 1
ATOM 4737 O O . ASN A 1 623 ? -27.698 27.191 51.808 1.00 87.62 623 ASN A O 1
ATOM 4741 N N . GLN A 1 624 ? -29.605 27.365 50.615 1.00 90.31 624 GLN A N 1
ATOM 4742 C CA . GLN A 1 624 ? -29.237 26.505 49.503 1.00 90.31 624 GLN A CA 1
ATOM 4743 C C . GLN A 1 624 ? -28.903 27.345 48.272 1.00 90.31 624 GLN A C 1
ATOM 4745 O O . GLN A 1 624 ? -29.608 28.304 47.946 1.00 90.31 624 GLN A O 1
ATOM 4750 N N . LEU A 1 625 ? -27.837 26.950 47.584 1.00 90.44 625 LEU A N 1
ATOM 4751 C CA . LEU A 1 625 ? -27.407 27.473 46.298 1.00 90.44 625 LEU A CA 1
ATOM 4752 C C . LEU A 1 625 ? -27.291 26.299 45.326 1.00 90.44 625 LEU A C 1
ATOM 4754 O O . LEU A 1 625 ? -26.435 25.436 45.506 1.00 90.44 625 LEU A O 1
ATOM 4758 N N . ASP A 1 626 ? -28.144 26.277 44.306 1.00 89.19 626 ASP A N 1
ATOM 4759 C CA . ASP A 1 626 ? -28.075 25.309 43.212 1.00 89.19 626 ASP A CA 1
ATOM 4760 C C . ASP A 1 626 ? -27.410 25.940 41.986 1.00 89.19 626 ASP A C 1
ATOM 4762 O O . ASP A 1 626 ? -27.732 27.064 41.584 1.00 89.19 626 ASP A O 1
ATOM 4766 N N . LEU A 1 627 ? -26.494 25.193 41.380 1.00 90.62 627 LEU A N 1
ATOM 4767 C CA . LEU A 1 627 ? -25.750 25.550 40.186 1.00 90.62 627 LEU A CA 1
ATOM 4768 C C . LEU A 1 627 ? -25.927 24.466 39.121 1.00 90.62 627 LEU A C 1
ATOM 4770 O O . LEU A 1 627 ? -25.728 23.280 39.381 1.00 90.62 627 LEU A O 1
ATOM 4774 N N . SER A 1 628 ? -26.180 24.917 37.895 1.00 90.50 628 SER A N 1
ATOM 4775 C CA . SER A 1 628 ? -26.075 24.117 36.680 1.00 90.50 628 SER A CA 1
ATOM 4776 C C . SER A 1 628 ? -25.122 24.821 35.720 1.00 90.50 628 SER A C 1
ATOM 4778 O O . SER A 1 628 ? -25.445 25.900 35.227 1.00 90.50 628 SER A O 1
ATOM 4780 N N . TYR A 1 629 ? -23.960 24.229 35.449 1.00 89.75 629 TYR A N 1
ATOM 4781 C CA . TYR A 1 629 ? -22.942 24.839 34.593 1.00 89.75 629 TYR A CA 1
ATOM 4782 C C . TYR A 1 629 ? -22.448 23.875 33.515 1.00 89.75 629 TYR A C 1
ATOM 4784 O O . TYR A 1 629 ? -21.940 22.796 33.813 1.00 89.75 629 TYR A O 1
ATOM 4792 N N . LEU A 1 630 ? -22.574 24.275 32.249 1.00 88.75 630 LEU A N 1
ATOM 4793 C CA . LEU A 1 630 ? -21.994 23.565 31.114 1.00 88.75 630 LEU A CA 1
ATOM 4794 C C . LEU A 1 630 ? -20.783 24.349 30.607 1.00 88.75 630 LEU A C 1
ATOM 4796 O O . LEU A 1 630 ? -20.937 25.355 29.916 1.00 88.75 630 LEU A O 1
ATOM 4800 N N . ALA A 1 631 ? -19.582 23.895 30.962 1.00 89.69 631 ALA A N 1
ATOM 4801 C CA . ALA A 1 631 ? -18.353 24.551 30.532 1.00 89.69 631 ALA A CA 1
ATOM 4802 C C . ALA A 1 631 ? -18.132 24.444 29.005 1.00 89.69 631 ALA A C 1
ATOM 4804 O O . ALA A 1 631 ? -18.661 23.526 28.359 1.00 89.69 631 ALA A O 1
ATOM 4805 N N . PRO A 1 632 ? -17.338 25.354 28.411 1.00 91.06 632 PRO A N 1
ATOM 4806 C CA . PRO A 1 632 ? -16.896 25.238 27.027 1.00 91.06 632 PRO A CA 1
ATOM 4807 C C . PRO A 1 632 ? -16.187 23.908 26.757 1.00 91.06 632 PRO A C 1
ATOM 4809 O O . PRO A 1 632 ? -15.443 23.396 27.594 1.00 91.06 632 PRO A O 1
ATOM 4812 N N . GLU A 1 633 ? -16.423 23.352 25.574 1.00 88.75 633 GLU A N 1
ATOM 4813 C CA . GLU A 1 633 ? -15.765 22.130 25.111 1.00 88.75 633 GLU A CA 1
ATOM 4814 C C . GLU A 1 633 ? -14.397 22.438 24.498 1.00 88.75 633 GLU A C 1
ATOM 4816 O O . GLU A 1 633 ? -14.228 23.445 23.808 1.00 88.75 633 GLU A O 1
ATOM 4821 N N . ARG A 1 634 ? -13.424 21.555 24.724 1.00 87.50 634 ARG A N 1
ATOM 4822 C CA . ARG A 1 634 ? -12.119 21.559 24.063 1.00 87.50 634 ARG A CA 1
ATOM 4823 C C . ARG A 1 634 ? -11.796 20.160 23.562 1.00 87.50 634 ARG A C 1
ATOM 4825 O O . ARG A 1 634 ? -11.886 19.202 24.325 1.00 87.50 634 ARG A O 1
ATOM 4832 N N . ALA A 1 635 ? -11.421 20.061 22.291 1.00 84.25 635 ALA A N 1
ATOM 4833 C CA . ALA A 1 635 ? -10.967 18.812 21.693 1.00 84.25 635 ALA A CA 1
ATOM 4834 C C . ALA A 1 635 ? -9.623 18.377 22.301 1.00 84.25 635 ALA A C 1
ATOM 4836 O O . ALA A 1 635 ? -8.751 19.214 22.529 1.00 84.25 635 ALA A O 1
ATOM 4837 N N . GLU A 1 636 ? -9.461 17.078 22.536 1.00 80.56 636 GLU A N 1
ATOM 4838 C CA . GLU A 1 636 ? -8.275 16.471 23.146 1.00 80.56 636 GLU A CA 1
ATOM 4839 C C . GLU A 1 636 ? -7.802 15.271 22.307 1.00 80.56 636 GLU A C 1
ATOM 4841 O O . GLU A 1 636 ? -8.607 14.569 21.690 1.00 80.56 636 GLU A O 1
ATOM 4846 N N . SER A 1 637 ? -6.486 15.037 22.270 1.00 57.50 637 SER A N 1
ATOM 4847 C CA . SER A 1 637 ? -5.859 14.013 21.417 1.00 57.50 637 SER A CA 1
ATOM 4848 C C . SER A 1 637 ? -5.722 12.632 22.074 1.00 57.50 637 SER A C 1
ATOM 4850 O O . SER A 1 637 ? -5.478 11.657 21.365 1.00 57.50 637 SER A O 1
ATOM 4852 N N . SER A 1 638 ? -5.883 12.501 23.399 1.00 58.88 638 SER A N 1
ATOM 4853 C CA . SER A 1 638 ? -5.801 11.205 24.095 1.00 58.88 638 SER A CA 1
ATOM 4854 C C . SER A 1 638 ? -6.483 11.198 25.476 1.00 58.88 638 SER A C 1
ATOM 4856 O O . SER A 1 638 ? -6.859 12.238 26.012 1.00 58.88 638 SER A O 1
ATOM 4858 N N . TYR A 1 639 ? -6.667 9.999 26.043 1.00 57.59 639 TYR A N 1
ATOM 4859 C CA . TYR A 1 639 ? -7.535 9.725 27.198 1.00 57.59 639 TYR A CA 1
ATOM 4860 C C . TYR A 1 639 ? -6.889 9.961 28.586 1.00 57.59 639 TYR A C 1
ATOM 4862 O O . TYR A 1 639 ? -7.611 9.974 29.579 1.00 57.59 639 TYR A O 1
ATOM 4870 N N . TYR A 1 640 ? -5.566 10.170 28.700 1.00 54.72 640 TYR A N 1
ATOM 4871 C CA . TYR A 1 640 ? -4.862 9.908 29.976 1.00 54.72 640 TYR A CA 1
ATOM 4872 C C . TYR A 1 640 ? -4.139 11.068 30.677 1.00 54.72 640 TYR A C 1
ATOM 4874 O O . TYR A 1 640 ? -3.623 10.856 31.772 1.00 54.72 640 TYR A O 1
ATOM 4882 N N . GLU A 1 641 ? -4.100 12.290 30.147 1.00 56.91 641 GLU A N 1
ATOM 4883 C CA . GLU A 1 641 ? -3.180 13.291 30.725 1.00 56.91 641 GLU A CA 1
ATOM 4884 C C . GLU A 1 641 ? -3.795 14.270 31.736 1.00 56.91 641 GLU A C 1
ATOM 4886 O O . GLU A 1 641 ? -3.056 14.946 32.452 1.00 56.91 641 GLU A O 1
ATOM 4891 N N . ARG A 1 642 ? -5.128 14.361 31.855 1.00 67.12 642 ARG A N 1
ATOM 4892 C CA . ARG A 1 642 ? -5.765 15.399 32.687 1.00 67.12 642 ARG A CA 1
ATOM 4893 C C . ARG A 1 642 ? -6.631 14.833 33.802 1.00 67.12 642 ARG A C 1
ATOM 4895 O O . ARG A 1 642 ? -7.639 14.174 33.567 1.00 67.12 642 ARG A O 1
ATOM 4902 N N . GLN A 1 643 ? -6.242 15.162 35.029 1.00 74.94 643 GLN A N 1
ATOM 4903 C CA . GLN A 1 643 ? -7.030 14.919 36.233 1.00 74.94 643 GLN A CA 1
ATOM 4904 C C . GLN A 1 643 ? -8.220 15.873 36.250 1.00 74.94 643 GLN A C 1
ATOM 4906 O O . GLN A 1 643 ? -7.982 17.078 36.219 1.00 74.94 643 GLN A O 1
ATOM 4911 N N . PRO A 1 644 ? -9.475 15.393 36.306 1.00 79.56 644 PRO A N 1
ATOM 4912 C CA . PRO A 1 644 ? -10.606 16.281 36.528 1.00 79.56 644 PRO A CA 1
ATOM 4913 C C . PRO A 1 644 ? -10.348 17.137 37.770 1.00 79.56 644 PRO A C 1
ATOM 4915 O O . PRO A 1 644 ? -9.686 16.686 38.709 1.00 79.56 644 PRO A O 1
ATOM 4918 N N . THR A 1 645 ? -10.854 18.364 37.777 1.00 85.00 645 THR A N 1
ATOM 4919 C CA . THR A 1 645 ? -10.747 19.264 38.927 1.00 85.00 645 THR A CA 1
ATOM 4920 C C . THR A 1 645 ? -12.014 20.094 39.064 1.00 85.00 645 THR A C 1
ATOM 4922 O O . THR A 1 645 ? -12.650 20.485 38.083 1.00 85.00 645 THR A O 1
ATOM 4925 N N . LEU A 1 646 ? -12.400 20.353 40.309 1.00 86.50 646 LEU A N 1
ATOM 4926 C CA . LEU A 1 646 ? -13.443 21.310 40.648 1.00 86.50 646 LEU A CA 1
ATOM 4927 C C . LEU A 1 646 ? -12.889 22.239 41.717 1.00 86.50 646 LEU A C 1
ATOM 4929 O O . LEU A 1 646 ? -12.500 21.794 42.791 1.00 86.50 646 LEU A O 1
ATOM 4933 N N . TYR A 1 647 ? -12.857 23.526 41.425 1.00 88.00 647 TYR A N 1
ATOM 4934 C CA . TYR A 1 647 ? -12.432 24.557 42.351 1.00 88.00 647 TYR A CA 1
ATOM 4935 C C . TYR A 1 647 ? -13.552 25.575 42.517 1.00 88.00 647 TYR A C 1
ATOM 4937 O O . TYR A 1 647 ? -14.114 26.047 41.530 1.00 88.00 647 TYR A O 1
ATOM 4945 N N . ILE A 1 648 ? -13.868 25.920 43.760 1.00 88.56 648 ILE A N 1
ATOM 4946 C CA . ILE A 1 648 ? -14.862 26.936 44.096 1.00 88.56 648 ILE A CA 1
ATOM 4947 C C . ILE A 1 648 ? -14.301 27.916 45.119 1.00 88.56 648 ILE A C 1
ATOM 4949 O O . ILE A 1 648 ? -13.648 27.523 46.084 1.00 88.56 648 ILE A O 1
ATOM 4953 N N . GLU A 1 649 ? -14.595 29.197 44.920 1.00 87.88 649 GLU A N 1
ATOM 4954 C CA . GLU A 1 649 ? -14.354 30.262 45.891 1.00 87.88 649 GLU A CA 1
ATOM 4955 C C . GLU A 1 649 ? -15.695 30.820 46.356 1.00 87.88 649 GLU A C 1
ATOM 4957 O O . GLU A 1 649 ? -16.517 31.260 45.546 1.00 87.88 649 GLU A O 1
ATOM 4962 N N . VAL A 1 650 ? -15.915 30.803 47.668 1.00 83.88 650 VAL A N 1
ATOM 4963 C CA . VAL A 1 650 ? -17.169 31.234 48.281 1.00 83.88 650 VAL A CA 1
ATOM 4964 C C . VAL A 1 650 ? -16.905 32.289 49.348 1.00 83.88 650 VAL A C 1
ATOM 4966 O O . VAL A 1 650 ? -16.105 32.077 50.261 1.00 83.88 650 VAL A O 1
ATOM 4969 N N . ASP A 1 651 ? -17.628 33.402 49.268 1.00 84.19 651 ASP A N 1
ATOM 4970 C CA . ASP A 1 651 ? -17.560 34.498 50.230 1.00 84.19 651 ASP A CA 1
ATOM 4971 C C . ASP A 1 651 ? -18.660 34.380 51.287 1.00 84.19 651 ASP A C 1
ATOM 4973 O O . ASP A 1 651 ? -19.828 34.119 50.974 1.00 84.19 651 ASP A O 1
ATOM 4977 N N . GLY A 1 652 ? -18.292 34.641 52.545 1.00 78.19 652 GLY A N 1
ATOM 4978 C CA . GLY A 1 652 ? -19.246 34.737 53.655 1.00 78.19 652 GLY A CA 1
ATOM 4979 C C . GLY A 1 652 ? -19.741 33.386 54.170 1.00 78.19 652 GLY A C 1
ATOM 4980 O O . GLY A 1 652 ? -20.798 33.307 54.793 1.00 78.19 652 GLY A O 1
ATOM 4981 N N . LEU A 1 653 ? -18.988 32.311 53.925 1.00 76.12 653 LEU A N 1
ATOM 4982 C CA . LEU A 1 653 ? -19.443 30.941 54.156 1.00 76.12 653 LEU A CA 1
ATOM 4983 C C . LEU A 1 653 ? -19.755 30.619 55.633 1.00 76.12 653 LEU A C 1
ATOM 4985 O O . LEU A 1 653 ? -20.735 29.939 55.919 1.00 76.12 653 LEU A O 1
ATOM 4989 N N . CYS A 1 654 ? -18.972 31.131 56.587 1.00 75.25 654 CYS A N 1
ATOM 4990 C CA . CYS A 1 654 ? -19.179 30.897 58.026 1.00 75.25 654 CYS A CA 1
ATOM 4991 C C . CYS A 1 654 ? -19.115 32.178 58.879 1.00 75.25 654 CYS A C 1
ATOM 4993 O O . CYS A 1 654 ? -18.834 32.117 60.074 1.00 75.25 654 CYS A O 1
ATOM 4995 N N . GLY A 1 655 ? -19.429 33.333 58.280 1.00 65.19 655 GLY A N 1
ATOM 4996 C CA . GLY A 1 655 ? -19.411 34.647 58.934 1.00 65.19 655 GLY A CA 1
ATOM 4997 C C . GLY A 1 655 ? -18.110 35.435 58.701 1.00 65.19 655 GLY A C 1
ATOM 4998 O O . GLY A 1 655 ? -17.011 34.884 58.735 1.00 65.19 655 GLY A O 1
ATOM 4999 N N . GLY A 1 656 ? -18.248 36.744 58.452 1.00 64.12 656 GLY A N 1
ATOM 5000 C CA . GLY A 1 656 ? -17.162 37.651 58.043 1.00 64.12 656 GLY A CA 1
ATOM 5001 C C . GLY A 1 656 ? -16.850 37.597 56.538 1.00 64.12 656 GLY A C 1
ATOM 5002 O O . GLY A 1 656 ? -17.293 36.683 55.849 1.00 64.12 656 GLY A O 1
ATOM 5003 N N . LEU A 1 657 ? -16.059 38.551 56.020 1.00 55.66 657 LEU A N 1
ATOM 5004 C CA . LEU A 1 657 ? -15.566 38.597 54.622 1.00 55.66 657 LEU A CA 1
ATOM 5005 C C . LEU A 1 657 ? -14.530 37.493 54.312 1.00 55.66 657 LEU A C 1
ATOM 5007 O O . LEU A 1 657 ? -13.609 37.683 53.521 1.00 55.66 657 LEU A O 1
ATOM 5011 N N . THR A 1 658 ? -14.623 36.350 54.988 1.00 66.25 658 THR A N 1
ATOM 5012 C CA . THR A 1 658 ? -13.685 35.250 54.809 1.00 66.25 658 THR A CA 1
ATOM 5013 C C . THR A 1 658 ? -13.999 34.536 53.501 1.00 66.25 658 THR A C 1
ATOM 5015 O O . THR A 1 658 ? -15.110 34.040 53.287 1.00 66.25 658 THR A O 1
ATOM 5018 N N . LYS A 1 659 ? -13.004 34.521 52.614 1.00 77.12 659 LYS A N 1
ATOM 5019 C CA . LYS A 1 659 ? -13.001 33.703 51.406 1.00 77.12 659 LYS A CA 1
ATOM 5020 C C . LYS A 1 659 ? -12.744 32.260 51.809 1.00 77.12 659 LYS A C 1
ATOM 5022 O O . LYS A 1 659 ? -11.807 31.997 52.558 1.00 77.12 659 LYS A O 1
ATOM 5027 N N . THR A 1 660 ? -13.574 31.342 51.333 1.00 75.75 660 THR A N 1
ATOM 5028 C CA . THR A 1 660 ? -13.347 29.902 51.481 1.00 75.75 660 THR A CA 1
ATOM 5029 C C . THR A 1 660 ? -13.068 29.321 50.109 1.00 75.75 660 THR A C 1
ATOM 5031 O O . THR A 1 660 ? -13.916 29.412 49.221 1.00 75.75 660 THR A O 1
ATOM 5034 N N . GLN A 1 661 ? -11.883 28.743 49.941 1.00 81.19 661 GLN A N 1
ATOM 5035 C CA . GLN A 1 661 ? -11.478 28.079 48.711 1.00 81.19 661 GLN A CA 1
ATOM 5036 C C . GLN A 1 661 ? -11.594 26.571 48.910 1.00 81.19 661 GLN A C 1
ATOM 5038 O O . GLN A 1 661 ? -11.116 26.013 49.898 1.00 81.19 661 GLN A O 1
ATOM 5043 N N . ILE A 1 662 ? -12.279 25.900 47.991 1.00 77.06 662 ILE A N 1
ATOM 5044 C CA . ILE A 1 662 ? -12.483 24.456 48.049 1.00 77.06 662 ILE A CA 1
ATOM 5045 C C . ILE A 1 662 ? -12.040 23.892 46.712 1.00 77.06 662 ILE A C 1
ATOM 5047 O O . ILE A 1 662 ? -12.563 24.268 45.666 1.00 77.06 662 ILE A O 1
ATOM 5051 N N . ARG A 1 663 ? -11.062 22.992 46.756 1.00 81.31 663 ARG A N 1
ATOM 5052 C CA . ARG A 1 663 ? -10.548 22.281 45.591 1.00 81.31 663 ARG A CA 1
ATOM 5053 C C . ARG A 1 663 ? -10.811 20.794 45.761 1.00 81.31 663 ARG A C 1
ATOM 5055 O O . ARG A 1 663 ? -10.467 20.223 46.792 1.00 81.31 663 ARG A O 1
ATOM 5062 N N . PHE A 1 664 ? -11.392 20.195 44.735 1.00 76.38 664 PHE A N 1
ATOM 5063 C CA . PHE A 1 664 ? -11.595 18.767 44.588 1.00 76.38 664 PHE A CA 1
ATOM 5064 C C . PHE A 1 664 ? -10.745 18.301 43.409 1.00 76.38 664 PHE A C 1
ATOM 5066 O O . PHE A 1 664 ? -11.050 18.606 42.254 1.00 76.38 664 PHE A O 1
ATOM 5073 N N . ASP A 1 665 ? -9.660 17.594 43.714 1.00 71.62 665 ASP A N 1
ATOM 5074 C CA . ASP A 1 665 ? -8.822 16.928 42.718 1.00 71.62 665 ASP A CA 1
ATOM 5075 C C . ASP A 1 665 ? -9.241 15.466 42.582 1.00 71.62 665 ASP A C 1
ATOM 5077 O O . ASP A 1 665 ? -9.449 14.779 43.585 1.00 71.62 665 ASP A O 1
ATOM 5081 N N . TYR A 1 666 ? -9.331 14.990 41.342 1.00 68.06 666 TYR A N 1
ATOM 5082 C CA . TYR A 1 666 ? -9.740 13.627 41.031 1.00 68.06 666 TYR A CA 1
ATOM 5083 C C . TYR A 1 666 ? -8.524 12.845 40.545 1.00 68.06 666 TYR A C 1
ATOM 5085 O O . TYR A 1 666 ? -7.865 13.224 39.575 1.00 68.06 666 TYR A O 1
ATOM 5093 N N . LYS A 1 667 ? -8.212 11.735 41.216 1.00 57.25 667 LYS A N 1
ATOM 5094 C CA . LYS A 1 667 ? -7.143 10.841 40.769 1.00 57.25 667 LYS A CA 1
ATOM 5095 C C . LYS A 1 667 ? -7.626 10.073 39.525 1.00 57.25 667 LYS A C 1
ATOM 5097 O O . LYS A 1 667 ? -8.774 9.624 39.525 1.00 57.25 667 LYS A O 1
ATOM 5102 N N . PRO A 1 668 ? -6.798 9.907 38.478 1.00 50.19 668 PRO A N 1
ATOM 5103 C CA . PRO A 1 668 ? -7.133 9.002 37.389 1.00 50.19 668 PRO A CA 1
ATOM 5104 C C . PRO A 1 668 ? -7.286 7.584 37.958 1.00 50.19 668 PRO A C 1
ATOM 5106 O O . PRO A 1 668 ? -6.627 7.276 38.960 1.00 50.19 668 PRO A O 1
ATOM 5109 N N . PRO A 1 669 ? -8.111 6.719 37.346 1.00 47.91 669 PRO A N 1
ATOM 5110 C CA . PRO A 1 669 ? -8.038 5.292 37.635 1.00 47.91 669 PRO A CA 1
ATOM 5111 C C . PRO A 1 669 ? -6.579 4.838 37.459 1.00 47.91 669 PRO A C 1
ATOM 5113 O O . PRO A 1 669 ? -5.937 5.199 36.470 1.00 47.91 669 PRO A O 1
ATOM 5116 N N . GLY A 1 670 ? -6.044 4.179 38.489 1.00 41.88 670 GLY A N 1
ATOM 5117 C CA . GLY A 1 670 ? -4.657 3.709 38.539 1.00 41.88 670 GLY A CA 1
ATOM 5118 C C . GLY A 1 670 ? -4.420 2.448 37.730 1.00 41.88 670 GLY A C 1
ATOM 5119 O O . GLY A 1 670 ? -5.402 1.703 37.504 1.00 41.88 670 GLY A O 1
#